Protein AF-0000000080731168 (afdb_homodimer)

Solvent-accessible surface area (backbone atoms only — not comparable to full-atom values): 32047 Å² total; per-residue (Å²): 125,84,80,70,70,68,46,25,36,36,32,31,38,24,50,47,55,62,27,27,37,41,50,56,58,50,36,47,34,59,32,21,36,39,37,29,24,20,63,44,70,70,39,45,52,48,32,48,65,72,49,67,82,56,78,60,20,63,75,35,44,80,43,81,39,81,54,55,44,84,49,56,58,52,32,66,66,51,34,71,68,60,88,68,84,49,30,31,34,40,35,39,54,49,66,72,86,62,72,57,30,53,72,78,64,49,51,67,68,51,38,54,47,26,34,30,27,44,26,48,21,51,50,27,51,50,46,20,42,38,74,26,29,69,65,29,95,65,18,34,40,36,39,58,46,49,64,52,20,33,63,90,43,78,91,61,68,37,28,37,42,13,30,17,32,22,20,28,49,28,49,30,35,44,47,24,72,76,29,85,71,39,36,35,28,26,32,24,57,66,58,35,64,29,74,66,37,49,51,48,26,58,76,70,68,45,64,73,85,70,39,35,51,41,66,59,29,36,54,32,40,51,54,50,60,73,67,56,38,73,86,68,51,51,43,17,41,13,49,59,64,30,63,26,71,49,58,6,62,37,62,66,75,68,69,54,72,77,60,66,64,74,76,48,81,73,74,78,55,61,86,62,48,64,62,66,73,69,70,66,67,68,72,78,68,75,78,79,81,66,75,75,79,68,72,80,77,81,92,122,126,84,78,71,70,68,46,26,36,36,33,29,37,24,49,47,56,62,27,27,39,42,49,55,59,50,36,46,33,59,32,21,37,39,37,28,25,22,63,44,70,70,41,45,51,47,32,49,64,73,49,67,82,57,76,59,20,63,75,36,44,83,43,82,40,81,53,55,44,84,50,56,58,54,33,65,67,51,34,70,68,59,89,67,84,49,29,33,35,37,35,38,53,49,67,70,86,63,72,58,30,53,72,79,64,49,53,67,67,51,38,55,48,25,33,30,27,43,27,48,20,51,51,28,50,50,46,20,44,38,75,27,29,67,64,29,94,66,17,34,40,35,39,59,47,48,66,52,20,30,63,92,44,78,92,62,66,37,28,36,42,13,30,16,32,22,20,28,48,27,49,31,35,42,47,24,71,76,31,86,73,39,34,35,27,24,33,25,54,67,58,35,62,29,75,69,37,50,52,50,27,58,76,71,68,44,65,73,84,70,38,36,52,41,67,58,31,36,54,30,40,50,54,49,59,73,67,57,38,74,86,67,51,49,46,24,39,25,44,77,64,24,59,14,71,64,67,7,72,43,75,67,79,68,69,51,72,78,57,66,64,75,69,51,87,73,69,83,52,70,73,67,43,66,59,69,72,69,71,67,66,70,73,75,68,77,68,83,74,64,92,67,70,77,75,70,84,74,72,136

Structure (mmCIF, N/CA/C/O backbone):
data_AF-0000000080731168-model_v1
#
loop_
_entity.id
_entity.type
_entity.pdbx_description
1 polymer Ketoreductase
#
loop_
_atom_site.group_PDB
_atom_site.id
_atom_site.type_symbol
_atom_site.label_atom_id
_atom_site.label_alt_id
_atom_site.label_comp_id
_atom_site.label_asym_id
_atom_site.label_entity_id
_atom_site.label_seq_id
_atom_site.pdbx_PDB_ins_code
_atom_site.Cartn_x
_atom_site.Cartn_y
_atom_site.Cartn_z
_atom_site.occupancy
_atom_site.B_iso_or_equiv
_atom_site.auth_seq_id
_atom_site.auth_comp_id
_atom_site.auth_asym_id
_atom_site.auth_atom_id
_atom_site.pdbx_PDB_model_num
ATOM 1 N N . MET A 1 1 ? 13.695 -36.531 -29.922 1 29.78 1 MET A N 1
ATOM 2 C CA . MET A 1 1 ? 12.75 -36.719 -28.828 1 29.78 1 MET A CA 1
ATOM 3 C C . MET A 1 1 ? 12.398 -35.375 -28.172 1 29.78 1 MET A C 1
ATOM 5 O O . MET A 1 1 ? 13.281 -34.562 -27.922 1 29.78 1 MET A O 1
ATOM 9 N N . ALA A 1 2 ? 11.328 -34.812 -28.453 1 38.31 2 ALA A N 1
ATOM 10 C CA . ALA A 1 2 ? 11.023 -33.406 -28.188 1 38.31 2 ALA A CA 1
ATOM 11 C C . ALA A 1 2 ? 11.289 -33.062 -26.719 1 38.31 2 ALA A C 1
ATOM 13 O O . ALA A 1 2 ? 10.781 -33.719 -25.828 1 38.31 2 ALA A O 1
ATOM 14 N N . SER A 1 3 ? 12.414 -32.875 -26.156 1 42.56 3 SER A N 1
ATOM 15 C CA . SER A 1 3 ? 12.992 -32.656 -24.844 1 42.56 3 SER A CA 1
ATOM 16 C C . SER A 1 3 ? 12.023 -31.875 -23.953 1 42.56 3 SER A C 1
ATOM 18 O O . SER A 1 3 ? 11.859 -30.672 -24.109 1 42.56 3 SER A O 1
ATOM 20 N N . SER A 1 4 ? 10.711 -32.312 -23.766 1 52.94 4 SER A N 1
ATOM 21 C CA . SER A 1 4 ? 9.555 -31.609 -23.203 1 52.94 4 SER A CA 1
ATOM 22 C C . SER A 1 4 ? 9.852 -31.078 -21.812 1 52.94 4 SER A C 1
ATOM 24 O O . SER A 1 4 ? 10.039 -31.844 -20.875 1 52.94 4 SER A O 1
ATOM 26 N N . THR A 1 5 ? 10.617 -30.031 -21.641 1 78.06 5 THR A N 1
ATOM 27 C CA . THR A 1 5 ? 11.141 -29.406 -20.438 1 78.06 5 THR A CA 1
ATOM 28 C C . THR A 1 5 ? 10.016 -29.172 -19.422 1 78.06 5 THR A C 1
ATOM 30 O O . THR A 1 5 ? 8.898 -28.828 -19.797 1 78.06 5 THR A O 1
ATOM 33 N N . ASN A 1 6 ? 10.086 -29.938 -18.281 1 92.62 6 ASN A N 1
ATOM 34 C CA . ASN A 1 6 ? 9.18 -29.844 -17.141 1 92.62 6 ASN A CA 1
ATOM 35 C C . ASN A 1 6 ? 9.016 -28.406 -16.672 1 92.62 6 ASN A C 1
ATOM 37 O O . ASN A 1 6 ? 9.984 -27.766 -16.25 1 92.62 6 ASN A O 1
ATOM 41 N N . THR A 1 7 ? 7.801 -27.875 -17.031 1 96.81 7 THR A N 1
ATOM 42 C CA . THR A 1 7 ? 7.504 -26.547 -16.516 1 96.81 7 THR A CA 1
ATOM 43 C C . THR A 1 7 ? 7.035 -26.625 -15.062 1 96.81 7 THR A C 1
ATOM 45 O O . THR A 1 7 ? 6.07 -27.328 -14.75 1 96.81 7 THR A O 1
ATOM 48 N N . VAL A 1 8 ? 7.711 -25.922 -14.156 1 98.12 8 VAL A N 1
ATOM 49 C CA . VAL A 1 8 ? 7.41 -26.016 -12.734 1 98.12 8 VAL A CA 1
ATOM 50 C C . VAL A 1 8 ? 6.613 -24.781 -12.305 1 98.12 8 VAL A C 1
ATOM 52 O O . VAL A 1 8 ? 7.09 -23.641 -12.43 1 98.12 8 VAL A O 1
ATOM 55 N N . TRP A 1 9 ? 5.406 -25.047 -11.789 1 98.5 9 TRP A N 1
ATOM 56 C CA . TRP A 1 9 ? 4.492 -24.016 -11.297 1 98.5 9 TRP A CA 1
ATOM 57 C C . TRP A 1 9 ? 4.363 -24.078 -9.781 1 98.5 9 TRP A C 1
ATOM 59 O O . TRP A 1 9 ? 4.18 -25.156 -9.211 1 98.5 9 TRP A O 1
ATOM 69 N N . VAL A 1 10 ? 4.516 -22.953 -9.133 1 98.62 10 VAL A N 1
ATOM 70 C CA . VAL A 1 10 ? 4.18 -22.844 -7.715 1 98.62 10 VAL A CA 1
ATOM 71 C C . VAL A 1 10 ? 2.912 -22.016 -7.547 1 98.62 10 VAL A C 1
ATOM 73 O O . VAL A 1 10 ? 2.814 -20.906 -8.078 1 98.62 10 VAL A O 1
ATOM 76 N N . VAL A 1 11 ? 1.909 -22.547 -6.902 1 98.62 11 VAL A N 1
ATOM 77 C CA . VAL A 1 11 ? 0.656 -21.859 -6.613 1 98.62 11 VAL A CA 1
ATOM 78 C C . VAL A 1 11 ? 0.426 -21.812 -5.105 1 98.62 11 VAL A C 1
ATOM 80 O O . VAL A 1 11 ? 0.246 -22.844 -4.465 1 98.62 11 VAL A O 1
ATOM 83 N N . THR A 1 12 ? 0.48 -20.609 -4.527 1 98.19 12 THR A N 1
ATOM 84 C CA . THR A 1 12 ? 0.164 -20.531 -3.105 1 98.19 12 THR A CA 1
ATOM 85 C C . THR A 1 12 ? -1.346 -20.547 -2.887 1 98.19 12 THR A C 1
ATO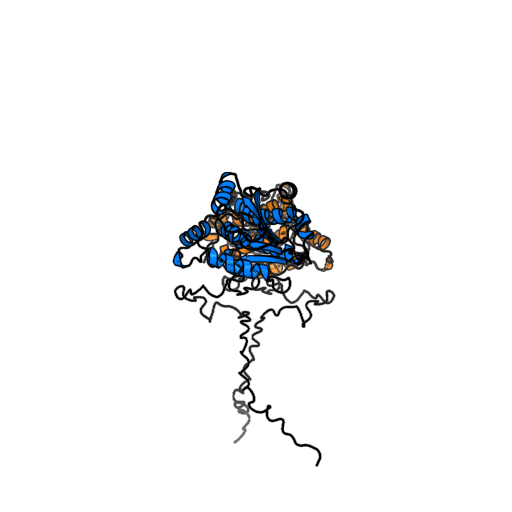M 87 O O . THR A 1 12 ? -2.1 -19.984 -3.688 1 98.19 12 THR A O 1
ATOM 90 N N . GLY A 1 13 ? -1.752 -21.141 -1.751 1 96.81 13 GLY A N 1
ATOM 91 C CA . GLY A 1 13 ? -3.178 -21.281 -1.5 1 96.81 13 GLY A CA 1
ATOM 92 C C . GLY A 1 13 ? -3.885 -22.156 -2.514 1 96.81 13 GLY A C 1
ATOM 93 O O . GLY A 1 13 ? -4.914 -21.766 -3.072 1 96.81 13 GLY A O 1
ATOM 94 N N . GLY A 1 14 ? -3.428 -23.312 -2.762 1 97.12 14 GLY A N 1
ATOM 95 C CA . GLY A 1 14 ? -3.875 -24.141 -3.873 1 97.12 14 GLY A CA 1
ATOM 96 C C . GLY A 1 14 ? -5.051 -25.031 -3.521 1 97.12 14 GLY A C 1
ATOM 97 O O . GLY A 1 14 ? -5.508 -25.828 -4.352 1 97.12 14 GLY A O 1
ATOM 98 N N . ASN A 1 15 ? -5.656 -24.859 -2.297 1 95.75 15 ASN A N 1
ATOM 99 C CA . ASN A 1 15 ? -6.602 -25.859 -1.822 1 95.75 15 ASN A CA 1
ATOM 100 C C . ASN A 1 15 ? -8.047 -25.406 -2.023 1 95.75 15 ASN A C 1
ATOM 102 O O . ASN A 1 15 ? -8.977 -26.188 -1.792 1 95.75 15 ASN A O 1
ATOM 106 N N . ARG A 1 16 ? -8.281 -24.172 -2.414 1 94.06 16 ARG A N 1
ATOM 107 C CA . ARG A 1 16 ? -9.656 -23.703 -2.586 1 94.06 16 ARG A CA 1
ATOM 108 C C . ARG A 1 16 ? -9.727 -22.547 -3.584 1 94.06 16 ARG A C 1
ATOM 110 O O . ARG A 1 16 ? -8.703 -22.016 -4 1 94.06 16 ARG A O 1
ATOM 117 N N . GLY A 1 17 ? -10.875 -22.359 -4.082 1 95.75 17 GLY A N 1
ATOM 118 C CA . GLY A 1 17 ? -11.148 -21.188 -4.902 1 95.75 17 GLY A CA 1
ATOM 119 C C . GLY A 1 17 ? -10.336 -21.156 -6.184 1 95.75 17 GLY A C 1
ATOM 120 O O . GLY A 1 17 ? -10.273 -22.141 -6.91 1 95.75 17 GLY A O 1
ATOM 121 N N . ILE A 1 18 ? -9.82 -19.969 -6.434 1 95.25 18 ILE A N 1
ATOM 122 C CA . ILE A 1 18 ? -9.047 -19.734 -7.645 1 95.25 18 ILE A CA 1
ATOM 123 C C . ILE A 1 18 ? -7.793 -20.609 -7.633 1 95.25 18 ILE A C 1
ATOM 125 O O . ILE A 1 18 ? -7.426 -21.188 -8.656 1 95.25 18 ILE A O 1
ATOM 129 N N . GLY A 1 19 ? -7.172 -20.766 -6.449 1 98.06 19 GLY A N 1
ATOM 130 C CA . GLY A 1 19 ? -5.977 -21.578 -6.32 1 98.06 19 GLY A CA 1
ATOM 131 C C . GLY A 1 19 ? -6.199 -23.031 -6.727 1 98.06 19 GLY A C 1
ATOM 132 O O . GLY A 1 19 ? -5.402 -23.594 -7.477 1 98.06 19 GLY A O 1
ATOM 133 N N . LEU A 1 20 ? -7.281 -23.562 -6.234 1 98 20 LEU A N 1
ATOM 134 C CA . LEU A 1 20 ? -7.613 -24.938 -6.594 1 98 20 LEU A CA 1
ATOM 135 C C . LEU A 1 20 ? -7.891 -25.062 -8.086 1 98 20 LEU A C 1
ATOM 137 O O . LEU A 1 20 ? -7.445 -26.016 -8.734 1 98 20 LEU A O 1
ATOM 141 N N . GLY A 1 21 ? -8.633 -24.062 -8.625 1 97.81 21 GLY A N 1
ATOM 142 C CA . GLY A 1 21 ? -8.883 -24.047 -10.062 1 97.81 21 GLY A CA 1
ATOM 143 C C . GLY A 1 21 ? -7.605 -24 -10.88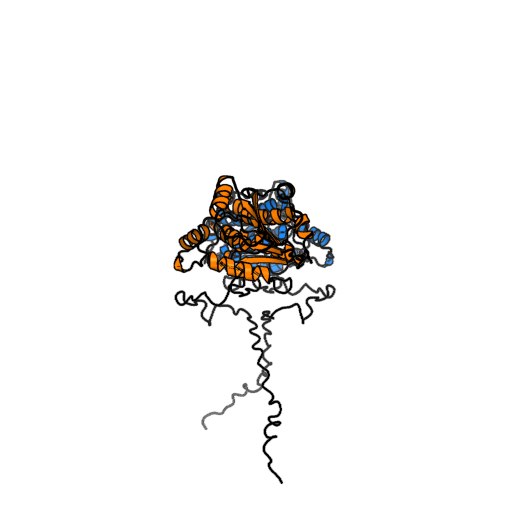3 1 97.81 21 GLY A C 1
ATOM 144 O O . GLY A 1 21 ? -7.5 -24.703 -11.898 1 97.81 21 GLY A O 1
ATOM 145 N N . LEU A 1 22 ? -6.641 -23.25 -10.453 1 98.19 22 LEU A N 1
ATOM 146 C CA . LEU A 1 22 ? -5.352 -23.172 -11.125 1 98.19 22 LEU A CA 1
ATOM 147 C C . LEU A 1 22 ? -4.609 -24.5 -11.062 1 98.19 22 LEU A C 1
ATOM 149 O O . LEU A 1 22 ? -4.09 -24.969 -12.078 1 98.19 22 LEU A O 1
ATOM 153 N N . VAL A 1 23 ? -4.59 -25.062 -9.883 1 98.62 23 VAL A N 1
ATOM 154 C CA . VAL A 1 23 ? -3.904 -26.328 -9.695 1 98.62 23 VAL A CA 1
ATOM 155 C C . VAL A 1 23 ? -4.492 -27.375 -10.633 1 98.62 23 VAL A C 1
ATOM 157 O O . VAL A 1 23 ? -3.758 -28.062 -11.359 1 98.62 23 VAL A O 1
ATOM 160 N N . LYS A 1 24 ? -5.824 -27.484 -10.664 1 98.38 24 LYS A N 1
ATOM 161 C CA . LYS A 1 24 ? -6.496 -28.469 -11.508 1 98.38 24 LYS A CA 1
ATOM 162 C C . LYS A 1 24 ? -6.211 -28.219 -12.984 1 98.38 24 LYS A C 1
ATOM 164 O O . LYS A 1 24 ? -5.895 -29.156 -13.727 1 98.38 24 LYS A O 1
ATOM 169 N N . ALA A 1 25 ? -6.328 -26.984 -13.391 1 98.06 25 ALA A N 1
ATOM 170 C CA . ALA A 1 25 ? -6.113 -26.641 -14.797 1 98.06 25 ALA A CA 1
ATOM 171 C C . ALA A 1 25 ? -4.672 -26.922 -15.219 1 98.06 25 ALA A C 1
ATOM 173 O O . ALA A 1 25 ? -4.426 -27.391 -16.328 1 98.06 25 ALA A O 1
ATOM 174 N N . LEU A 1 26 ? -3.723 -26.656 -14.375 1 98.31 26 LEU A N 1
ATOM 175 C CA . LEU A 1 26 ? -2.311 -26.875 -14.68 1 98.31 26 LEU A CA 1
ATOM 176 C C . LEU A 1 26 ? -1.983 -28.359 -14.758 1 98.31 26 LEU A C 1
ATOM 178 O O . LEU A 1 26 ? -1.22 -28.781 -15.625 1 98.31 26 LEU A O 1
ATOM 182 N N . LEU A 1 27 ? -2.559 -29.141 -13.891 1 97.94 27 LEU A N 1
ATOM 183 C CA . LEU A 1 27 ? -2.283 -30.578 -13.844 1 97.94 27 LEU A CA 1
ATOM 184 C C . LEU A 1 27 ? -2.801 -31.266 -15.094 1 97.94 27 LEU A C 1
ATOM 186 O O . LEU A 1 27 ? -2.4 -32.406 -15.398 1 97.94 27 LEU A O 1
ATOM 190 N N . ALA A 1 28 ? -3.723 -30.578 -15.781 1 97.19 28 ALA A N 1
ATOM 191 C CA . ALA A 1 28 ? -4.25 -31.125 -17.031 1 97.19 28 ALA A CA 1
ATOM 192 C C . ALA A 1 28 ? -3.246 -30.984 -18.156 1 97.19 28 ALA A C 1
ATOM 194 O O . ALA A 1 28 ? -3.395 -31.594 -19.219 1 97.19 28 ALA A O 1
ATOM 195 N N . ARG A 1 29 ? -2.203 -30.219 -17.984 1 96.56 29 ARG A N 1
ATOM 196 C CA . ARG A 1 29 ? -1.165 -30 -18.984 1 96.56 29 ARG A CA 1
ATOM 197 C C . ARG A 1 29 ? -0.097 -31.094 -18.922 1 96.56 29 ARG A C 1
ATOM 199 O O . ARG A 1 29 ? 0.17 -31.641 -17.844 1 96.56 29 ARG A O 1
ATOM 206 N N . PRO A 1 30 ? 0.52 -31.375 -20.047 1 96.38 30 PRO A N 1
ATOM 207 C CA . PRO A 1 30 ? 1.616 -32.344 -20.016 1 96.38 30 PRO A CA 1
ATOM 208 C C . PRO A 1 30 ? 2.926 -31.734 -19.516 1 96.38 30 PRO A C 1
ATOM 210 O O . PRO A 1 30 ? 3.145 -30.531 -19.672 1 96.38 30 PRO A O 1
ATOM 213 N N . SER A 1 31 ? 3.742 -32.531 -18.953 1 95.94 31 SER A N 1
ATOM 214 C CA . SER A 1 31 ? 5.113 -32.188 -18.594 1 95.94 31 SER A CA 1
ATOM 215 C C . SER A 1 31 ? 5.156 -30.984 -17.641 1 95.94 31 SER A C 1
ATOM 217 O O . SER A 1 31 ? 5.902 -30.031 -17.875 1 95.94 31 SER A O 1
ATOM 219 N N . VAL A 1 32 ? 4.262 -31.078 -16.594 1 96.88 32 VAL A N 1
ATOM 220 C CA . VAL A 1 32 ? 4.238 -30 -15.602 1 96.88 32 VAL A CA 1
ATOM 221 C C . VAL A 1 32 ? 4.422 -30.594 -14.203 1 96.88 32 VAL A C 1
ATOM 223 O O . VAL A 1 32 ? 3.977 -31.703 -13.93 1 96.88 32 VAL A O 1
ATOM 226 N N . THR A 1 33 ? 5.148 -29.875 -13.383 1 97.88 33 THR A N 1
ATOM 227 C CA . THR A 1 33 ? 5.137 -30.062 -11.938 1 97.88 33 THR A CA 1
ATOM 228 C C . THR A 1 33 ? 4.438 -28.891 -11.25 1 97.88 33 THR A C 1
ATOM 230 O O . THR A 1 33 ? 4.836 -27.734 -11.414 1 97.88 33 THR A O 1
ATOM 233 N N . VAL A 1 34 ? 3.363 -29.203 -10.562 1 98.38 34 VAL A N 1
ATOM 234 C CA . VAL A 1 34 ? 2.65 -28.188 -9.797 1 98.38 34 VAL A CA 1
ATOM 235 C C . VAL A 1 34 ? 2.963 -28.344 -8.312 1 98.38 34 VAL A C 1
ATOM 237 O O . VAL A 1 34 ? 2.701 -29.391 -7.723 1 98.38 34 VAL A O 1
ATOM 240 N N . ILE A 1 35 ? 3.551 -27.359 -7.766 1 98.25 35 ILE A N 1
ATOM 241 C CA . ILE A 1 35 ? 3.746 -27.297 -6.32 1 98.25 35 ILE A CA 1
ATOM 242 C C . ILE A 1 35 ? 2.697 -26.375 -5.695 1 98.25 35 ILE A C 1
ATOM 244 O O . ILE A 1 35 ? 2.752 -25.156 -5.871 1 98.25 35 ILE A O 1
ATOM 248 N N . ALA A 1 36 ? 1.777 -26.922 -4.977 1 98.25 36 ALA A N 1
ATOM 249 C CA . ALA A 1 36 ? 0.715 -26.172 -4.312 1 98.25 36 ALA A CA 1
ATOM 250 C C . ALA A 1 36 ? 1.006 -26.016 -2.82 1 98.25 36 ALA A C 1
ATOM 252 O O . ALA A 1 36 ? 1.313 -27 -2.137 1 98.25 36 ALA A O 1
ATOM 253 N N . THR A 1 37 ? 0.945 -24.766 -2.33 1 97.56 37 THR A N 1
ATOM 254 C CA . THR A 1 37 ? 1.133 -24.562 -0.898 1 97.56 37 THR A CA 1
ATOM 255 C C . THR A 1 37 ? -0.212 -24.531 -0.177 1 97.56 37 THR A C 1
ATOM 257 O O . THR A 1 37 ? -1.212 -24.078 -0.741 1 97.56 37 THR A O 1
ATOM 260 N N . VAL A 1 38 ? -0.197 -25.031 1.06 1 96.81 38 VAL A N 1
ATOM 261 C CA . VAL A 1 38 ? -1.381 -25.047 1.912 1 96.81 38 VAL A CA 1
ATOM 262 C C . VAL A 1 38 ? -1.014 -24.562 3.312 1 96.81 38 VAL A C 1
ATOM 264 O O . VAL A 1 38 ? 0.153 -24.609 3.709 1 96.81 38 VAL A O 1
ATOM 267 N N . ARG A 1 39 ? -2.02 -24.125 4.02 1 94.69 39 ARG A N 1
ATOM 268 C CA . ARG A 1 39 ? -1.777 -23.5 5.316 1 94.69 39 ARG A CA 1
ATOM 269 C C . ARG A 1 39 ? -1.579 -24.562 6.398 1 94.69 39 ARG A C 1
ATOM 271 O O . ARG A 1 39 ? -0.84 -24.344 7.359 1 94.69 39 ARG A O 1
ATOM 278 N N . ASN A 1 40 ? -2.285 -25.672 6.277 1 95.19 40 ASN A N 1
ATOM 279 C CA . ASN A 1 40 ? -2.283 -26.688 7.332 1 95.19 40 ASN A CA 1
ATOM 280 C C . ASN A 1 40 ? -2.658 -28.062 6.793 1 95.19 40 ASN A C 1
ATOM 282 O O . ASN A 1 40 ? -2.824 -28.234 5.586 1 95.19 40 ASN A O 1
ATOM 286 N N . GLY A 1 41 ? -2.732 -29.016 7.703 1 96.38 41 GLY A N 1
ATOM 287 C CA . GLY A 1 41 ? -3.008 -30.391 7.332 1 96.38 41 GLY A CA 1
ATOM 288 C C . GLY A 1 41 ? -4.395 -30.578 6.75 1 96.38 41 GLY A C 1
ATOM 289 O O . GLY A 1 41 ? -4.574 -31.359 5.805 1 96.38 41 GLY A O 1
ATOM 290 N N . LYS A 1 42 ? -5.348 -29.906 7.301 1 96.75 42 LYS A N 1
ATOM 291 C CA . LYS A 1 42 ? -6.711 -30.016 6.781 1 96.75 42 LYS A CA 1
ATOM 292 C C . LYS A 1 42 ? -6.781 -29.547 5.332 1 96.75 42 LYS A C 1
ATOM 294 O O . LYS A 1 42 ? -7.418 -30.188 4.496 1 96.75 42 LYS A O 1
ATOM 299 N N . ALA A 1 43 ? -6.113 -28.469 5.031 1 96.62 43 ALA A N 1
ATOM 300 C CA . ALA A 1 43 ? -6.066 -27.938 3.674 1 96.62 43 ALA A CA 1
ATOM 301 C C . ALA A 1 43 ? -5.348 -28.891 2.732 1 96.62 43 ALA A C 1
ATOM 303 O O . ALA A 1 43 ? -5.73 -29.031 1.567 1 96.62 43 ALA A O 1
ATOM 304 N N . ARG A 1 44 ? -4.332 -29.547 3.227 1 97.44 44 ARG A N 1
ATOM 305 C CA . ARG A 1 44 ? -3.625 -30.547 2.439 1 97.44 44 ARG A CA 1
ATOM 306 C C . ARG A 1 44 ? -4.562 -31.688 2.027 1 97.44 44 ARG A C 1
ATOM 308 O O . ARG A 1 44 ? -4.609 -32.062 0.856 1 97.44 44 ARG A O 1
ATOM 315 N N . ALA A 1 45 ? -5.289 -32.156 2.967 1 97.62 45 ALA A N 1
ATOM 316 C CA . ALA A 1 45 ? -6.215 -33.25 2.703 1 97.62 45 ALA A CA 1
ATOM 317 C C . ALA A 1 45 ? -7.281 -32.812 1.693 1 97.62 45 ALA A C 1
ATOM 319 O O . ALA A 1 45 ? -7.633 -33.594 0.8 1 97.62 45 ALA A O 1
ATOM 320 N N . THR A 1 46 ? -7.766 -31.625 1.866 1 96.88 46 THR A N 1
ATOM 321 C CA . THR A 1 46 ? -8.781 -31.094 0.957 1 96.88 46 THR A CA 1
ATOM 322 C C . THR A 1 46 ? -8.25 -31.047 -0.474 1 96.88 46 THR A C 1
ATOM 324 O O . THR A 1 46 ? -8.953 -31.438 -1.412 1 96.88 46 THR A O 1
ATOM 327 N N . LEU A 1 47 ? -7.055 -30.609 -0.622 1 97.75 47 LEU A N 1
ATOM 328 C CA . LEU A 1 47 ? -6.441 -30.531 -1.943 1 97.75 47 LEU A CA 1
ATOM 329 C C . LEU A 1 47 ? -6.234 -31.922 -2.529 1 97.75 47 LEU A C 1
ATOM 331 O O . LEU A 1 47 ? -6.516 -32.156 -3.707 1 97.75 47 LEU A O 1
ATOM 335 N N . GLN A 1 48 ? -5.766 -32.812 -1.746 1 97.31 48 GLN A N 1
ATOM 336 C CA . GLN A 1 48 ? -5.559 -34.188 -2.193 1 97.31 48 GLN A CA 1
ATOM 337 C C . GLN A 1 48 ? -6.867 -34.812 -2.66 1 97.31 48 GLN A C 1
ATOM 339 O O . GLN A 1 48 ? -6.922 -35.406 -3.736 1 97.31 48 GLN A O 1
ATOM 344 N N . ASP A 1 49 ? -7.875 -34.625 -1.871 1 97.31 49 ASP A N 1
ATOM 345 C CA . ASP A 1 49 ? -9.188 -35.188 -2.209 1 97.31 49 ASP A CA 1
ATOM 346 C C . ASP A 1 49 ? -9.719 -34.562 -3.504 1 97.31 49 ASP A C 1
ATOM 348 O O . ASP A 1 49 ? -10.312 -35.281 -4.324 1 97.31 49 ASP A O 1
ATOM 352 N N . ALA A 1 50 ? -9.477 -33.312 -3.652 1 97 50 ALA A N 1
ATOM 353 C CA . ALA A 1 50 ? -10.016 -32.562 -4.797 1 97 50 ALA A CA 1
ATOM 354 C C . ALA A 1 50 ? -9.281 -32.938 -6.082 1 97 50 ALA A C 1
ATOM 356 O O . ALA A 1 50 ? -9.758 -32.656 -7.18 1 97 50 ALA A O 1
ATOM 357 N N . THR A 1 51 ? -8.078 -33.594 -5.957 1 96.88 51 THR A N 1
ATOM 358 C CA . THR A 1 51 ? -7.266 -33.812 -7.152 1 96.88 51 THR A CA 1
ATOM 359 C C . THR A 1 51 ? -7.047 -35.312 -7.383 1 96.88 51 THR A C 1
ATOM 361 O O . THR A 1 51 ? -6.402 -35.688 -8.359 1 96.88 51 THR A O 1
ATOM 364 N N . VAL A 1 52 ? -7.574 -36.125 -6.551 1 94.12 52 VAL A N 1
ATOM 365 C CA . VAL A 1 52 ? -7.277 -37.531 -6.574 1 94.12 52 VAL A CA 1
ATOM 366 C C . VAL A 1 52 ? -7.82 -38.156 -7.863 1 94.12 52 VAL A C 1
ATOM 368 O O . VAL A 1 52 ? -7.18 -39.031 -8.461 1 94.12 52 VAL A O 1
ATOM 371 N N . ASP A 1 53 ? -8.945 -37.719 -8.398 1 93.81 53 ASP A N 1
ATOM 372 C CA . ASP A 1 53 ? -9.602 -38.344 -9.547 1 93.81 53 ASP A CA 1
ATOM 373 C C . ASP A 1 53 ? -9.375 -37.5 -10.812 1 93.81 53 ASP A C 1
ATOM 375 O O . ASP A 1 53 ? -9.984 -37.75 -11.852 1 93.81 53 ASP A O 1
ATOM 379 N N . LEU A 1 54 ? -8.578 -36.562 -10.68 1 94.25 54 LEU A N 1
ATOM 380 C CA . LEU A 1 54 ? -8.336 -35.688 -11.82 1 94.25 54 LEU A CA 1
ATOM 381 C C . LEU A 1 54 ? -7.547 -36.406 -12.906 1 94.25 54 LEU A C 1
ATOM 383 O O . LEU A 1 54 ? -6.594 -37.125 -12.602 1 94.25 54 LEU A O 1
ATOM 387 N N . VAL A 1 55 ? -7.996 -36.281 -14.141 1 93.69 55 VAL A N 1
ATOM 388 C CA . VAL A 1 55 ? -7.195 -36.75 -15.273 1 93.69 55 VAL A CA 1
ATOM 389 C C . VAL A 1 55 ? -6.012 -35.781 -15.484 1 93.69 55 VAL A C 1
ATOM 391 O O . VAL A 1 55 ? -6.199 -34.625 -15.805 1 93.69 55 VAL A O 1
ATOM 394 N N . LYS A 1 56 ? -4.883 -36.312 -15.312 1 95.88 56 LYS A N 1
ATOM 395 C CA . LYS A 1 56 ? -3.67 -35.531 -15.406 1 95.88 56 LYS A CA 1
ATOM 396 C C . LYS A 1 56 ? -3.01 -35.688 -16.781 1 95.88 56 LYS A C 1
ATOM 398 O O . LYS A 1 56 ? -3.184 -36.719 -17.438 1 95.88 56 LYS A O 1
ATOM 403 N N . GLY A 1 57 ? -2.365 -34.594 -17.188 1 95.25 57 GLY A N 1
ATOM 404 C CA . GLY A 1 57 ? -1.546 -34.719 -18.391 1 95.25 57 GLY A CA 1
ATOM 405 C C . GLY A 1 57 ? -0.372 -35.656 -18.219 1 95.25 57 GLY A C 1
ATOM 406 O O . GLY A 1 57 ? -0.021 -36.031 -17.109 1 95.25 57 GLY A O 1
ATOM 407 N N . ASP A 1 58 ? 0.228 -36 -19.344 1 95.19 58 ASP A N 1
ATOM 408 C CA . ASP A 1 58 ? 1.375 -36.906 -19.312 1 95.19 58 ASP A CA 1
ATOM 409 C C . ASP A 1 58 ? 2.514 -36.312 -18.484 1 95.19 58 ASP A C 1
ATOM 411 O O . ASP A 1 58 ? 2.934 -35.188 -18.703 1 95.19 58 ASP A O 1
ATOM 415 N N . ASP A 1 59 ? 2.922 -37 -17.469 1 95.19 59 ASP A N 1
ATOM 416 C CA . ASP A 1 59 ? 4.086 -36.688 -16.641 1 95.19 59 ASP A CA 1
ATOM 417 C C . ASP A 1 59 ? 3.801 -35.5 -15.727 1 95.19 59 ASP A C 1
ATOM 419 O O . ASP A 1 59 ? 4.727 -34.844 -15.25 1 95.19 59 ASP A O 1
ATOM 423 N N . ALA A 1 60 ? 2.455 -35.188 -15.625 1 96.5 60 ALA A N 1
ATOM 424 C CA . ALA A 1 60 ? 2.094 -34.156 -14.672 1 96.5 60 ALA A CA 1
ATOM 425 C C . ALA A 1 60 ? 2.201 -34.656 -13.234 1 96.5 60 ALA A C 1
ATOM 427 O O . ALA A 1 60 ? 1.761 -35.75 -12.922 1 96.5 60 ALA A O 1
ATOM 428 N N . VAL A 1 61 ? 2.82 -33.844 -12.32 1 96.31 61 VAL A N 1
ATOM 429 C CA . VAL A 1 61 ? 3.035 -34.219 -10.922 1 96.31 61 VAL A CA 1
ATOM 430 C C . VAL A 1 61 ? 2.516 -33.094 -10.008 1 96.31 61 VAL A C 1
ATOM 432 O O . VAL A 1 61 ? 2.709 -31.906 -10.281 1 96.31 61 VAL A O 1
ATOM 435 N N . LEU A 1 62 ? 1.848 -33.5 -8.984 1 97.69 62 LEU A N 1
ATOM 436 C CA . LEU A 1 62 ? 1.429 -32.594 -7.926 1 97.69 62 LEU A CA 1
ATOM 437 C C . LEU A 1 62 ? 2.268 -32.781 -6.668 1 97.69 62 LEU A C 1
ATOM 439 O O . LEU A 1 62 ? 2.395 -33.906 -6.176 1 97.69 62 LEU A O 1
ATOM 443 N N . SER A 1 63 ? 2.912 -31.75 -6.234 1 97.38 63 SER A N 1
ATOM 444 C CA . SER A 1 63 ? 3.57 -31.719 -4.93 1 97.38 63 SER A CA 1
ATOM 445 C C . SER A 1 63 ? 2.887 -30.719 -4 1 97.38 63 SER A C 1
ATOM 447 O O . SER A 1 63 ? 2.547 -29.609 -4.418 1 97.38 63 SER A O 1
ATOM 449 N N . ILE A 1 64 ? 2.609 -31.125 -2.781 1 97.69 64 ILE A N 1
ATOM 450 C CA . ILE A 1 64 ? 1.932 -30.266 -1.824 1 97.69 64 ILE A CA 1
ATOM 451 C C . ILE A 1 64 ? 2.902 -29.859 -0.715 1 97.69 64 ILE A C 1
ATOM 453 O O . ILE A 1 64 ? 3.523 -30.719 -0.085 1 97.69 64 ILE A O 1
ATOM 457 N N . VAL A 1 65 ? 3.051 -28.547 -0.5 1 96.5 65 VAL A N 1
ATOM 458 C CA . VAL A 1 65 ? 3.938 -28 0.519 1 96.5 65 VAL A CA 1
ATOM 459 C C . VAL A 1 65 ? 3.125 -27.188 1.525 1 96.5 65 VAL A C 1
ATOM 461 O O . VAL A 1 65 ? 2.189 -26.469 1.149 1 96.5 65 VAL A O 1
ATOM 464 N N . GLN A 1 66 ? 3.496 -27.344 2.787 1 95.25 66 GLN A N 1
ATOM 465 C CA . GLN A 1 66 ? 2.783 -26.594 3.82 1 95.25 66 GLN A CA 1
ATOM 466 C C . GLN A 1 66 ? 3.525 -25.312 4.184 1 95.25 66 GLN A C 1
ATOM 468 O O . GLN A 1 66 ? 4.672 -25.359 4.633 1 95.25 66 GLN A O 1
ATOM 473 N N . LEU A 1 67 ? 2.918 -24.172 3.949 1 94.12 67 LEU A N 1
ATOM 474 C CA . LEU A 1 67 ? 3.377 -22.844 4.32 1 94.12 67 LEU A CA 1
ATOM 475 C C . LEU A 1 67 ? 2.24 -22.016 4.922 1 94.12 67 LEU A C 1
ATOM 477 O O . LEU A 1 67 ? 1.274 -21.688 4.23 1 94.12 67 LEU A O 1
ATOM 481 N N . ASP A 1 68 ? 2.355 -21.703 6.18 1 92.75 68 ASP A N 1
ATOM 482 C CA . ASP A 1 68 ? 1.352 -20.875 6.855 1 92.75 68 ASP A CA 1
ATOM 483 C C . ASP A 1 68 ? 1.734 -19.406 6.832 1 92.75 68 ASP A C 1
ATOM 485 O O . ASP A 1 68 ? 2.672 -18.984 7.516 1 92.75 68 ASP A O 1
ATOM 489 N N . PHE A 1 69 ? 0.919 -18.609 6.109 1 88.69 69 PHE A N 1
ATOM 490 C CA . PHE A 1 69 ? 1.271 -17.219 5.887 1 88.69 69 PHE A CA 1
ATOM 491 C C . PHE A 1 69 ? 0.541 -16.312 6.871 1 88.69 69 PHE A C 1
ATOM 493 O O . PHE A 1 69 ? 0.443 -15.102 6.656 1 88.69 69 PHE A O 1
ATOM 500 N N . THR A 1 70 ? -0.035 -16.859 7.926 1 87.44 70 THR A N 1
ATOM 501 C CA . THR A 1 70 ? -0.625 -16 8.945 1 87.44 70 THR A CA 1
ATOM 502 C C . THR A 1 70 ? 0.393 -14.984 9.453 1 87.44 70 THR A C 1
ATOM 504 O O . THR A 1 70 ? 0.041 -13.836 9.734 1 87.44 70 THR A O 1
ATOM 507 N N . THR A 1 71 ? 1.576 -15.453 9.57 1 87 71 THR A N 1
ATOM 508 C CA . THR A 1 71 ? 2.744 -14.586 9.719 1 87 71 THR A CA 1
ATOM 509 C C . THR A 1 71 ? 3.762 -14.859 8.617 1 87 71 THR A C 1
ATOM 511 O O . THR A 1 71 ? 4.008 -16.016 8.266 1 87 71 THR A O 1
ATOM 514 N N . ALA A 1 72 ? 4.266 -13.727 8.141 1 87.81 72 ALA A N 1
ATOM 515 C CA . ALA A 1 72 ? 5.223 -13.891 7.051 1 87.81 72 ALA A CA 1
ATOM 516 C C . ALA A 1 72 ? 6.422 -14.727 7.492 1 87.81 72 ALA A C 1
ATOM 518 O O . ALA A 1 72 ? 6.996 -14.484 8.555 1 87.81 72 ALA A O 1
ATOM 519 N N . LEU A 1 73 ? 6.723 -15.68 6.699 1 89.31 73 LEU A N 1
ATOM 520 C CA . LEU A 1 73 ? 7.852 -16.578 6.941 1 89.31 73 LEU A CA 1
ATOM 521 C C . LEU A 1 73 ? 9.141 -15.977 6.395 1 89.31 73 LEU A C 1
ATOM 523 O O . LEU A 1 73 ? 9.109 -15.18 5.453 1 89.31 73 LEU A O 1
ATOM 527 N N . SER A 1 74 ? 10.258 -16.391 6.98 1 93.25 74 SER A N 1
ATOM 528 C CA . SER A 1 74 ? 11.531 -15.938 6.43 1 93.25 74 SER A CA 1
ATOM 529 C C . SER A 1 74 ? 11.828 -16.625 5.098 1 93.25 74 SER A C 1
ATOM 531 O O . SER A 1 74 ? 11.383 -17.75 4.859 1 93.25 74 SER A O 1
ATOM 533 N N . PRO A 1 75 ? 12.562 -15.922 4.246 1 94.38 75 PRO A N 1
ATOM 534 C CA . PRO A 1 75 ? 12.945 -16.547 2.975 1 94.38 75 PRO A CA 1
ATOM 535 C C . PRO A 1 75 ? 13.641 -17.891 3.154 1 94.38 75 PRO A C 1
ATOM 537 O O . PRO A 1 75 ? 13.422 -18.812 2.365 1 94.38 75 PRO A O 1
ATOM 540 N N . ASP A 1 76 ? 14.367 -18.062 4.223 1 94.5 76 ASP A N 1
ATOM 541 C CA . ASP A 1 76 ? 15.055 -19.328 4.48 1 94.5 76 ASP A CA 1
ATOM 542 C C . ASP A 1 76 ? 14.062 -20.438 4.805 1 94.5 76 ASP A C 1
ATOM 544 O O . ASP A 1 76 ? 14.211 -21.562 4.328 1 94.5 76 ASP A O 1
ATOM 548 N N . GLN A 1 77 ? 13.109 -20.156 5.59 1 94.12 77 GLN A N 1
ATOM 549 C CA . GLN A 1 77 ? 12.07 -21.125 5.934 1 94.12 77 GLN A CA 1
ATOM 550 C C . GLN A 1 77 ? 11.312 -21.578 4.688 1 94.12 77 GLN A C 1
ATOM 552 O O . GLN A 1 77 ? 10.961 -22.75 4.562 1 94.12 77 GLN A O 1
ATOM 557 N N . ILE A 1 78 ? 11.133 -20.641 3.783 1 95.38 78 ILE A N 1
ATOM 558 C CA . ILE A 1 78 ? 10.398 -20.938 2.559 1 95.38 78 ILE A CA 1
ATOM 559 C C . ILE A 1 78 ? 11.273 -21.781 1.629 1 95.38 78 ILE A C 1
ATOM 561 O O . ILE A 1 78 ? 10.82 -22.812 1.108 1 95.38 78 ILE A O 1
ATOM 565 N N . ARG A 1 79 ? 12.445 -21.375 1.499 1 94.12 79 ARG A N 1
ATOM 566 C CA . ARG A 1 79 ? 13.367 -22.062 0.597 1 94.12 79 ARG A CA 1
ATOM 567 C C . ARG A 1 79 ? 13.539 -23.516 0.988 1 94.12 79 ARG A C 1
ATOM 569 O O . ARG A 1 79 ? 13.609 -24.391 0.123 1 94.12 79 ARG A O 1
ATOM 576 N N . ASN A 1 80 ? 13.508 -23.781 2.197 1 94.31 80 ASN A N 1
ATOM 577 C CA . ASN A 1 80 ? 13.852 -25.094 2.727 1 94.31 80 ASN A CA 1
ATOM 578 C C . ASN A 1 80 ? 12.758 -26.109 2.434 1 94.31 80 ASN A C 1
ATOM 580 O O . ASN A 1 80 ? 12.984 -27.328 2.523 1 94.31 80 ASN A O 1
ATOM 584 N N . VAL A 1 81 ? 11.625 -25.656 2.09 1 93.56 81 VAL A N 1
ATOM 585 C CA . VAL A 1 81 ? 10.539 -26.625 1.916 1 93.56 81 VAL A CA 1
ATOM 586 C C . VAL A 1 81 ? 10.398 -26.969 0.437 1 93.56 81 VAL A C 1
ATOM 588 O O . VAL A 1 81 ? 9.602 -27.844 0.075 1 93.56 81 VAL A O 1
ATOM 591 N N . PHE A 1 82 ? 11.109 -26.297 -0.427 1 94 82 PHE A N 1
ATOM 592 C CA . PHE A 1 82 ? 11.07 -26.594 -1.855 1 94 82 PHE A CA 1
ATOM 593 C C . PHE A 1 82 ? 12.219 -27.516 -2.248 1 94 82 PHE A C 1
ATOM 595 O O . PHE A 1 82 ? 13.391 -27.156 -2.104 1 94 82 PHE A O 1
ATOM 602 N N . ASP A 1 83 ? 11.883 -28.734 -2.607 1 91.94 83 ASP A N 1
ATOM 603 C CA . ASP A 1 83 ? 12.852 -29.703 -3.111 1 91.94 83 ASP A CA 1
ATOM 604 C C . ASP A 1 83 ? 12.711 -29.891 -4.621 1 91.94 83 ASP A C 1
ATOM 606 O O . ASP A 1 83 ? 12.188 -30.906 -5.078 1 91.94 83 ASP A O 1
ATOM 610 N N . ILE A 1 84 ? 13.102 -29 -5.383 1 94.5 84 ILE A N 1
ATOM 611 C CA . ILE A 1 84 ? 13 -28.953 -6.836 1 94.5 84 ILE A CA 1
ATOM 612 C C . ILE A 1 84 ? 14.188 -28.172 -7.41 1 94.5 84 ILE A C 1
ATOM 614 O O . ILE A 1 84 ? 14.852 -27.422 -6.691 1 94.5 84 ILE A O 1
ATOM 618 N N . ASP A 1 85 ? 14.508 -28.359 -8.578 1 94.31 85 ASP A N 1
ATOM 619 C CA . ASP A 1 85 ? 15.719 -27.781 -9.164 1 94.31 85 ASP A CA 1
ATOM 620 C C . ASP A 1 85 ? 15.461 -26.344 -9.648 1 94.31 85 ASP A C 1
ATOM 622 O O . ASP A 1 85 ? 16.375 -25.531 -9.672 1 94.31 85 ASP A O 1
ATOM 626 N N . HIS A 1 86 ? 14.234 -26.125 -10.125 1 97.06 86 HIS A N 1
ATOM 627 C CA . HIS A 1 86 ? 13.906 -24.797 -10.656 1 97.06 86 HIS A CA 1
ATOM 628 C C . HIS A 1 86 ? 12.414 -24.516 -10.539 1 97.06 86 HIS A C 1
ATOM 630 O O . HIS A 1 86 ? 11.617 -25.422 -10.281 1 97.06 86 HIS A O 1
ATOM 636 N N . VAL A 1 87 ? 12.117 -23.266 -10.57 1 98 87 VAL A N 1
ATOM 637 C CA . VAL A 1 87 ? 10.734 -22.797 -10.664 1 98 87 VAL A CA 1
ATOM 638 C C . VAL A 1 87 ? 10.578 -21.891 -11.875 1 98 87 VAL A C 1
ATOM 640 O O . VAL A 1 87 ? 11.398 -20.984 -12.086 1 98 87 VAL A O 1
ATOM 643 N N . ASP A 1 88 ? 9.539 -22.156 -12.664 1 98.19 88 ASP A N 1
ATOM 644 C CA . ASP A 1 88 ? 9.32 -21.344 -13.852 1 98.19 88 ASP A CA 1
ATOM 645 C C . ASP A 1 88 ? 8.305 -20.234 -13.586 1 98.19 88 ASP A C 1
ATOM 647 O O . ASP A 1 88 ? 8.477 -19.109 -14.039 1 98.19 88 ASP A O 1
ATOM 651 N N . VAL A 1 89 ? 7.246 -20.531 -12.906 1 98.38 89 VAL A N 1
ATOM 652 C CA . VAL A 1 89 ? 6.176 -19.578 -12.656 1 98.38 89 VAL A CA 1
ATOM 653 C C . VAL A 1 89 ? 5.719 -19.672 -11.203 1 98.38 89 VAL A C 1
ATOM 655 O O . VAL A 1 89 ? 5.406 -20.766 -10.711 1 98.38 89 VAL A O 1
ATOM 658 N N . LEU A 1 90 ? 5.773 -18.578 -10.516 1 98.62 90 LEU A N 1
ATOM 659 C CA . LEU A 1 90 ? 5.18 -18.453 -9.195 1 98.62 90 LEU A CA 1
ATOM 660 C C . LEU A 1 90 ? 3.893 -17.641 -9.25 1 98.62 90 LEU A C 1
ATOM 662 O O . LEU A 1 90 ? 3.896 -16.484 -9.711 1 98.62 90 LEU A O 1
ATOM 666 N N . ILE A 1 91 ? 2.803 -18.25 -8.812 1 98.19 91 ILE A N 1
ATOM 667 C CA . ILE A 1 91 ? 1.534 -17.547 -8.656 1 98.19 91 ILE A CA 1
ATOM 668 C C . ILE A 1 91 ? 1.218 -17.375 -7.176 1 98.19 91 ILE A C 1
ATOM 670 O O . ILE A 1 91 ? 0.78 -18.312 -6.512 1 98.19 91 ILE A O 1
ATOM 674 N N . ASN A 1 92 ? 1.469 -16.188 -6.703 1 97.81 92 ASN A N 1
ATOM 675 C CA . ASN A 1 92 ? 1.018 -15.844 -5.359 1 97.81 92 ASN A CA 1
ATOM 676 C C . ASN A 1 92 ? -0.486 -15.586 -5.324 1 97.81 92 ASN A C 1
ATOM 678 O O . ASN A 1 92 ? -0.935 -14.461 -5.582 1 97.81 92 ASN A O 1
ATOM 682 N N . ASN A 1 93 ? -1.193 -16.594 -4.945 1 96.62 93 ASN A N 1
ATOM 683 C CA . ASN A 1 93 ? -2.652 -16.562 -4.949 1 96.62 93 ASN A CA 1
ATOM 684 C C . ASN A 1 93 ? -3.215 -16.516 -3.533 1 96.62 93 ASN A C 1
ATOM 686 O O . ASN A 1 93 ? -4.312 -15.992 -3.312 1 96.62 93 ASN A O 1
ATOM 690 N N . ALA A 1 94 ? -2.449 -17.047 -2.533 1 94.81 94 ALA A N 1
ATOM 691 C CA . ALA A 1 94 ? -2.906 -17.047 -1.146 1 94.81 94 ALA A CA 1
ATOM 692 C C . ALA A 1 94 ? -3.154 -15.633 -0.646 1 94.81 94 ALA A C 1
ATOM 694 O O . ALA A 1 94 ? -2.318 -14.742 -0.833 1 94.81 94 ALA A O 1
ATOM 695 N N . ALA A 1 95 ? -4.281 -15.406 -0.119 1 93.81 95 ALA A N 1
ATOM 696 C CA . ALA A 1 95 ? -4.656 -14.109 0.43 1 93.81 95 ALA A CA 1
ATOM 697 C C . ALA A 1 95 ? -5.758 -14.25 1.478 1 93.81 95 ALA A C 1
ATOM 699 O O . ALA A 1 95 ? -6.398 -15.297 1.571 1 93.81 95 ALA A O 1
ATOM 700 N N . ALA A 1 96 ? -5.863 -13.281 2.242 1 93 96 ALA A N 1
ATOM 701 C CA . ALA A 1 96 ? -6.961 -13.195 3.199 1 93 96 ALA A CA 1
ATOM 702 C C . ALA A 1 96 ? -7.859 -12 2.898 1 93 96 ALA A C 1
ATOM 704 O O . ALA A 1 96 ? -7.383 -10.953 2.451 1 93 96 ALA A O 1
ATOM 705 N N . SER A 1 97 ? -9.102 -12.25 3.084 1 91.69 97 SER A N 1
ATOM 706 C CA . SER A 1 97 ? -10.07 -11.156 3.035 1 91.69 97 SER A CA 1
ATOM 707 C C . SER A 1 97 ? -10.344 -10.602 4.43 1 91.69 97 SER A C 1
ATOM 709 O O . SER A 1 97 ? -10.07 -11.258 5.434 1 91.69 97 SER A O 1
ATOM 711 N N . PHE A 1 98 ? -10.789 -9.367 4.43 1 94.12 98 PHE A N 1
ATOM 712 C CA . PHE A 1 98 ? -11.148 -8.672 5.656 1 94.12 98 PHE A CA 1
ATOM 713 C C . PHE A 1 98 ? -12.477 -7.945 5.5 1 94.12 98 PHE A C 1
ATOM 715 O O . PHE A 1 98 ? -12.938 -7.707 4.383 1 94.12 98 PHE A O 1
ATOM 722 N N . LYS A 1 99 ? -13.102 -7.684 6.691 1 94 99 LYS A N 1
ATOM 723 C CA . LYS A 1 99 ? -14.344 -6.926 6.652 1 94 99 LYS A CA 1
ATOM 724 C C . LYS A 1 99 ? -14.148 -5.59 5.941 1 94 99 LYS A C 1
ATOM 726 O O . LYS A 1 99 ? -13.141 -4.918 6.137 1 94 99 LYS A O 1
ATOM 731 N N . SER A 1 100 ? -15.133 -5.227 5.148 1 93.69 100 SER A N 1
ATOM 732 C CA . SER A 1 100 ? -15.07 -3.996 4.371 1 93.69 100 SER A CA 1
ATOM 733 C C . SER A 1 100 ? -15.461 -2.787 5.215 1 93.69 100 SER A C 1
ATOM 735 O O . SER A 1 100 ? -16.422 -2.078 4.887 1 93.69 100 SER A O 1
ATOM 737 N N . TYR A 1 101 ? -14.711 -2.492 6.207 1 96.44 101 TYR A N 1
ATOM 738 C CA . TYR A 1 101 ? -14.93 -1.308 7.027 1 96.44 101 TYR A CA 1
ATOM 739 C C . TYR A 1 101 ? -14.68 -0.036 6.227 1 96.44 101 TYR A C 1
ATOM 741 O O . TYR A 1 101 ? -13.742 0.024 5.426 1 96.44 101 TYR A O 1
ATOM 749 N N . ARG A 1 102 ? -15.523 0.95 6.512 1 96.69 102 ARG A N 1
ATOM 750 C CA . ARG A 1 102 ? -15.141 2.277 6.043 1 96.69 102 ARG A CA 1
ATOM 751 C C . ARG A 1 102 ? -13.805 2.703 6.641 1 96.69 102 ARG A C 1
ATOM 753 O O . ARG A 1 102 ? -13.414 2.227 7.707 1 96.69 102 ARG A O 1
ATOM 760 N N . VAL A 1 103 ? -13.148 3.576 5.973 1 97.12 103 VAL A N 1
ATOM 761 C CA . VAL A 1 103 ? -11.75 3.875 6.25 1 97.12 103 VAL A CA 1
ATOM 762 C C . VAL A 1 103 ? -11.586 4.32 7.699 1 97.12 103 VAL A C 1
ATOM 764 O O . VAL A 1 103 ? -10.617 3.953 8.367 1 97.12 103 VAL A O 1
ATOM 767 N N . LEU A 1 104 ? -12.484 5.055 8.25 1 97.88 104 LEU A N 1
ATOM 768 C CA . LEU A 1 104 ? -12.359 5.598 9.602 1 97.88 104 LEU A CA 1
ATOM 769 C C . LEU A 1 104 ? -12.688 4.539 10.648 1 97.88 104 LEU A C 1
ATOM 771 O O . LEU A 1 104 ? -12.43 4.73 11.836 1 97.88 104 LEU A O 1
ATOM 775 N N . ASP A 1 105 ? -13.18 3.385 10.188 1 97.62 105 ASP A N 1
ATOM 776 C CA . ASP A 1 105 ? -13.602 2.338 11.117 1 97.62 105 ASP A CA 1
ATOM 777 C C . ASP A 1 105 ? -12.68 1.123 11.023 1 97.62 105 ASP A C 1
ATOM 779 O O . ASP A 1 105 ? -12.875 0.135 11.734 1 97.62 105 ASP A O 1
ATOM 783 N N . ILE A 1 106 ? -11.672 1.174 10.164 1 97.75 106 ILE A N 1
ATOM 784 C CA . ILE A 1 106 ? -10.781 0.028 10 1 97.75 106 ILE A CA 1
ATOM 785 C C . ILE A 1 106 ? -10 -0.21 11.289 1 97.75 106 ILE A C 1
ATOM 787 O O . ILE A 1 106 ? -9.273 0.672 11.758 1 97.75 106 ILE A O 1
ATOM 791 N N . PRO A 1 107 ? -10.109 -1.403 11.852 1 97.25 107 PRO A N 1
ATOM 792 C CA . PRO A 1 107 ? -9.273 -1.696 13.016 1 97.25 107 PRO A CA 1
ATOM 793 C C . PRO A 1 107 ? -7.797 -1.841 12.656 1 97.25 107 PRO A C 1
ATOM 795 O O . PRO A 1 107 ? -7.461 -2.383 11.594 1 97.25 107 PRO A O 1
ATOM 798 N N . THR A 1 108 ? -6.941 -1.428 13.578 1 96.62 108 THR A N 1
ATOM 799 C CA . THR A 1 108 ? -5.5 -1.495 13.367 1 96.62 108 THR A CA 1
ATOM 800 C C . THR A 1 108 ? -5.047 -2.939 13.164 1 96.62 108 THR A C 1
ATOM 802 O O . THR A 1 108 ? -4.184 -3.215 12.328 1 96.62 108 THR A O 1
ATOM 805 N N . HIS A 1 109 ? -5.621 -3.783 13.93 1 96.5 109 HIS A N 1
ATOM 806 C CA . HIS A 1 109 ? -5.211 -5.18 13.828 1 96.5 109 HIS A CA 1
ATOM 807 C C . HIS A 1 109 ? -5.539 -5.75 12.453 1 96.5 109 HIS A C 1
ATOM 809 O O . HIS A 1 109 ? -4.801 -6.594 11.93 1 96.5 109 HIS A O 1
ATOM 815 N N . ASP A 1 110 ? -6.672 -5.316 11.789 1 97.31 110 ASP A N 1
ATOM 816 C CA . ASP A 1 110 ? -7.004 -5.746 10.43 1 97.31 110 ASP A CA 1
ATOM 817 C C . ASP A 1 110 ? -5.965 -5.25 9.43 1 97.31 110 ASP A C 1
ATOM 819 O O . ASP A 1 110 ? -5.574 -5.984 8.516 1 97.31 110 ASP A O 1
ATOM 823 N N . LEU A 1 111 ? -5.512 -4.02 9.609 1 97.81 111 LEU A N 1
ATOM 824 C CA . LEU A 1 111 ? -4.484 -3.48 8.727 1 97.81 111 LEU A CA 1
ATOM 825 C C . LEU A 1 111 ? -3.186 -4.27 8.852 1 97.81 111 LEU A C 1
ATOM 827 O O . LEU A 1 111 ? -2.598 -4.68 7.848 1 97.81 111 LEU A O 1
ATOM 831 N N . ARG A 1 112 ? -2.793 -4.496 10.07 1 97.06 112 ARG A N 1
ATOM 832 C CA . ARG A 1 112 ? -1.569 -5.25 10.32 1 97.06 112 ARG A CA 1
ATOM 833 C C . ARG A 1 112 ? -1.643 -6.633 9.68 1 97.06 112 ARG A C 1
ATOM 835 O O . ARG A 1 112 ? -0.708 -7.059 9 1 97.06 112 ARG A O 1
ATOM 842 N N . SER A 1 113 ? -2.742 -7.27 9.906 1 97.19 113 SER A N 1
ATOM 843 C CA . SER A 1 113 ? -2.922 -8.609 9.352 1 97.19 113 SER A CA 1
ATOM 844 C C . SER A 1 113 ? -2.963 -8.578 7.828 1 97.19 113 SER A C 1
ATOM 846 O O . SER A 1 113 ? -2.383 -9.445 7.172 1 97.19 113 SER A O 1
ATOM 848 N N . ALA A 1 114 ? -3.641 -7.598 7.262 1 97.62 114 ALA A N 1
ATOM 849 C CA . ALA A 1 114 ? -3.75 -7.477 5.809 1 97.62 114 ALA A CA 1
ATOM 850 C C . ALA A 1 114 ? -2.379 -7.277 5.172 1 97.62 114 ALA A C 1
ATOM 852 O O . ALA A 1 114 ? -2.051 -7.926 4.172 1 97.62 114 ALA A O 1
ATOM 853 N N . PHE A 1 115 ? -1.573 -6.426 5.762 1 98 115 PHE A N 1
ATOM 854 C CA . PHE A 1 115 ? -0.239 -6.195 5.219 1 98 115 PHE A CA 1
ATOM 855 C C . PHE A 1 115 ? 0.633 -7.438 5.383 1 98 115 PHE A C 1
ATOM 857 O O . PHE A 1 115 ? 1.394 -7.789 4.48 1 98 115 PHE A O 1
ATOM 864 N N . GLU A 1 116 ? 0.483 -8.047 6.492 1 97.69 116 GLU A N 1
ATOM 865 C CA . GLU A 1 116 ? 1.28 -9.242 6.766 1 97.69 116 GLU A CA 1
ATOM 866 C C . GLU A 1 116 ? 0.988 -10.344 5.758 1 97.69 116 GLU A C 1
ATOM 868 O O . GLU A 1 116 ? 1.908 -10.906 5.164 1 97.69 116 GLU A O 1
ATOM 873 N N . ILE A 1 117 ? -0.211 -10.609 5.535 1 96.88 117 ILE A N 1
ATOM 874 C CA . ILE A 1 117 ? -0.639 -11.766 4.758 1 96.88 117 ILE A CA 1
ATOM 875 C C . ILE A 1 117 ? -0.63 -11.422 3.271 1 96.88 117 ILE A C 1
ATOM 877 O O . ILE A 1 117 ? -0.081 -12.164 2.457 1 96.88 117 ILE A O 1
ATOM 881 N N . ASN A 1 118 ? -1.183 -10.266 2.898 1 97.19 118 ASN A N 1
ATOM 882 C CA . ASN A 1 118 ? -1.474 -9.969 1.501 1 97.19 118 ASN A CA 1
ATOM 883 C C . ASN A 1 118 ? -0.325 -9.211 0.84 1 97.19 118 ASN A C 1
ATOM 885 O O . ASN A 1 118 ? -0.276 -9.094 -0.385 1 97.19 118 ASN A O 1
ATOM 889 N N . THR A 1 119 ? 0.569 -8.648 1.639 1 97.88 119 THR A N 1
ATOM 890 C CA . THR A 1 119 ? 1.624 -7.82 1.072 1 97.88 119 THR A CA 1
ATOM 891 C C . THR A 1 119 ? 2.998 -8.422 1.347 1 97.88 119 THR A C 1
ATOM 893 O O . THR A 1 119 ? 3.707 -8.812 0.418 1 97.88 119 THR A O 1
ATOM 896 N N . ILE A 1 120 ? 3.297 -8.625 2.586 1 98.19 120 ILE A N 1
ATOM 897 C CA . ILE A 1 120 ? 4.613 -9.102 2.994 1 98.19 120 ILE A CA 1
ATOM 898 C C . ILE A 1 120 ? 4.762 -10.578 2.645 1 98.19 120 ILE A C 1
ATOM 900 O O . ILE A 1 120 ? 5.812 -11.008 2.164 1 98.19 120 ILE A O 1
ATOM 904 N N . GLY A 1 121 ? 3.736 -11.312 2.875 1 97.19 121 GLY A N 1
ATOM 905 C CA . GLY A 1 121 ? 3.74 -12.742 2.598 1 97.19 121 GLY A CA 1
ATOM 906 C C . GLY A 1 121 ? 4.184 -13.07 1.185 1 97.19 121 GLY A C 1
ATOM 907 O O . GLY A 1 121 ? 5.184 -13.766 0.989 1 97.19 121 GLY A O 1
ATOM 908 N N . PRO A 1 122 ? 3.471 -12.547 0.189 1 97.56 122 PRO A N 1
ATOM 909 C CA . PRO A 1 122 ? 3.846 -12.828 -1.2 1 97.56 122 PRO A CA 1
ATOM 910 C C . PRO A 1 122 ? 5.293 -12.445 -1.508 1 97.56 122 PRO A C 1
ATOM 912 O O . PRO A 1 122 ? 5.973 -13.148 -2.256 1 97.56 122 PRO A O 1
ATOM 915 N N . LEU A 1 123 ? 5.781 -11.32 -0.967 1 98.06 123 LEU A N 1
ATOM 916 C CA . LEU A 1 123 ? 7.156 -10.914 -1.229 1 98.06 123 LEU A CA 1
ATOM 917 C C . LEU A 1 123 ? 8.141 -11.93 -0.643 1 98.06 123 LEU A C 1
ATOM 919 O O . LEU A 1 123 ? 9.133 -12.281 -1.286 1 98.06 123 LEU A O 1
ATOM 923 N N . THR A 1 124 ? 7.863 -12.375 0.578 1 97.94 124 THR A N 1
ATOM 924 C CA . THR A 1 124 ? 8.789 -13.312 1.208 1 97.94 124 THR A CA 1
ATOM 925 C C . THR A 1 124 ? 8.828 -14.633 0.443 1 97.94 124 THR A C 1
ATOM 927 O O . THR A 1 124 ? 9.875 -15.281 0.378 1 97.94 124 THR A O 1
ATOM 930 N N . VAL A 1 125 ? 7.754 -15.016 -0.152 1 98 125 VAL A N 1
ATOM 931 C CA . VAL A 1 125 ? 7.742 -16.219 -0.989 1 98 125 VAL A CA 1
ATOM 932 C C . VAL A 1 125 ? 8.68 -16.016 -2.18 1 98 125 VAL A C 1
ATOM 934 O O . VAL A 1 125 ? 9.5 -16.891 -2.48 1 98 125 VAL A O 1
ATOM 937 N N . VAL A 1 126 ? 8.594 -14.867 -2.863 1 98.31 126 VAL A N 1
ATOM 938 C CA . VAL A 1 126 ? 9.461 -14.57 -3.998 1 98.31 126 VAL A CA 1
ATOM 939 C C . VAL A 1 126 ? 10.922 -14.602 -3.553 1 98.31 126 VAL A C 1
ATOM 941 O O . VAL A 1 126 ? 11.766 -15.219 -4.207 1 98.31 126 VAL A O 1
ATOM 944 N N . GLN A 1 127 ? 11.164 -13.969 -2.406 1 98.19 127 GLN A N 1
ATOM 945 C CA . GLN A 1 127 ? 12.531 -13.922 -1.885 1 98.19 127 GLN A CA 1
ATOM 946 C C . GLN A 1 127 ? 13.055 -15.328 -1.598 1 98.19 127 GLN A C 1
ATOM 948 O O . GLN A 1 127 ? 14.219 -15.625 -1.877 1 98.19 127 GLN A O 1
ATOM 953 N N . GLY A 1 128 ? 12.25 -16.156 -1.08 1 97.56 128 GLY A N 1
ATOM 954 C CA . GLY A 1 128 ? 12.648 -17.5 -0.723 1 97.56 128 GLY A CA 1
ATOM 955 C C . GLY A 1 128 ? 12.914 -18.391 -1.929 1 97.56 128 GLY A C 1
ATOM 956 O O . GLY A 1 128 ? 13.844 -19.203 -1.914 1 97.56 128 GLY A O 1
ATOM 957 N N . ILE A 1 129 ? 12.148 -18.203 -2.986 1 97.44 129 ILE A N 1
ATOM 958 C CA . ILE A 1 129 ? 12.273 -19.125 -4.105 1 97.44 129 ILE A CA 1
ATOM 959 C C . ILE A 1 129 ? 13.078 -18.469 -5.227 1 97.44 129 ILE A C 1
ATOM 961 O O . ILE A 1 129 ? 13.273 -19.062 -6.293 1 97.44 129 ILE A O 1
ATOM 965 N N . TRP A 1 130 ? 13.586 -17.281 -4.93 1 97.88 130 TRP A N 1
ATOM 966 C CA . TRP A 1 130 ? 14.289 -16.5 -5.938 1 97.88 130 TRP A CA 1
ATOM 967 C C . TRP A 1 130 ? 15.43 -17.297 -6.555 1 97.88 130 TRP A C 1
ATOM 969 O O . TRP A 1 130 ? 15.586 -17.344 -7.777 1 97.88 130 TRP A O 1
ATOM 979 N N . PRO A 1 131 ? 16.234 -18.047 -5.754 1 97.31 131 PRO A N 1
ATOM 980 C CA . PRO A 1 131 ? 17.297 -18.828 -6.359 1 97.31 131 PRO A CA 1
ATOM 981 C C . PRO A 1 131 ? 16.781 -19.891 -7.34 1 97.31 131 PRO A C 1
ATOM 983 O O . PRO A 1 131 ? 17.453 -20.219 -8.312 1 97.31 131 PRO A O 1
ATOM 986 N N . LEU A 1 132 ? 15.602 -20.391 -7.133 1 97.75 132 LEU A N 1
ATOM 987 C CA . LEU A 1 132 ? 14.992 -21.375 -8.008 1 97.75 132 LEU A CA 1
ATOM 988 C C . LEU A 1 132 ? 14.43 -20.719 -9.266 1 97.75 132 LEU A C 1
ATOM 990 O O . LEU A 1 132 ? 14.484 -21.297 -10.352 1 97.75 132 LEU A O 1
ATOM 994 N N . LEU A 1 133 ? 13.883 -19.484 -9.109 1 98.19 133 LEU A N 1
ATOM 995 C CA . LEU A 1 133 ? 13.367 -18.734 -10.242 1 98.19 133 LEU A CA 1
ATOM 996 C C . LEU A 1 133 ? 14.492 -18.344 -11.195 1 98.19 133 LEU A C 1
ATOM 998 O O . LEU A 1 133 ? 14.312 -18.359 -12.414 1 98.19 133 LEU A O 1
ATOM 1002 N N . GLN A 1 134 ? 15.656 -18.078 -10.656 1 96.94 134 GLN A N 1
ATOM 1003 C CA . GLN A 1 134 ? 16.797 -17.625 -11.445 1 96.94 134 GLN A CA 1
ATOM 1004 C C . GLN A 1 134 ? 17.297 -18.75 -12.359 1 96.94 134 GLN A C 1
ATOM 1006 O O . GLN A 1 134 ? 18.031 -18.484 -13.32 1 96.94 134 GLN A O 1
ATOM 1011 N N . LYS A 1 135 ? 16.938 -19.938 -12.055 1 96.69 135 LYS A N 1
ATOM 1012 C CA . LYS A 1 135 ? 17.375 -21.094 -12.852 1 96.69 135 LYS A CA 1
ATOM 1013 C C . LYS A 1 135 ? 16.469 -21.297 -14.055 1 96.69 135 LYS A C 1
ATOM 1015 O O . LYS A 1 135 ? 16.781 -22.094 -14.945 1 96.69 135 LYS A O 1
ATOM 1020 N N . SER A 1 136 ? 15.352 -20.656 -14.086 1 96.25 136 SER A N 1
ATOM 1021 C CA . SER A 1 136 ? 14.445 -20.703 -15.227 1 96.25 136 SER A CA 1
ATOM 1022 C C . SER A 1 136 ? 14.906 -19.766 -16.328 1 96.25 136 SER A C 1
ATOM 1024 O O . SER A 1 136 ? 15.43 -18.688 -16.047 1 96.25 136 SER A O 1
ATOM 1026 N N . SER A 1 137 ? 14.641 -20.125 -17.562 1 93.62 137 SER A N 1
ATOM 1027 C CA . SER A 1 137 ? 15.008 -19.281 -18.703 1 93.62 137 SER A CA 1
ATOM 1028 C C . SER A 1 137 ? 14.047 -18.094 -18.844 1 93.62 137 SER A C 1
ATOM 1030 O O . SER A 1 137 ? 14.406 -17.062 -19.422 1 93.62 137 SER A O 1
ATOM 1032 N N . ALA A 1 138 ? 12.859 -18.219 -18.312 1 92.69 138 ALA A N 1
ATOM 1033 C CA . ALA A 1 138 ? 11.852 -17.172 -18.406 1 92.69 138 ALA A CA 1
ATOM 1034 C C . ALA A 1 138 ? 10.961 -17.156 -17.172 1 92.69 138 ALA A C 1
ATOM 1036 O O . ALA A 1 138 ? 9.75 -17.391 -17.266 1 92.69 138 ALA A O 1
ATOM 1037 N N . PRO A 1 139 ? 11.555 -16.797 -16.047 1 97.06 139 PRO A N 1
ATOM 1038 C CA . PRO A 1 139 ? 10.789 -16.844 -14.797 1 97.06 139 PRO A CA 1
ATOM 1039 C C . PRO A 1 139 ? 9.68 -15.797 -14.75 1 97.06 139 PRO A C 1
ATOM 1041 O O . PRO A 1 139 ? 9.859 -14.68 -15.242 1 97.06 139 PRO A O 1
ATOM 1044 N N . LYS A 1 140 ? 8.531 -16.219 -14.195 1 96.75 140 LYS A N 1
ATOM 1045 C CA . LYS A 1 140 ? 7.402 -15.312 -14 1 96.75 140 LYS A CA 1
ATOM 1046 C C . LYS A 1 140 ? 6.918 -15.336 -12.555 1 96.75 140 LYS A C 1
ATOM 1048 O O . LYS A 1 140 ? 6.883 -16.391 -11.922 1 96.75 140 LYS A O 1
ATOM 1053 N N . VAL A 1 141 ? 6.641 -14.148 -12.078 1 97 141 VAL A N 1
ATOM 1054 C CA . VAL A 1 141 ? 5.969 -14 -10.797 1 97 141 VAL A CA 1
ATOM 1055 C C . VAL A 1 141 ? 4.633 -13.281 -10.992 1 97 141 VAL A C 1
ATOM 1057 O O . VAL A 1 141 ? 4.59 -12.172 -11.523 1 97 141 VAL A O 1
ATOM 1060 N N . VAL A 1 142 ? 3.578 -13.984 -10.602 1 95.44 142 VAL A N 1
ATOM 1061 C CA . VAL A 1 142 ? 2.23 -13.43 -10.68 1 95.44 142 VAL A CA 1
ATOM 1062 C C . VAL A 1 142 ? 1.675 -13.211 -9.273 1 95.44 142 VAL A C 1
ATOM 1064 O O . VAL A 1 142 ? 1.574 -14.148 -8.484 1 95.44 142 VAL A O 1
ATOM 1067 N N . ASN A 1 143 ? 1.448 -11.953 -8.953 1 94.5 143 ASN A N 1
ATOM 1068 C CA . ASN A 1 143 ? 0.706 -11.641 -7.734 1 94.5 143 ASN A CA 1
ATOM 1069 C C . ASN A 1 143 ? -0.777 -11.422 -8.023 1 94.5 143 ASN A C 1
ATOM 1071 O O . ASN A 1 143 ? -1.142 -10.5 -8.758 1 94.5 143 ASN A O 1
ATOM 1075 N N . VAL A 1 144 ? -1.612 -12.312 -7.461 1 92.31 144 VAL A N 1
ATOM 1076 C CA . VAL A 1 144 ? -3.049 -12.133 -7.637 1 92.31 144 VAL A CA 1
ATOM 1077 C C . VAL A 1 144 ? -3.521 -10.93 -6.82 1 92.31 144 VAL A C 1
ATOM 1079 O O . VAL A 1 144 ? -3.387 -10.914 -5.594 1 92.31 144 VAL A O 1
ATOM 1082 N N . SER A 1 145 ? -3.969 -9.984 -7.52 1 89.19 145 SER A N 1
ATOM 1083 C CA . SER A 1 145 ? -4.41 -8.734 -6.895 1 89.19 145 SER A CA 1
ATOM 1084 C C . SER A 1 145 ? -5.895 -8.484 -7.148 1 89.19 145 SER A C 1
ATOM 1086 O O . SER A 1 145 ? -6.676 -9.43 -7.273 1 89.19 145 SER A O 1
ATOM 1088 N N . SER A 1 146 ? -6.348 -7.332 -6.887 1 76.94 146 SER A N 1
ATOM 1089 C CA . SER A 1 146 ? -7.746 -6.93 -6.992 1 76.94 146 SER A CA 1
ATOM 1090 C C . SER A 1 146 ? -7.867 -5.488 -7.48 1 76.94 146 SER A C 1
ATOM 1092 O O . SER A 1 146 ? -6.953 -4.684 -7.293 1 76.94 146 SER A O 1
ATOM 1094 N N . SER A 1 147 ? -9.055 -5.246 -8.109 1 71.12 147 SER A N 1
ATOM 1095 C CA . SER A 1 147 ? -9.328 -3.867 -8.5 1 71.12 147 SER A CA 1
ATOM 1096 C C . SER A 1 147 ? -9.367 -2.947 -7.281 1 71.12 147 SER A C 1
ATOM 1098 O O . SER A 1 147 ? -9.109 -1.748 -7.395 1 71.12 147 SER A O 1
ATOM 1100 N N . VAL A 1 148 ? -9.648 -3.49 -6.156 1 76.81 148 VAL A N 1
ATOM 1101 C CA . VAL A 1 148 ? -9.742 -2.701 -4.934 1 76.81 148 VAL A CA 1
ATOM 1102 C C . VAL A 1 148 ? -8.359 -2.189 -4.535 1 76.81 148 VAL A C 1
ATOM 1104 O O . VAL A 1 148 ? -8.242 -1.296 -3.693 1 76.81 148 VAL A O 1
ATOM 1107 N N . GLY A 1 149 ? -7.316 -2.719 -5.105 1 76.69 149 GLY A N 1
ATOM 1108 C CA . GLY A 1 149 ? -5.961 -2.27 -4.832 1 76.69 149 GLY A CA 1
ATOM 1109 C C . GLY A 1 149 ? -5.547 -1.073 -5.668 1 76.69 149 GLY A C 1
ATOM 1110 O O . GLY A 1 149 ? -4.449 -0.536 -5.492 1 76.69 149 GLY A O 1
ATOM 1111 N N . CYS A 1 150 ? -6.465 -0.693 -6.504 1 70 150 CYS A N 1
ATOM 1112 C CA . CYS A 1 150 ? -6.188 0.468 -7.344 1 70 150 CYS A CA 1
ATOM 1113 C C . CYS A 1 150 ? -6.367 1.763 -6.559 1 70 150 CYS A C 1
ATOM 1115 O O . CYS A 1 150 ? -7.426 1.999 -5.977 1 70 150 CYS A O 1
ATOM 1117 N N . ILE A 1 151 ? -5.34 2.559 -6.555 1 71.56 151 ILE A N 1
ATOM 1118 C CA . ILE A 1 151 ? -5.387 3.801 -5.793 1 71.56 151 ILE A CA 1
ATOM 1119 C C . ILE A 1 151 ? -6.34 4.785 -6.465 1 71.56 151 ILE A C 1
ATOM 1121 O O . ILE A 1 151 ? -7.059 5.523 -5.789 1 71.56 151 ILE A O 1
ATOM 1125 N N . THR A 1 152 ? -6.418 4.691 -7.746 1 63.97 152 THR A N 1
ATOM 1126 C CA . THR A 1 152 ? -7.145 5.715 -8.492 1 63.97 152 THR A CA 1
ATOM 1127 C C . THR A 1 152 ? -8.602 5.305 -8.688 1 63.97 152 THR A C 1
ATOM 1129 O O . THR A 1 152 ? -9.422 6.109 -9.133 1 63.97 152 THR A O 1
ATOM 1132 N N . TYR A 1 153 ? -8.945 4.102 -8.289 1 66.56 153 TYR A N 1
ATOM 1133 C CA . TYR A 1 153 ? -10.297 3.607 -8.547 1 66.56 153 TYR A CA 1
ATOM 1134 C C . TYR A 1 153 ? -10.859 2.898 -7.32 1 66.56 153 TYR A C 1
ATOM 1136 O O . TYR A 1 153 ? -10.492 1.758 -7.027 1 66.56 153 TYR A O 1
ATOM 1144 N N . HIS A 1 154 ? -11.727 3.682 -6.625 1 76.62 154 HIS A N 1
ATOM 1145 C CA . HIS A 1 154 ? -12.391 3.117 -5.457 1 76.62 154 HIS A CA 1
ATOM 1146 C C . HIS A 1 154 ? -13.883 2.9 -5.723 1 76.62 154 HIS A C 1
ATOM 1148 O O . HIS A 1 154 ? -14.695 3.779 -5.449 1 76.62 154 HIS A O 1
ATOM 1154 N N . GLU A 1 155 ? -14.234 1.729 -6.211 1 70.31 155 GLU A N 1
ATOM 1155 C CA . GLU A 1 155 ? -15.625 1.44 -6.551 1 70.31 155 GLU A CA 1
ATOM 1156 C C . GLU A 1 155 ? -16.406 0.991 -5.324 1 70.31 155 GLU A C 1
ATOM 1158 O O . GLU A 1 155 ? -17.625 1.172 -5.258 1 70.31 155 GLU A O 1
ATOM 1163 N N . VAL A 1 156 ? -15.688 0.411 -4.438 1 79.62 156 VAL A N 1
ATOM 1164 C CA . VAL A 1 156 ? -16.297 -0.15 -3.236 1 79.62 156 VAL A CA 1
ATOM 1165 C C . VAL A 1 156 ? -15.422 0.154 -2.021 1 79.62 156 VAL A C 1
ATOM 1167 O O . VAL A 1 156 ? -14.289 0.606 -2.166 1 79.62 156 VAL A O 1
ATOM 1170 N N . VAL A 1 157 ? -16.047 -0.056 -0.905 1 89.5 157 VAL A N 1
ATOM 1171 C CA . VAL A 1 157 ? -15.266 0.042 0.327 1 89.5 157 VAL A CA 1
ATOM 1172 C C . VAL A 1 157 ? -14.336 -1.164 0.452 1 89.5 157 VAL A C 1
ATOM 1174 O O . VAL A 1 157 ? -14.797 -2.295 0.621 1 89.5 157 VAL A O 1
ATOM 1177 N N . GLY A 1 158 ? -13.055 -0.913 0.419 1 90.5 158 GLY A N 1
ATOM 1178 C CA . GLY A 1 158 ? -12.078 -1.986 0.334 1 90.5 158 GLY A CA 1
ATOM 1179 C C . GLY A 1 158 ? -11.484 -2.365 1.68 1 90.5 158 GLY A C 1
ATOM 1180 O O . GLY A 1 158 ? -10.773 -3.363 1.791 1 90.5 158 GLY A O 1
ATOM 1181 N N . GLY A 1 159 ? -11.852 -1.566 2.742 1 95.06 159 GLY A N 1
ATOM 1182 C CA . GLY A 1 159 ? -11.312 -1.864 4.059 1 95.06 159 GLY A CA 1
ATOM 1183 C C . GLY A 1 159 ? -9.797 -1.95 4.074 1 95.06 159 GLY A C 1
ATOM 1184 O O . GLY A 1 159 ? -9.117 -1.186 3.387 1 95.06 159 GLY A O 1
ATOM 1185 N N . SER A 1 160 ? -9.281 -2.869 4.945 1 97.56 160 SER A N 1
ATOM 1186 C CA . SER A 1 160 ? -7.836 -3.057 5.043 1 97.56 160 SER A CA 1
ATOM 1187 C C . SER A 1 160 ? -7.293 -3.822 3.84 1 97.56 160 SER A C 1
ATOM 1189 O O . SER A 1 160 ? -6.09 -3.799 3.57 1 97.56 160 SER A O 1
ATOM 1191 N N . TYR A 1 161 ? -8.18 -4.484 3.115 1 95.56 161 TYR A N 1
ATOM 1192 C CA . TYR A 1 161 ? -7.801 -5.25 1.935 1 95.56 161 TYR A CA 1
ATOM 1193 C C . TYR A 1 161 ? -7.258 -4.336 0.842 1 95.56 161 TYR A C 1
ATOM 1195 O O . TYR A 1 161 ? -6.219 -4.621 0.244 1 95.56 161 TYR A O 1
ATOM 1203 N N . GLY A 1 162 ? -7.875 -3.211 0.598 1 93 162 GLY A N 1
ATOM 1204 C CA . GLY A 1 162 ? -7.52 -2.268 -0.451 1 93 162 GLY A CA 1
ATOM 1205 C C . GLY A 1 162 ? -6.09 -1.778 -0.354 1 93 162 GLY A C 1
ATOM 1206 O O . GLY A 1 162 ? -5.281 -2.023 -1.252 1 93 162 GLY A O 1
ATOM 1207 N N . PRO A 1 163 ? -5.746 -1.186 0.764 1 95.56 163 PRO A N 1
ATOM 1208 C CA . PRO A 1 163 ? -4.375 -0.688 0.885 1 95.56 163 PRO A CA 1
ATOM 1209 C C . PRO A 1 163 ? -3.336 -1.808 0.863 1 95.56 163 PRO A C 1
ATOM 1211 O O . PRO A 1 163 ? -2.213 -1.604 0.396 1 95.56 163 PRO A O 1
ATOM 1214 N N . SER A 1 164 ? -3.611 -2.969 1.35 1 97.19 164 SER A N 1
ATOM 1215 C CA . SER A 1 164 ? -2.678 -4.09 1.293 1 97.19 164 SER A CA 1
ATOM 1216 C C . SER A 1 164 ? -2.387 -4.492 -0.149 1 97.19 164 SER A C 1
ATOM 1218 O O . SER A 1 164 ? -1.241 -4.789 -0.498 1 97.19 164 SER A O 1
ATOM 1220 N N . LYS A 1 165 ? -3.457 -4.504 -0.97 1 92.31 165 LYS A N 1
ATOM 1221 C CA . LYS A 1 165 ? -3.283 -4.863 -2.373 1 92.31 165 LYS A CA 1
ATOM 1222 C C . LYS A 1 165 ? -2.602 -3.74 -3.15 1 92.31 165 LYS A C 1
ATOM 1224 O O . LYS A 1 165 ? -1.838 -3.998 -4.082 1 92.31 165 LYS A O 1
ATOM 1229 N N . ALA A 1 166 ? -2.844 -2.479 -2.752 1 88.75 166 ALA A N 1
ATOM 1230 C CA . ALA A 1 166 ? -2.109 -1.366 -3.352 1 88.75 166 ALA A CA 1
ATOM 1231 C C . ALA A 1 166 ? -0.61 -1.5 -3.102 1 88.75 166 ALA A C 1
ATOM 1233 O O . ALA A 1 166 ? 0.197 -1.315 -4.016 1 88.75 166 ALA A O 1
ATOM 1234 N N . ALA A 1 167 ? -0.269 -1.823 -1.878 1 95.06 167 ALA A N 1
ATOM 1235 C CA . ALA A 1 167 ? 1.135 -2.025 -1.528 1 95.06 167 ALA A CA 1
ATOM 1236 C C . ALA A 1 167 ? 1.725 -3.211 -2.285 1 95.06 167 ALA A C 1
ATOM 1238 O O . ALA A 1 167 ? 2.869 -3.158 -2.74 1 95.06 167 ALA A O 1
ATOM 1239 N N . LEU A 1 168 ? 0.954 -4.223 -2.412 1 94.31 168 LEU A N 1
ATOM 1240 C CA . LEU A 1 168 ? 1.389 -5.387 -3.178 1 94.31 168 LEU A CA 1
ATOM 1241 C C . LEU A 1 168 ? 1.657 -5.012 -4.629 1 94.31 168 LEU A C 1
ATOM 1243 O O . LEU A 1 168 ? 2.645 -5.457 -5.219 1 94.31 168 LEU A O 1
ATOM 1247 N N . ASN A 1 169 ? 0.746 -4.258 -5.207 1 88.94 169 ASN A N 1
ATOM 1248 C CA . ASN A 1 169 ? 0.935 -3.799 -6.578 1 88.94 169 ASN A CA 1
ATOM 1249 C C . ASN A 1 169 ? 2.242 -3.025 -6.738 1 88.94 169 ASN A C 1
ATOM 1251 O O . ASN A 1 169 ? 2.945 -3.184 -7.734 1 88.94 169 ASN A O 1
ATOM 1255 N N . TRP A 1 170 ? 2.537 -2.207 -5.766 1 89 170 TRP A N 1
ATOM 1256 C CA . TRP A 1 170 ? 3.791 -1.463 -5.789 1 89 170 TRP A CA 1
ATOM 1257 C C . TRP A 1 170 ? 4.984 -2.41 -5.793 1 89 170 TRP A C 1
ATOM 1259 O O . TRP A 1 170 ? 5.902 -2.26 -6.605 1 89 170 TRP A O 1
ATOM 1269 N N . LEU A 1 171 ? 4.977 -3.373 -4.941 1 94.75 171 LEU A N 1
ATOM 1270 C CA . LEU A 1 171 ? 6.074 -4.332 -4.832 1 94.75 171 LEU A CA 1
ATOM 1271 C C . LEU A 1 171 ? 6.199 -5.164 -6.102 1 94.75 171 LEU A C 1
ATOM 1273 O O . LEU A 1 171 ? 7.305 -5.523 -6.508 1 94.75 171 LEU A O 1
ATOM 1277 N N . THR A 1 172 ? 5.066 -5.484 -6.664 1 93.25 172 THR A N 1
ATOM 1278 C CA . THR A 1 172 ? 5.059 -6.242 -7.906 1 93.25 172 THR A CA 1
ATOM 1279 C C . THR A 1 172 ? 5.797 -5.488 -9.008 1 93.25 172 THR A C 1
ATOM 1281 O O . THR A 1 172 ? 6.625 -6.062 -9.711 1 93.25 172 THR A O 1
ATOM 1284 N N . ARG A 1 173 ? 5.488 -4.246 -9.117 1 88.5 173 ARG A N 1
ATOM 1285 C CA . ARG A 1 173 ? 6.168 -3.426 -10.109 1 88.5 173 ARG A CA 1
ATOM 1286 C C . ARG A 1 173 ? 7.664 -3.34 -9.82 1 88.5 173 ARG A C 1
ATOM 1288 O O . ARG A 1 173 ? 8.484 -3.393 -10.734 1 88.5 173 ARG A O 1
ATOM 1295 N N . ALA A 1 174 ? 7.984 -3.172 -8.57 1 92.06 174 ALA A N 1
ATOM 1296 C CA . ALA A 1 174 ? 9.391 -3.131 -8.188 1 92.06 174 ALA A CA 1
ATOM 1297 C C . ALA A 1 174 ? 10.109 -4.414 -8.602 1 92.06 174 ALA A C 1
ATOM 1299 O O . ALA A 1 174 ? 11.234 -4.371 -9.109 1 92.06 174 ALA A O 1
ATOM 1300 N N . LEU A 1 175 ? 9.469 -5.527 -8.375 1 94.88 175 LEU A N 1
ATOM 1301 C CA . LEU A 1 175 ? 10.047 -6.805 -8.781 1 94.88 175 LEU A CA 1
ATOM 1302 C C . LEU A 1 175 ? 10.336 -6.816 -10.281 1 94.88 175 LEU A C 1
ATOM 1304 O O . LEU A 1 175 ? 11.422 -7.227 -10.703 1 94.88 175 LEU A O 1
ATOM 1308 N N . HIS A 1 176 ? 9.398 -6.383 -11.008 1 91.81 176 HIS A N 1
ATOM 1309 C CA . HIS A 1 176 ? 9.508 -6.387 -12.461 1 91.81 176 HIS A CA 1
ATOM 1310 C C . HIS A 1 176 ? 10.633 -5.465 -12.93 1 91.81 176 HIS A C 1
ATOM 1312 O O . HIS A 1 176 ? 11.445 -5.848 -13.773 1 91.81 176 HIS A O 1
ATOM 1318 N N . LEU A 1 177 ? 10.672 -4.297 -12.375 1 88.38 177 LEU A N 1
ATOM 1319 C CA . LEU A 1 177 ? 11.594 -3.268 -12.844 1 88.38 177 LEU A CA 1
ATOM 1320 C C . LEU A 1 177 ? 13.016 -3.562 -12.383 1 88.38 177 LEU A C 1
ATOM 1322 O O . LEU A 1 177 ? 13.977 -3.281 -13.109 1 88.38 177 LEU A O 1
ATOM 1326 N N . GLN A 1 178 ? 13.18 -4.145 -11.25 1 93.25 178 GLN A N 1
ATOM 1327 C CA . GLN A 1 178 ? 14.5 -4.262 -10.648 1 93.25 178 GLN A CA 1
ATOM 1328 C C . GLN A 1 178 ? 15.172 -5.582 -11.031 1 93.25 178 GLN A C 1
ATOM 1330 O O . GLN A 1 178 ? 16.328 -5.816 -10.695 1 93.25 178 GLN A O 1
ATOM 1335 N N . ASN A 1 179 ? 14.422 -6.402 -11.734 1 93.81 179 ASN A N 1
ATOM 1336 C CA . ASN A 1 179 ? 14.961 -7.688 -12.164 1 93.81 179 ASN A CA 1
ATOM 1337 C C . ASN A 1 179 ? 14.719 -7.926 -13.656 1 93.81 179 ASN A C 1
ATOM 1339 O O . ASN A 1 179 ? 13.648 -8.383 -14.047 1 93.81 179 ASN A O 1
ATOM 1343 N N . GLU A 1 180 ? 15.703 -7.75 -14.508 1 89.69 180 GLU A N 1
ATOM 1344 C CA . GLU A 1 180 ? 15.586 -7.703 -15.961 1 89.69 180 GLU A CA 1
ATOM 1345 C C . GLU A 1 180 ? 15.18 -9.062 -16.531 1 89.69 180 GLU A C 1
ATOM 1347 O O . GLU A 1 180 ? 14.492 -9.133 -17.547 1 89.69 180 GLU A O 1
ATOM 1352 N N . GLY A 1 181 ? 15.477 -10.117 -15.977 1 91.81 181 GLY A N 1
ATOM 1353 C CA . GLY A 1 181 ? 15.141 -11.43 -16.5 1 91.81 181 GLY A CA 1
ATOM 1354 C C . GLY A 1 181 ? 13.797 -11.938 -16.016 1 91.81 181 GLY A C 1
ATOM 1355 O O . GLY A 1 181 ? 13.32 -12.984 -16.469 1 91.81 181 GLY A O 1
ATOM 1356 N N . LEU A 1 182 ? 13.172 -11.133 -15.203 1 95.31 182 LEU A N 1
ATOM 1357 C CA . LEU A 1 182 ? 11.93 -11.555 -14.562 1 95.31 182 LEU A CA 1
ATOM 1358 C C . LEU A 1 182 ? 10.734 -10.836 -15.172 1 95.31 182 LEU A C 1
ATOM 1360 O O . LEU A 1 182 ? 10.797 -9.641 -15.453 1 95.31 182 LEU A O 1
ATOM 1364 N N . VAL A 1 183 ? 9.703 -11.594 -15.492 1 93.25 183 VAL A N 1
ATOM 1365 C CA . VAL A 1 183 ? 8.398 -11 -15.766 1 93.25 183 VAL A CA 1
ATOM 1366 C C . VAL A 1 183 ? 7.531 -11.055 -14.508 1 93.25 183 VAL A C 1
ATOM 1368 O O . VAL A 1 183 ? 7.195 -12.133 -14.023 1 93.25 183 VAL A O 1
ATOM 1371 N N . ALA A 1 184 ? 7.27 -9.93 -13.898 1 93.75 184 ALA A N 1
ATOM 1372 C CA . ALA A 1 184 ? 6.41 -9.852 -12.719 1 93.75 184 ALA A CA 1
ATOM 1373 C C . ALA A 1 184 ? 5.227 -8.922 -12.969 1 93.75 184 ALA A C 1
ATOM 1375 O O . ALA A 1 184 ? 5.395 -7.824 -13.516 1 93.75 184 ALA A O 1
ATOM 1376 N N . PHE A 1 185 ? 4.016 -9.406 -12.578 1 88.81 185 PHE A N 1
ATOM 1377 C CA . PHE A 1 185 ? 2.852 -8.547 -12.758 1 88.81 185 PHE A CA 1
ATOM 1378 C C . PHE A 1 185 ? 1.732 -8.938 -11.805 1 88.81 185 PHE A C 1
ATOM 1380 O O . PHE A 1 185 ? 1.75 -10.031 -11.234 1 88.81 185 PHE A O 1
ATOM 1387 N N . ALA A 1 186 ? 0.906 -7.953 -11.586 1 89.38 186 ALA A N 1
ATOM 1388 C CA . ALA A 1 186 ? -0.307 -8.188 -10.805 1 89.38 186 ALA A CA 1
ATOM 1389 C C . ALA A 1 186 ? -1.45 -8.656 -11.703 1 89.38 186 ALA A C 1
ATOM 1391 O O . ALA A 1 186 ? -1.655 -8.125 -12.789 1 89.38 186 ALA A O 1
ATOM 1392 N N . LEU A 1 187 ? -2.156 -9.695 -11.25 1 88.19 187 LEU A N 1
ATOM 1393 C CA . LEU A 1 187 ? -3.266 -10.266 -12.008 1 88.19 187 LEU A CA 1
ATOM 1394 C C . LEU A 1 187 ? -4.582 -10.102 -11.25 1 88.19 187 LEU A C 1
ATOM 1396 O O . LEU A 1 187 ? -4.68 -10.461 -10.078 1 88.19 187 LEU A O 1
ATOM 1400 N N . HIS A 1 188 ? -5.492 -9.477 -11.844 1 83.19 188 HIS A N 1
ATOM 1401 C CA . HIS A 1 188 ? -6.867 -9.461 -11.359 1 83.19 188 HIS A CA 1
ATOM 1402 C C . HIS A 1 188 ? -7.676 -10.602 -11.969 1 83.19 188 HIS A C 1
ATOM 1404 O O . HIS A 1 188 ? -7.984 -10.578 -13.156 1 83.19 188 HIS A O 1
ATOM 1410 N N . PRO A 1 189 ? -8.023 -11.492 -11.203 1 85.31 189 PRO A N 1
ATOM 1411 C CA . PRO A 1 189 ? -8.688 -12.68 -11.75 1 85.31 189 PRO A CA 1
ATOM 1412 C C . PRO A 1 189 ? -10.148 -12.43 -12.102 1 85.31 189 PRO A C 1
ATOM 1414 O O . PRO A 1 189 ? -10.812 -13.312 -12.664 1 85.31 189 PRO A O 1
ATOM 1417 N N . GLY A 1 190 ? -10.68 -11.203 -11.805 1 77.94 190 GLY A N 1
ATOM 1418 C CA . GLY A 1 190 ? -12.102 -10.93 -11.914 1 77.94 190 GLY A CA 1
ATOM 1419 C C . GLY A 1 190 ? -12.844 -11.086 -10.602 1 77.94 190 GLY A C 1
ATOM 1420 O O . GLY A 1 190 ? -12.219 -11.234 -9.547 1 77.94 190 GLY A O 1
ATOM 1421 N N . PHE A 1 191 ? -14.133 -10.828 -10.68 1 83.25 191 PHE A N 1
ATOM 1422 C CA . PHE A 1 191 ? -15.016 -11.07 -9.547 1 83.25 191 PHE A CA 1
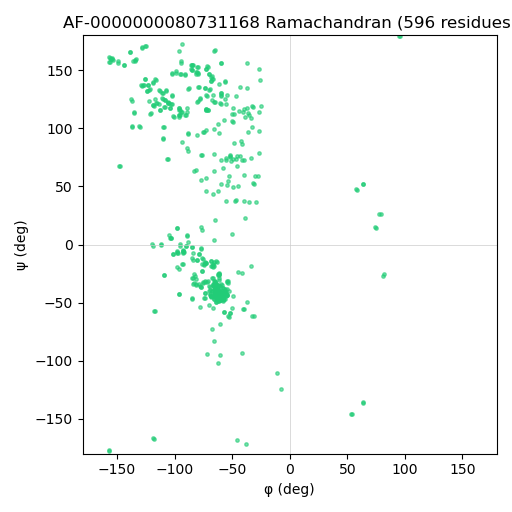ATOM 1423 C C . PHE A 1 191 ? -15.539 -12.5 -9.57 1 83.25 191 PHE A C 1
ATOM 1425 O O . PHE A 1 191 ? -16.531 -12.797 -10.242 1 83.25 191 PHE A O 1
ATOM 1432 N N . VAL A 1 192 ? -14.828 -13.352 -8.812 1 90.19 192 VAL A N 1
ATOM 1433 C CA . VAL A 1 192 ? -14.945 -14.789 -9.031 1 90.19 192 VAL A CA 1
ATOM 1434 C C . VAL A 1 192 ? -15.836 -15.406 -7.957 1 90.19 192 VAL A C 1
ATOM 1436 O O . VAL A 1 192 ? -15.805 -14.977 -6.801 1 90.19 192 VAL A O 1
ATOM 1439 N N . ASP A 1 193 ? -16.562 -16.422 -8.32 1 91 193 ASP A N 1
ATOM 1440 C CA . ASP A 1 193 ? -17.484 -17.141 -7.434 1 91 193 ASP A CA 1
ATOM 1441 C C . ASP A 1 193 ? -16.719 -18.062 -6.492 1 91 193 ASP A C 1
ATOM 1443 O O . ASP A 1 193 ? -16.641 -19.281 -6.746 1 91 193 ASP A O 1
ATOM 1447 N N . THR A 1 194 ? -16.141 -17.531 -5.504 1 93.38 194 THR A N 1
ATOM 1448 C CA . THR A 1 194 ? -15.461 -18.188 -4.395 1 93.38 194 THR A CA 1
ATOM 1449 C C . THR A 1 194 ? -16.016 -17.719 -3.059 1 93.38 194 THR A C 1
ATOM 1451 O O . THR A 1 194 ? -16.844 -16.797 -3.018 1 93.38 194 THR A O 1
ATOM 1454 N N . GLU A 1 195 ? -15.594 -18.406 -1.975 1 90.25 195 GLU A N 1
ATOM 1455 C CA . GLU A 1 195 ? -16.016 -17.953 -0.658 1 90.25 195 GLU A CA 1
ATOM 1456 C C . GLU A 1 195 ? -15.664 -16.469 -0.456 1 90.25 195 GLU A C 1
ATOM 1458 O O . GLU A 1 195 ? -16.484 -15.695 0.033 1 90.25 195 GLU A O 1
ATOM 1463 N N . MET A 1 196 ? -14.508 -16.094 -0.838 1 88.62 196 MET A N 1
ATOM 1464 C CA . MET A 1 196 ? -14.078 -14.711 -0.729 1 88.62 196 MET A CA 1
ATOM 1465 C C . MET A 1 196 ? -14.922 -13.805 -1.618 1 88.62 196 MET A C 1
ATOM 1467 O O . MET A 1 196 ? -15.328 -12.719 -1.199 1 88.62 196 MET A O 1
ATOM 1471 N N . GLY A 1 197 ? -15.148 -14.266 -2.846 1 88.75 197 GLY A N 1
ATOM 1472 C CA . GLY A 1 197 ? -15.977 -13.5 -3.766 1 88.75 197 GLY A CA 1
ATOM 1473 C C . GLY A 1 197 ? -17.391 -13.305 -3.275 1 88.75 197 GLY A C 1
ATOM 1474 O O . GLY A 1 197 ? -17.953 -12.211 -3.381 1 88.75 197 GLY A O 1
ATOM 1475 N N . GLU A 1 198 ? -17.969 -14.32 -2.742 1 90.12 198 GLU A N 1
ATOM 1476 C CA . GLU A 1 198 ? -19.328 -14.258 -2.215 1 90.12 198 GLU A CA 1
ATOM 1477 C C . GLU A 1 198 ? -19.422 -13.305 -1.029 1 90.12 198 GLU A C 1
ATOM 1479 O O . GLU A 1 198 ? -20.375 -12.531 -0.917 1 90.12 198 GLU A O 1
ATOM 1484 N N . SER A 1 199 ? -18.484 -13.43 -0.213 1 89.81 199 SER A N 1
ATOM 1485 C CA . SER A 1 199 ? -18.438 -12.547 0.948 1 89.81 199 SER A CA 1
ATOM 1486 C C . SER A 1 199 ? -18.344 -11.086 0.525 1 89.81 199 SER A C 1
ATOM 1488 O O . SER A 1 199 ? -19.062 -10.234 1.051 1 89.81 199 SER A O 1
ATOM 1490 N N . ALA A 1 200 ? -17.516 -10.812 -0.396 1 88.12 200 ALA A N 1
ATOM 1491 C CA . ALA A 1 200 ? -17.344 -9.453 -0.901 1 88.12 200 ALA A CA 1
ATOM 1492 C C . ALA A 1 200 ? -18.625 -8.953 -1.563 1 88.12 200 ALA A C 1
ATOM 1494 O O . ALA A 1 200 ? -19.062 -7.824 -1.329 1 88.12 200 ALA A O 1
ATOM 1495 N N . ALA A 1 201 ? -19.234 -9.805 -2.383 1 86.25 201 ALA A N 1
ATOM 1496 C CA . ALA A 1 201 ? -20.484 -9.445 -3.049 1 86.25 201 ALA A CA 1
ATOM 1497 C C . ALA A 1 201 ? -21.562 -9.07 -2.033 1 86.25 201 ALA A C 1
ATOM 1499 O O . ALA A 1 201 ? -22.281 -8.086 -2.209 1 86.25 201 ALA A O 1
ATOM 1500 N N . THR A 1 202 ? -21.641 -9.844 -1.008 1 89.31 202 THR A N 1
ATOM 1501 C CA . THR A 1 202 ? -22.609 -9.602 0.051 1 89.31 202 THR A CA 1
ATOM 1502 C C . THR A 1 202 ? -22.328 -8.281 0.754 1 89.31 202 THR A C 1
ATOM 1504 O O . THR A 1 202 ? -23.219 -7.457 0.935 1 89.31 202 THR A O 1
ATOM 1507 N N . GLU A 1 203 ? -21.172 -8.07 1.127 1 88.88 203 GLU A N 1
ATOM 1508 C CA . GLU A 1 203 ? -20.781 -6.859 1.847 1 88.88 203 GLU A CA 1
ATOM 1509 C C . GLU A 1 203 ? -21.016 -5.613 0.995 1 88.88 203 GLU A C 1
ATOM 1511 O O . GLU A 1 203 ? -21.375 -4.559 1.518 1 88.88 203 GLU A O 1
ATOM 1516 N N . TRP A 1 204 ? -20.766 -5.789 -0.281 1 87.75 204 TRP A N 1
ATOM 1517 C CA . TRP A 1 204 ? -20.844 -4.633 -1.165 1 87.75 204 TRP A CA 1
ATOM 1518 C C . TRP A 1 204 ? -22.234 -4.508 -1.771 1 87.75 204 TRP A C 1
ATOM 1520 O O . TRP A 1 204 ? -22.531 -3.549 -2.492 1 87.75 204 TRP A O 1
ATOM 1530 N N . GLY A 1 205 ? -23.016 -5.457 -1.524 1 85.12 205 GLY A N 1
ATOM 1531 C CA . GLY A 1 205 ? -24.391 -5.414 -1.985 1 85.12 205 GLY A CA 1
ATOM 1532 C C . GLY A 1 205 ? -24.531 -5.742 -3.459 1 85.12 205 GLY A C 1
ATOM 1533 O O . GLY A 1 205 ? -25.422 -5.223 -4.133 1 85.12 205 GLY A O 1
ATOM 1534 N N . PHE A 1 206 ? -23.609 -6.496 -3.998 1 85.75 206 PHE A N 1
ATOM 1535 C CA . PHE A 1 206 ? -23.688 -6.918 -5.391 1 85.75 206 PHE A CA 1
ATOM 1536 C C . PHE A 1 206 ? -24.422 -8.25 -5.508 1 85.75 206 PHE A C 1
ATOM 1538 O O . PHE A 1 206 ? -24.281 -9.117 -4.645 1 85.75 206 PHE A O 1
ATOM 1545 N N . PRO A 1 207 ? -25.156 -8.398 -6.621 1 87.44 207 PRO A N 1
ATOM 1546 C CA . PRO A 1 207 ? -25.797 -9.703 -6.848 1 87.44 207 PRO A CA 1
ATOM 1547 C C . PRO A 1 207 ? -24.781 -10.812 -7.133 1 87.44 207 PRO A C 1
ATOM 1549 O O . PRO A 1 207 ? -23.781 -10.57 -7.805 1 87.44 207 PRO A O 1
ATOM 1552 N N . ARG A 1 208 ? -25.062 -11.969 -6.672 1 88 208 ARG A N 1
ATOM 1553 C CA . ARG A 1 208 ? -24.172 -13.109 -6.863 1 88 208 ARG A CA 1
ATOM 1554 C C . ARG A 1 208 ? -24.016 -13.445 -8.344 1 88 208 ARG A C 1
ATOM 1556 O O . ARG A 1 208 ? -23.016 -14.023 -8.75 1 88 208 ARG A O 1
ATOM 1563 N N . ALA A 1 209 ? -24.984 -13.094 -9.109 1 86.94 209 ALA A N 1
ATOM 1564 C CA . ALA A 1 209 ? -25 -13.367 -10.547 1 86.94 209 ALA A CA 1
ATOM 1565 C C . ALA A 1 209 ? -23.859 -12.633 -11.25 1 86.94 209 ALA A C 1
ATOM 1567 O O . ALA A 1 209 ? -23.5 -12.969 -12.383 1 86.94 209 ALA A O 1
ATOM 1568 N N . MET A 1 210 ? -23.266 -11.664 -10.547 1 82.31 210 MET A N 1
ATOM 1569 C CA . MET A 1 210 ? -22.172 -10.883 -11.117 1 82.31 210 MET A CA 1
ATOM 1570 C C . MET A 1 210 ? -20.859 -11.641 -11.016 1 82.31 210 MET A C 1
ATOM 1572 O O . MET A 1 210 ? -19.875 -11.281 -11.68 1 82.31 210 MET A O 1
ATOM 1576 N N . LEU A 1 211 ? -20.844 -12.672 -10.25 1 88.31 211 LEU A N 1
ATOM 1577 C CA . LEU A 1 211 ? -19.609 -13.422 -10.031 1 88.31 211 LEU A CA 1
ATOM 1578 C C . LEU A 1 211 ? -19.328 -14.352 -11.211 1 88.31 211 LEU A C 1
ATOM 1580 O O . LEU A 1 211 ? -20.25 -14.977 -11.75 1 88.31 211 LEU A O 1
ATOM 1584 N N . GLU A 1 212 ? -18.125 -14.328 -11.594 1 87.94 212 GLU A N 1
ATOM 1585 C CA . GLU A 1 212 ? -17.672 -15.242 -12.641 1 87.94 212 GLU A CA 1
ATOM 1586 C C . GLU A 1 212 ? -17.297 -16.609 -12.062 1 87.94 212 GLU A C 1
ATOM 1588 O O . GLU A 1 212 ? -16.844 -16.688 -10.922 1 87.94 212 GLU A O 1
ATOM 1593 N N . SER A 1 213 ? -17.406 -17.641 -12.953 1 93.31 213 SER A N 1
ATOM 1594 C CA . SER A 1 213 ? -17.047 -18.969 -12.492 1 93.31 213 SER A CA 1
ATOM 1595 C C . SER A 1 213 ? -15.531 -19.094 -12.32 1 93.31 213 SER A C 1
ATOM 1597 O O . SER A 1 213 ? -14.766 -18.422 -13.008 1 93.31 213 SER A O 1
ATOM 1599 N N . VAL A 1 214 ? -15.156 -20 -11.438 1 95.19 214 VAL A N 1
ATOM 1600 C CA . VAL A 1 214 ? -13.734 -20.281 -11.203 1 95.19 214 VAL A CA 1
ATOM 1601 C C . VAL A 1 214 ? -13.086 -20.766 -12.492 1 95.19 214 VAL A C 1
ATOM 1603 O O . VAL A 1 214 ? -11.977 -20.344 -12.844 1 95.19 214 VAL A O 1
ATOM 1606 N N . GLU A 1 215 ? -13.781 -21.594 -13.234 1 94.81 215 GLU A N 1
ATOM 1607 C CA . GLU A 1 215 ? -13.266 -22.156 -14.469 1 94.81 215 GLU A CA 1
ATOM 1608 C C . GLU A 1 215 ? -12.938 -21.062 -15.484 1 94.81 215 GLU A C 1
ATOM 1610 O O . GLU A 1 215 ? -11.859 -21.062 -16.078 1 94.81 215 GLU A O 1
ATOM 1615 N N . LYS A 1 216 ? -13.844 -20.188 -15.641 1 90.12 216 LYS A N 1
ATOM 1616 C CA . LYS A 1 216 ? -13.648 -19.094 -16.594 1 90.12 216 LYS A CA 1
ATOM 1617 C C . LYS A 1 216 ? -12.508 -18.188 -16.141 1 90.12 216 LYS A C 1
ATOM 1619 O O . LYS A 1 216 ? -11.672 -17.781 -16.953 1 90.12 216 LYS A O 1
ATOM 1624 N N . ALA A 1 217 ? -12.469 -17.844 -14.883 1 91.12 217 ALA A N 1
ATOM 1625 C CA . ALA A 1 217 ? -11.422 -16.984 -14.336 1 91.12 217 ALA A CA 1
ATOM 1626 C C . ALA A 1 217 ? -10.047 -17.625 -14.516 1 91.12 217 ALA A C 1
ATOM 1628 O O . ALA A 1 217 ? -9.086 -16.953 -14.898 1 91.12 217 ALA A O 1
ATOM 1629 N N . VAL A 1 218 ? -9.992 -18.906 -14.266 1 95.06 218 VAL A N 1
ATOM 1630 C CA . VAL A 1 218 ? -8.734 -19.641 -14.336 1 95.06 218 VAL A CA 1
ATOM 1631 C C . VAL A 1 218 ? -8.258 -19.719 -15.781 1 95.06 218 VAL A C 1
ATOM 1633 O O . VAL A 1 218 ? -7.074 -19.484 -16.062 1 95.06 218 VAL A O 1
ATOM 1636 N N . LYS A 1 219 ? -9.172 -20.016 -16.688 1 92.81 219 LYS A N 1
ATOM 1637 C CA . LYS A 1 219 ? -8.82 -20.062 -18.109 1 92.81 219 LYS A CA 1
ATOM 1638 C C . LYS A 1 219 ? -8.273 -18.719 -18.578 1 92.81 219 LYS A C 1
ATOM 1640 O O . LYS A 1 219 ? -7.227 -18.672 -19.234 1 92.81 219 LYS A O 1
ATOM 1645 N N . GLY A 1 220 ? -8.945 -17.641 -18.219 1 88.31 220 GLY A N 1
ATOM 1646 C CA . GLY A 1 220 ? -8.477 -16.312 -18.578 1 88.31 220 GLY A CA 1
ATOM 1647 C C . GLY A 1 220 ? -7.137 -15.977 -17.953 1 88.31 220 GLY A C 1
ATOM 1648 O O . GLY A 1 220 ? -6.258 -15.43 -18.609 1 88.31 220 GLY A O 1
ATOM 1649 N N . SER A 1 221 ? -6.961 -16.328 -16.703 1 91.44 221 SER A N 1
ATOM 1650 C CA . SER A 1 221 ? -5.727 -16.047 -15.984 1 91.44 221 SER A CA 1
ATOM 1651 C C . SER A 1 221 ? -4.539 -16.766 -16.609 1 91.44 221 SER A C 1
ATOM 1653 O O . SER A 1 221 ? -3.49 -16.156 -16.844 1 91.44 221 SER A O 1
ATOM 1655 N N . LEU A 1 222 ? -4.73 -18.062 -16.906 1 94.5 222 LEU A N 1
ATOM 1656 C CA . LEU A 1 222 ? -3.641 -18.844 -17.484 1 94.5 222 LEU A CA 1
ATOM 1657 C C . LEU A 1 222 ? -3.299 -18.359 -18.891 1 94.5 222 LEU A C 1
ATOM 1659 O O . LEU A 1 222 ? -2.135 -18.391 -19.297 1 94.5 222 LEU A O 1
ATOM 1663 N N . GLY A 1 223 ? -4.328 -17.922 -19.641 1 90.69 223 GLY A N 1
ATOM 1664 C CA . GLY A 1 223 ? -4.062 -17.297 -20.938 1 90.69 223 GLY A CA 1
ATOM 1665 C C . GLY A 1 223 ? -3.168 -16.078 -20.828 1 90.69 223 GLY A C 1
ATOM 1666 O O . GLY A 1 223 ? -2.232 -15.922 -21.625 1 90.69 223 GLY A O 1
ATOM 1667 N N . ILE A 1 224 ? -3.395 -15.273 -19.844 1 87.06 224 ILE A N 1
ATOM 1668 C CA . ILE A 1 224 ? -2.6 -14.07 -19.609 1 87.06 224 ILE A CA 1
ATOM 1669 C C . ILE A 1 224 ? -1.185 -14.461 -19.188 1 87.06 224 ILE A C 1
ATOM 1671 O O . ILE A 1 224 ? -0.205 -13.93 -19.719 1 87.06 224 ILE A O 1
ATOM 1675 N N . ILE A 1 225 ? -1.056 -15.391 -18.297 1 92.56 225 ILE A N 1
ATOM 1676 C CA . ILE A 1 225 ? 0.235 -15.797 -17.75 1 92.56 225 ILE A CA 1
ATOM 1677 C C . ILE A 1 225 ? 1.093 -16.406 -18.859 1 92.56 225 ILE A C 1
ATOM 1679 O O . ILE A 1 225 ? 2.273 -16.078 -19 1 92.56 225 ILE A O 1
ATOM 1683 N N . ASP A 1 226 ? 0.494 -17.25 -19.641 1 92.81 226 ASP A N 1
ATOM 1684 C CA . ASP A 1 226 ? 1.215 -17.938 -20.719 1 92.81 226 ASP A CA 1
ATOM 1685 C C . ASP A 1 226 ? 1.744 -16.938 -21.75 1 92.81 226 ASP A C 1
ATOM 1687 O O . ASP A 1 226 ? 2.84 -17.109 -22.281 1 92.81 226 ASP A O 1
ATOM 1691 N N . GLY A 1 227 ? 1.025 -15.906 -21.984 1 87.69 227 GLY A N 1
ATOM 1692 C CA . GLY A 1 227 ? 1.395 -14.953 -23.016 1 87.69 227 GLY A CA 1
ATOM 1693 C C . GLY A 1 227 ? 2.172 -13.766 -22.469 1 87.69 227 GLY A C 1
ATOM 1694 O O . GLY A 1 227 ? 2.65 -12.93 -23.25 1 87.69 227 GLY A O 1
ATOM 1695 N N . ALA A 1 228 ? 2.406 -13.742 -21.203 1 88.69 228 ALA A N 1
ATOM 1696 C CA . ALA A 1 228 ? 3.012 -12.562 -20.578 1 88.69 228 ALA A CA 1
ATOM 1697 C C . ALA A 1 228 ? 4.488 -12.453 -20.938 1 88.69 228 ALA A C 1
ATOM 1699 O O . ALA A 1 228 ? 5.23 -13.438 -20.844 1 88.69 228 ALA A O 1
ATOM 1700 N N . THR A 1 229 ? 4.887 -11.281 -21.422 1 86.06 229 THR A N 1
ATOM 1701 C CA . THR A 1 229 ? 6.277 -10.906 -21.672 1 86.06 229 THR A CA 1
ATOM 1702 C C . THR A 1 229 ? 6.598 -9.562 -21.016 1 86.06 229 THR A C 1
ATOM 1704 O O . THR A 1 229 ? 5.703 -8.883 -20.516 1 86.06 229 THR A O 1
ATOM 1707 N N . ARG A 1 230 ? 7.855 -9.266 -21 1 84.94 230 ARG A N 1
ATOM 1708 C CA . ARG A 1 230 ? 8.242 -7.996 -20.406 1 84.94 230 ARG A CA 1
ATOM 1709 C C . ARG A 1 230 ? 7.621 -6.824 -21.156 1 84.94 230 ARG A C 1
ATOM 1711 O O . ARG A 1 230 ? 7.324 -5.785 -20.562 1 84.94 230 ARG A O 1
ATOM 1718 N N . GLU A 1 231 ? 7.316 -7.043 -22.453 1 73.94 231 GLU A N 1
ATOM 1719 C CA . GLU A 1 231 ? 6.762 -5.992 -23.297 1 73.94 231 GLU A CA 1
ATOM 1720 C C . GLU A 1 231 ? 5.254 -5.859 -23.094 1 73.94 231 GLU A C 1
ATOM 1722 O O . GLU A 1 231 ? 4.691 -4.777 -23.266 1 73.94 231 GLU A O 1
ATOM 1727 N N . THR A 1 232 ? 4.691 -6.945 -22.703 1 70.94 232 THR A N 1
ATOM 1728 C CA . THR A 1 232 ? 3.234 -6.938 -22.641 1 70.94 232 THR A CA 1
ATOM 1729 C C . THR A 1 232 ? 2.744 -6.625 -21.234 1 70.94 232 THR A C 1
ATOM 1731 O O . THR A 1 232 ? 1.58 -6.27 -21.047 1 70.94 232 THR A O 1
ATOM 1734 N N . VAL A 1 233 ? 3.691 -6.871 -20.375 1 71.31 233 VAL A N 1
ATOM 1735 C CA . VAL A 1 233 ? 3.189 -6.73 -19.016 1 71.31 233 VAL A CA 1
ATOM 1736 C C . VAL A 1 233 ? 3.369 -5.289 -18.547 1 71.31 233 VAL A C 1
ATOM 1738 O O . VAL A 1 233 ? 4.359 -4.637 -18.875 1 71.31 233 VAL A O 1
ATOM 1741 N N . SER A 1 234 ? 2.117 -4.734 -18.375 1 60.69 234 SER A N 1
ATOM 1742 C CA . SER A 1 234 ? 2.102 -3.545 -17.531 1 60.69 234 SER A CA 1
ATOM 1743 C C . SER A 1 234 ? 1.799 -3.898 -16.078 1 60.69 234 SER A C 1
ATOM 1745 O O . SER A 1 234 ? 1.515 -5.055 -15.766 1 60.69 234 SER A O 1
ATOM 1747 N N . VAL A 1 235 ? 1.834 -3.174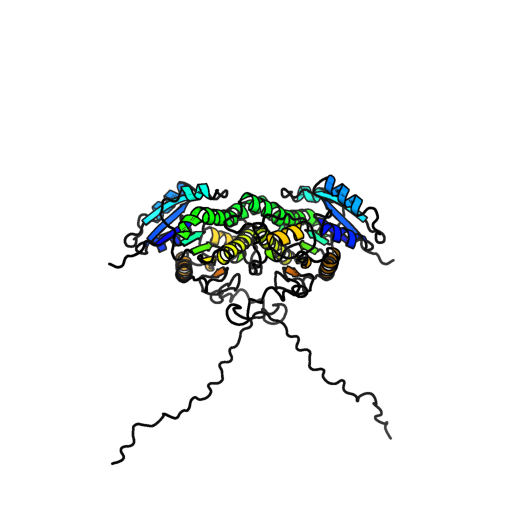 -15.133 1 52.94 235 VAL A N 1
ATOM 1748 C CA . VAL A 1 235 ? 1.73 -3.574 -13.734 1 52.94 235 VAL A CA 1
ATOM 1749 C C . VAL A 1 235 ? 0.483 -4.43 -13.531 1 52.94 235 VAL A C 1
ATOM 1751 O O . VAL A 1 235 ? 0.565 -5.543 -13.008 1 52.94 235 VAL A O 1
ATOM 1754 N N . LEU A 1 236 ? -0.79 -4.105 -13.711 1 49.91 236 LEU A N 1
ATOM 1755 C CA . LEU A 1 236 ? -1.996 -4.855 -13.383 1 49.91 236 LEU A CA 1
ATOM 1756 C C . LEU A 1 236 ? -2.74 -5.266 -14.648 1 49.91 236 LEU A C 1
ATOM 1758 O O . LEU A 1 236 ? -3.037 -4.422 -15.5 1 49.91 236 LEU A O 1
ATOM 1762 N N . ARG A 1 237 ? -3.006 -6.621 -14.977 1 50.38 237 ARG A N 1
ATOM 1763 C CA . ARG A 1 237 ? -3.66 -7.152 -16.172 1 50.38 237 ARG A CA 1
ATOM 1764 C C . ARG A 1 237 ? -4.938 -7.898 -15.812 1 50.38 237 ARG A C 1
ATOM 1766 O O . ARG A 1 237 ? -4.969 -8.648 -14.828 1 50.38 237 ARG A O 1
ATOM 1773 N N . TYR A 1 238 ? -6.117 -7.422 -16.344 1 47.5 238 TYR A N 1
ATOM 1774 C CA . TYR A 1 238 ? -7.383 -8.125 -16.172 1 47.5 238 TYR A CA 1
ATOM 1775 C C . TYR A 1 238 ? -7.52 -9.266 -17.172 1 47.5 238 TYR A C 1
ATOM 1777 O O . TYR A 1 238 ? -6.918 -9.234 -18.25 1 47.5 238 TYR A O 1
ATOM 1785 N N . PRO A 1 239 ? -8.211 -10.383 -16.75 1 42.75 239 PRO A N 1
ATOM 1786 C CA . PRO A 1 239 ? -8.383 -11.516 -17.672 1 42.75 239 PRO A CA 1
ATOM 1787 C C . PRO A 1 239 ? -8.992 -11.102 -19.016 1 42.75 239 PRO A C 1
ATOM 1789 O O . PRO A 1 239 ? -8.75 -11.75 -20.031 1 42.75 239 PRO A O 1
ATOM 1792 N N . ASP A 1 240 ? -9.906 -10.078 -19.078 1 43.47 240 ASP A N 1
ATOM 1793 C CA . ASP A 1 240 ? -10.539 -9.68 -20.328 1 43.47 240 ASP A CA 1
ATOM 1794 C C . ASP A 1 240 ? -9.586 -8.859 -21.188 1 43.47 240 ASP A C 1
ATOM 1796 O O . ASP A 1 240 ? -9.961 -8.391 -22.266 1 43.47 240 ASP A O 1
ATOM 1800 N N . GLY A 1 241 ? -8.445 -8.766 -21.047 1 42.84 241 GLY A N 1
ATOM 1801 C CA . GLY A 1 241 ? -7.43 -8.094 -21.828 1 42.84 241 GLY A CA 1
ATOM 1802 C C . GLY A 1 241 ? -7.344 -6.609 -21.547 1 42.84 241 GLY A C 1
ATOM 1803 O O . GLY A 1 241 ? -6.453 -5.926 -22.062 1 42.84 241 GLY A O 1
ATOM 1804 N N . ASN A 1 242 ? -8.484 -6.023 -21.109 1 38.38 242 ASN A N 1
ATOM 1805 C CA . ASN A 1 242 ? -8.422 -4.586 -20.859 1 38.38 242 ASN A CA 1
ATOM 1806 C C . ASN A 1 242 ? -7.316 -4.23 -19.875 1 38.38 242 ASN A C 1
ATOM 1808 O O . ASN A 1 242 ? -6.898 -5.07 -19.078 1 38.38 242 ASN A O 1
ATOM 1812 N N . PHE A 1 243 ? -6.574 -3.33 -20.469 1 38.62 243 PHE A N 1
ATOM 1813 C CA . PHE A 1 243 ? -5.395 -2.881 -19.75 1 38.62 243 PHE A CA 1
ATOM 1814 C C . PHE A 1 243 ? -5.727 -1.697 -18.844 1 38.62 243 PHE A C 1
ATOM 1816 O O . PHE A 1 243 ? -6.578 -0.874 -19.188 1 38.62 243 PHE A O 1
ATOM 1823 N N . THR A 1 244 ? -6.207 -1.69 -17.828 1 38.09 244 THR A N 1
ATOM 1824 C CA . THR A 1 244 ? -6.047 -0.438 -17.094 1 38.09 244 THR A CA 1
ATOM 1825 C C . THR A 1 244 ? -4.574 -0.154 -16.828 1 38.09 244 THR A C 1
ATOM 1827 O O . THR A 1 244 ? -3.773 -1.081 -16.688 1 38.09 244 THR A O 1
ATOM 1830 N N . ALA A 1 245 ? -3.918 0.771 -17.547 1 34.97 245 ALA A N 1
ATOM 1831 C CA . ALA A 1 245 ? -2.525 0.874 -17.125 1 34.97 245 ALA A CA 1
ATOM 1832 C C . ALA A 1 245 ? -2.273 0.034 -15.867 1 34.97 245 ALA A C 1
ATOM 1834 O O . ALA A 1 245 ? -2.6 -1.154 -15.836 1 34.97 245 ALA A O 1
ATOM 1835 N N . LEU A 1 246 ? -1.836 0.251 -14.773 1 37.94 246 LEU A N 1
ATOM 1836 C CA . LEU A 1 246 ? -1.685 -0.74 -13.711 1 37.94 246 LEU A CA 1
ATOM 1837 C C . LEU A 1 246 ? -3.002 -1.462 -13.453 1 37.94 246 LEU A C 1
ATOM 1839 O O . LEU A 1 246 ? -3.008 -2.613 -13.008 1 37.94 246 LEU A O 1
ATOM 1843 N N . ILE A 1 247 ? -4.277 -1.209 -13.055 1 33.09 247 ILE A N 1
ATOM 1844 C CA . ILE A 1 247 ? -5.293 -2.221 -12.781 1 33.09 247 ILE A CA 1
ATOM 1845 C C . ILE A 1 247 ? -6.059 -2.539 -14.062 1 33.09 247 ILE A C 1
ATOM 1847 O O . ILE A 1 247 ? -6.719 -1.667 -14.633 1 33.09 247 ILE A O 1
ATOM 1851 N N . HIS A 1 248 ? -5.621 -3.361 -14.938 1 29.25 248 HIS A N 1
ATOM 1852 C CA . HIS A 1 248 ? -6.375 -3.723 -16.125 1 29.25 248 HIS A CA 1
ATOM 1853 C C . HIS A 1 248 ? -7.719 -4.352 -15.766 1 29.25 248 HIS A C 1
ATOM 1855 O O . HIS A 1 248 ? -7.762 -5.438 -15.188 1 29.25 248 HIS A O 1
ATOM 1861 N N . ILE A 1 249 ? -8.828 -3.707 -15.266 1 28.83 249 ILE A N 1
ATOM 1862 C CA . ILE A 1 249 ? -10.078 -4.453 -15.133 1 28.83 249 ILE A CA 1
ATOM 1863 C C . ILE A 1 249 ? -10.602 -4.824 -16.516 1 28.83 249 ILE A C 1
ATOM 1865 O O . ILE A 1 249 ? -10.555 -4.012 -17.453 1 28.83 249 ILE A O 1
ATOM 1869 N N . SER A 1 250 ? -10.914 -6.125 -16.719 1 26 250 SER A N 1
ATOM 1870 C CA . SER A 1 250 ? -11.508 -6.762 -17.891 1 26 250 SER A CA 1
ATOM 1871 C C . SER A 1 250 ? -12.75 -6.02 -18.359 1 26 250 SER A C 1
ATOM 1873 O O . SER A 1 250 ? -13.562 -5.578 -17.531 1 26 250 SER A O 1
ATOM 1875 N N . ARG A 1 251 ? -12.828 -5.453 -19.547 1 27.53 251 ARG A N 1
ATOM 1876 C CA . ARG A 1 251 ? -13.938 -4.812 -20.25 1 27.53 251 ARG A CA 1
ATOM 1877 C C . ARG A 1 251 ? -15.188 -5.695 -20.219 1 27.53 251 ARG A C 1
ATOM 1879 O O . ARG A 1 251 ? -16.281 -5.246 -20.578 1 27.53 251 ARG A O 1
ATOM 1886 N N . GLN A 1 252 ? -15.109 -6.984 -20.453 1 25.78 252 GLN A N 1
ATOM 1887 C CA . GLN A 1 252 ? -16.375 -7.609 -20.844 1 25.78 252 GLN A CA 1
ATOM 1888 C C . GLN A 1 252 ? -17.422 -7.457 -19.734 1 25.78 252 GLN A C 1
ATOM 1890 O O . GLN A 1 252 ? -18.609 -7.309 -20.031 1 25.78 252 GLN A O 1
ATOM 1895 N N . GLN A 1 253 ? -17.156 -8.141 -18.688 1 27.03 253 GLN A N 1
ATOM 1896 C CA . GLN A 1 253 ? -18.391 -8.43 -17.938 1 27.03 253 GLN A CA 1
ATOM 1897 C C . GLN A 1 253 ? -18.984 -7.152 -17.359 1 27.03 253 GLN A C 1
ATOM 1899 O O . GLN A 1 253 ? -19.938 -7.211 -16.578 1 27.03 253 GLN A O 1
ATOM 1904 N N . ILE A 1 254 ? -18.266 -6.102 -17.266 1 28.28 254 ILE A N 1
ATOM 1905 C CA . ILE A 1 254 ? -19.109 -5.184 -16.516 1 28.28 254 ILE A CA 1
ATOM 1906 C C . ILE A 1 254 ? -20.25 -4.688 -17.422 1 28.28 254 ILE A C 1
ATOM 1908 O O . ILE A 1 254 ? -20.016 -3.895 -18.328 1 28.28 254 ILE A O 1
ATOM 1912 N N . ASN A 1 255 ? -21.031 -5.609 -17.953 1 26.45 255 ASN A N 1
ATOM 1913 C CA . ASN A 1 255 ? -22.375 -5.156 -18.281 1 26.45 255 ASN A CA 1
ATOM 1914 C C . ASN A 1 255 ? -23.016 -4.379 -17.141 1 26.45 255 ASN A C 1
ATOM 1916 O O . ASN A 1 255 ? -23.719 -4.953 -16.297 1 26.45 255 ASN A O 1
ATOM 1920 N N . TYR A 1 256 ? -22.438 -3.604 -16.406 1 26.36 256 TYR A N 1
ATOM 1921 C CA . TYR A 1 256 ? -23.219 -2.777 -15.5 1 26.36 256 TYR A CA 1
ATOM 1922 C C . TYR A 1 256 ? -24.188 -1.896 -16.266 1 26.36 256 TYR A C 1
ATOM 1924 O O . TYR A 1 256 ? -23.812 -0.844 -16.781 1 26.36 256 TYR A O 1
ATOM 1932 N N . ARG A 1 257 ? -25.062 -2.242 -17.172 1 26.34 257 ARG A N 1
ATOM 1933 C CA . ARG A 1 257 ? -26.25 -1.426 -17.453 1 26.34 257 ARG A CA 1
ATOM 1934 C C . ARG A 1 257 ? -26.844 -0.864 -16.172 1 26.34 257 ARG A C 1
ATOM 1936 O O . ARG A 1 257 ? -27.531 0.154 -16.188 1 26.34 257 ARG A O 1
ATOM 1943 N N . ALA A 1 258 ? -27.203 -1.613 -15.156 1 25.52 258 ALA A N 1
ATOM 1944 C CA . ALA A 1 258 ? -27.922 -0.971 -14.055 1 25.52 258 ALA A CA 1
ATOM 1945 C C . ALA A 1 258 ? -27.031 0.027 -13.328 1 25.52 258 ALA A C 1
ATOM 1947 O O . ALA A 1 258 ? -27.5 0.804 -12.492 1 25.52 258 ALA A O 1
ATOM 1948 N N . VAL A 1 259 ? -25.875 -0.359 -12.859 1 25.3 259 VAL A N 1
ATOM 1949 C CA . VAL A 1 259 ? -25.297 0.837 -12.258 1 25.3 259 VAL A CA 1
ATOM 1950 C C . VAL A 1 259 ? -25 1.874 -13.336 1 25.3 259 VAL A C 1
ATOM 1952 O O . VAL A 1 259 ? -24.453 1.54 -14.391 1 25.3 259 VAL A O 1
ATOM 1955 N N . THR A 1 260 ? -25.875 2.861 -13.516 1 22.75 260 THR A N 1
ATOM 1956 C CA . THR A 1 260 ? -25.781 4.117 -14.25 1 22.75 260 THR A CA 1
ATOM 1957 C C . THR A 1 260 ? -24.328 4.582 -14.344 1 22.75 260 THR A C 1
ATOM 1959 O O . THR A 1 260 ? -23.562 4.445 -13.383 1 22.75 260 THR A O 1
ATOM 1962 N N . PRO A 1 261 ? -23.812 4.605 -15.445 1 25.42 261 PRO A N 1
ATOM 1963 C CA . PRO A 1 261 ? -22.547 5.25 -15.82 1 25.42 261 PRO A CA 1
ATOM 1964 C C . PRO A 1 261 ? -22.312 6.547 -15.062 1 25.42 261 PRO A C 1
ATOM 1966 O O . PRO A 1 261 ? -22.859 7.594 -15.422 1 25.42 261 PRO A O 1
ATOM 1969 N N . LEU A 1 262 ? -22.672 6.598 -13.883 1 24.7 262 LEU A N 1
ATOM 1970 C CA . LEU A 1 262 ? -22.656 7.918 -13.258 1 24.7 262 LEU A CA 1
ATOM 1971 C C . LEU A 1 262 ? -21.359 8.648 -13.594 1 24.7 262 LEU A C 1
ATOM 1973 O O . LEU A 1 262 ? -21.078 9.719 -13.039 1 24.7 262 LEU A O 1
ATOM 1977 N N . CYS A 1 263 ? -20.234 7.887 -13.945 1 24.88 263 CYS A N 1
ATOM 1978 C CA . CYS A 1 263 ? -19.359 8.852 -14.602 1 24.88 263 CYS A CA 1
ATOM 1979 C C . CYS A 1 263 ? -20.016 9.406 -15.867 1 24.88 263 CYS A C 1
ATOM 1981 O O . CYS A 1 263 ? -20 8.758 -16.906 1 24.88 263 CYS A O 1
ATOM 1983 N N . SER A 1 264 ? -21.172 9.82 -16.016 1 22.22 264 SER A N 1
ATOM 1984 C CA . SER A 1 264 ? -21.594 10.664 -17.125 1 22.22 264 SER A CA 1
ATOM 1985 C C . SER A 1 264 ? -20.422 11.469 -17.672 1 22.22 264 SER A C 1
ATOM 1987 O O . SER A 1 264 ? -19.438 11.711 -16.969 1 22.22 264 SER A O 1
ATOM 1989 N N . TYR A 1 265 ? -20.25 11.711 -19.031 1 23.72 265 TYR A N 1
ATOM 1990 C CA . TYR A 1 265 ? -19.328 12.406 -19.906 1 23.72 265 TYR A CA 1
ATOM 1991 C C . TYR A 1 265 ? -18.719 13.617 -19.219 1 23.72 265 TYR A C 1
ATOM 1993 O O . TYR A 1 265 ? -17.609 14.047 -19.562 1 23.72 265 TYR A O 1
ATOM 2001 N N . ARG A 1 266 ? -19.656 14.531 -18.875 1 22.44 266 ARG A N 1
ATOM 2002 C CA . ARG A 1 266 ? -19.312 15.945 -18.797 1 22.44 266 ARG A CA 1
ATOM 2003 C C . ARG A 1 266 ? -18.328 16.203 -17.672 1 22.44 266 ARG A C 1
ATOM 2005 O O . ARG A 1 266 ? -17.359 16.938 -17.844 1 22.44 266 ARG A O 1
ATOM 2012 N N . LYS A 1 267 ? -18.891 16.312 -16.562 1 23.28 267 LYS A N 1
ATOM 2013 C CA . LYS A 1 267 ? -18.156 17.094 -15.562 1 23.28 267 LYS A CA 1
ATOM 2014 C C . LYS A 1 267 ? -17.031 16.281 -14.945 1 23.28 267 LYS A C 1
ATOM 2016 O O . LYS A 1 267 ? -16.031 16.859 -14.484 1 23.28 267 LYS A O 1
ATOM 2021 N N . CYS A 1 268 ? -17.391 15.125 -14.43 1 24.05 268 CYS A N 1
ATOM 2022 C CA . CYS A 1 268 ? -16.469 14.742 -13.367 1 24.05 268 CYS A CA 1
ATOM 2023 C C . CYS A 1 268 ? -15.211 14.102 -13.945 1 24.05 268 CYS A C 1
ATOM 2025 O O . CYS A 1 268 ? -14.391 13.57 -13.203 1 24.05 268 CYS A O 1
ATOM 2027 N N . CYS A 1 269 ? -15.328 13.375 -15.219 1 24.7 269 CYS A N 1
ATOM 2028 C CA . CYS A 1 269 ? -14.234 12.734 -15.93 1 24.7 269 CYS A CA 1
ATOM 2029 C C . CYS A 1 269 ? -13.047 13.68 -16.078 1 24.7 269 CYS A C 1
ATOM 2031 O O . CYS A 1 269 ? -13.078 14.594 -16.906 1 24.7 269 CYS A O 1
ATOM 2033 N N . VAL A 1 270 ? -12.555 14.281 -15.297 1 24.73 270 VAL A N 1
ATOM 2034 C CA . VAL A 1 270 ? -11.523 15.188 -15.773 1 24.73 270 VAL A CA 1
ATOM 2035 C C . VAL A 1 270 ? -10.727 14.523 -16.891 1 24.73 270 VAL A C 1
ATOM 2037 O O . VAL A 1 270 ? -10.742 13.297 -17.031 1 24.73 270 VAL A O 1
ATOM 2040 N N . ALA A 1 271 ? -9.523 14.992 -17.531 1 24.03 271 ALA A N 1
ATOM 2041 C CA . ALA A 1 271 ? -9.156 14.844 -18.938 1 24.03 271 ALA A CA 1
ATOM 2042 C C . ALA A 1 271 ? -9.039 13.367 -19.312 1 24.03 271 ALA A C 1
ATOM 2044 O O . ALA A 1 271 ? -8.766 12.516 -18.469 1 24.03 271 ALA A O 1
ATOM 2045 N N . PRO A 1 272 ? -9.555 12.93 -20.547 1 25.27 272 PRO A N 1
ATOM 2046 C CA . PRO A 1 272 ? -9.672 11.766 -21.422 1 25.27 272 PRO A CA 1
ATOM 2047 C C . PRO A 1 272 ? -8.406 10.906 -21.438 1 25.27 272 PRO A C 1
ATOM 2049 O O . PRO A 1 272 ? -8.25 10.047 -22.312 1 25.27 272 PRO A O 1
ATOM 2052 N N . VAL A 1 273 ? -7.539 10.836 -20.594 1 25.31 273 VAL A N 1
ATOM 2053 C CA . VAL A 1 273 ? -6.355 10.219 -21.188 1 25.31 273 VAL A CA 1
ATOM 2054 C C . VAL A 1 273 ? -6.664 8.773 -21.578 1 25.31 273 VAL A C 1
ATOM 2056 O O . VAL A 1 273 ? -6.492 7.855 -20.766 1 25.31 273 VAL A O 1
ATOM 2059 N N . ILE A 1 274 ? -7.984 8.414 -21.75 1 24.2 274 ILE A N 1
ATOM 2060 C CA . ILE A 1 274 ? -8.297 7.082 -22.25 1 24.2 274 ILE A CA 1
ATOM 2061 C C . ILE A 1 274 ? -7.785 6.941 -23.688 1 24.2 274 ILE A C 1
ATOM 2063 O O . ILE A 1 274 ? -8.227 7.664 -24.578 1 24.2 274 ILE A O 1
ATOM 2067 N N . ASN A 1 275 ? -6.48 6.734 -23.938 1 24.73 275 ASN A N 1
ATOM 2068 C CA . ASN A 1 275 ? -6.215 6.34 -25.328 1 24.73 275 ASN A CA 1
ATOM 2069 C C . ASN A 1 275 ? -7.047 5.129 -25.734 1 24.73 275 ASN A C 1
ATOM 2071 O O . ASN A 1 275 ? -6.777 4.012 -25.297 1 24.73 275 ASN A O 1
ATOM 2075 N N . CYS A 1 276 ? -8.32 5.215 -25.5 1 22.91 276 CYS A N 1
ATOM 2076 C CA . CYS A 1 276 ? -9.094 4.273 -26.312 1 22.91 276 CYS A CA 1
ATOM 2077 C C . CYS A 1 276 ? -8.648 4.297 -27.766 1 22.91 276 CYS A C 1
ATOM 2079 O O . CYS A 1 276 ? -8.719 5.336 -28.422 1 22.91 276 CYS A O 1
ATOM 2081 N N . VAL A 1 277 ? -7.426 3.697 -28.047 1 23.62 277 VAL A N 1
ATOM 2082 C CA . VAL A 1 277 ? -7.027 3.451 -29.422 1 23.62 277 VAL A CA 1
ATOM 2083 C C . VAL A 1 277 ? -8.227 2.979 -30.234 1 23.62 277 VAL A C 1
ATOM 2085 O O . VAL A 1 277 ? -8.836 1.954 -29.922 1 23.62 277 VAL A O 1
ATOM 2088 N N . TYR A 1 278 ? -9.086 3.975 -30.484 1 22.14 278 TYR A N 1
ATOM 2089 C CA . TYR A 1 278 ? -9.953 3.619 -31.594 1 22.14 278 TYR A CA 1
ATOM 2090 C C . TYR A 1 278 ? -9.148 3.15 -32.812 1 22.14 278 TYR A C 1
ATOM 2092 O O . TYR A 1 278 ? -8.289 3.883 -33.312 1 22.14 278 TYR A O 1
ATOM 2100 N N . ILE A 1 279 ? -8.664 1.919 -32.656 1 22.06 279 ILE A N 1
ATOM 2101 C CA . ILE A 1 279 ? -8.227 1.278 -33.875 1 22.06 279 ILE A CA 1
ATOM 2102 C C . ILE A 1 279 ? -9.234 1.565 -35 1 22.06 279 ILE A C 1
ATOM 2104 O O . ILE A 1 279 ? -10.406 1.192 -34.906 1 22.06 279 ILE A O 1
ATOM 2108 N N . SER A 1 280 ? -9.117 2.855 -35.406 1 21.47 280 SER A N 1
ATOM 2109 C CA . SER A 1 280 ? -9.789 3.074 -36.688 1 21.47 280 SER A CA 1
ATOM 2110 C C . SER A 1 280 ? -9.531 1.923 -37.656 1 21.47 280 SER A C 1
ATOM 2112 O O . SER A 1 280 ? -8.383 1.55 -37.875 1 21.47 280 SER A O 1
ATOM 2114 N N . LEU A 1 281 ? -10.383 0.997 -37.469 1 20.72 281 LEU A N 1
ATOM 2115 C CA . LEU A 1 281 ? -10.438 0.011 -38.562 1 20.72 281 LEU A CA 1
ATOM 2116 C C . LEU A 1 281 ? -10.219 0.673 -39.906 1 20.72 281 LEU A C 1
ATOM 2118 O O . LEU A 1 281 ? -10.797 1.722 -40.188 1 20.72 281 LEU A O 1
ATOM 2122 N N . PRO A 1 282 ? -8.898 0.582 -40.344 1 22.06 282 PRO A N 1
ATOM 2123 C CA . PRO A 1 282 ? -8.695 1.048 -41.719 1 22.06 282 PRO A CA 1
ATOM 2124 C C . PRO A 1 282 ? -9.906 0.805 -42.594 1 22.06 282 PRO A C 1
ATOM 2126 O O . PRO A 1 282 ? -10.695 -0.109 -42.344 1 22.06 282 PRO A O 1
ATOM 2129 N N . ARG A 1 283 ? -10.43 1.921 -43.062 1 20.11 283 ARG A N 1
ATOM 2130 C CA . ARG A 1 283 ? -11.359 1.738 -44.156 1 20.11 283 ARG A CA 1
ATOM 2131 C C . ARG A 1 283 ? -10.906 0.605 -45.062 1 20.11 283 ARG A C 1
ATOM 2133 O O . ARG A 1 283 ? -9.719 0.454 -45.344 1 20.11 283 ARG A O 1
ATOM 2140 N N . ARG A 1 284 ? -11.688 -0.458 -45.062 1 22.41 284 ARG A N 1
ATOM 2141 C CA . ARG A 1 284 ? -11.664 -1.538 -46.062 1 22.41 284 ARG A CA 1
ATOM 2142 C C . ARG A 1 284 ? -11.234 -1.024 -47.438 1 22.41 284 ARG A C 1
ATOM 2144 O O . ARG A 1 284 ? -11.977 -0.282 -48.062 1 22.41 284 ARG A O 1
ATOM 2151 N N . GLU A 1 285 ? -9.93 -0.427 -47.438 1 21.58 285 GLU A N 1
ATOM 2152 C CA . GLU A 1 285 ? -9.656 -0.324 -48.875 1 21.58 285 GLU A CA 1
ATOM 2153 C C . GLU A 1 285 ? -10.148 -1.562 -49.625 1 21.58 285 GLU A C 1
ATOM 2155 O O . GLU A 1 285 ? -10.086 -2.676 -49.094 1 21.58 285 GLU A O 1
ATOM 2160 N N . LYS A 1 286 ? -11.125 -1.357 -50.531 1 22.84 286 LYS A N 1
ATOM 2161 C CA . LYS A 1 286 ? -11.586 -2.254 -51.594 1 22.84 286 LYS A CA 1
ATOM 2162 C C . LYS A 1 286 ? -10.43 -3.096 -52.156 1 22.84 286 LYS A C 1
ATOM 2164 O O . LYS A 1 286 ? -9.297 -2.621 -52.219 1 22.84 286 LYS A O 1
ATOM 2169 N N . TYR A 1 287 ? -10.438 -4.434 -51.844 1 20.2 287 TYR A N 1
ATOM 2170 C CA . TYR A 1 287 ? -9.883 -5.547 -52.594 1 20.2 287 TYR A CA 1
ATOM 2171 C C . TYR A 1 287 ? -9.836 -5.223 -54.094 1 20.2 287 TYR A C 1
ATOM 2173 O O . TYR A 1 287 ? -10.867 -4.938 -54.719 1 20.2 287 TYR A O 1
ATOM 2181 N N . PRO A 1 288 ? -8.781 -4.391 -54.531 1 21.39 288 PRO A N 1
ATOM 2182 C CA . PRO A 1 288 ? -8.664 -4.367 -56 1 21.39 288 PRO A CA 1
ATOM 2183 C C . PRO A 1 288 ? -8.953 -5.723 -56.656 1 21.39 288 PRO A C 1
ATOM 2185 O O . PRO A 1 288 ? -8.727 -6.762 -56.031 1 21.39 288 PRO A O 1
ATOM 2188 N N . HIS A 1 289 ? -9.992 -5.934 -57.531 1 22.16 289 HIS A N 1
ATOM 2189 C CA . HIS A 1 289 ? -10.391 -6.883 -58.562 1 22.16 289 HIS A CA 1
ATOM 2190 C C . HIS A 1 289 ? -9.188 -7.371 -59.375 1 22.16 289 HIS A C 1
ATOM 2192 O O . HIS A 1 289 ? -9.125 -8.539 -59.75 1 22.16 289 HIS A O 1
ATOM 2198 N N . GLY A 1 290 ? -8.266 -6.359 -59.906 1 21.3 290 GLY A N 1
ATOM 2199 C CA . GLY A 1 290 ? -7.809 -6.598 -61.25 1 21.3 290 GLY A CA 1
ATOM 2200 C C . GLY A 1 290 ? -6.711 -7.641 -61.344 1 21.3 290 GLY A C 1
ATOM 2201 O O . GLY A 1 290 ? -6.309 -8.039 -62.438 1 21.3 290 GLY A O 1
ATOM 2202 N N . LEU A 1 291 ? -5.734 -7.859 -60.406 1 20.8 291 LEU A N 1
ATOM 2203 C CA . LEU A 1 291 ? -4.445 -8.148 -61.031 1 20.8 291 LEU A CA 1
ATOM 2204 C C . LEU A 1 291 ? -4.496 -9.477 -61.781 1 20.8 291 LEU A C 1
ATOM 2206 O O . LEU A 1 291 ? -3.463 -9.969 -62.25 1 20.8 291 LEU A O 1
ATOM 2210 N N . LEU A 1 292 ? -5.43 -10.43 -61.656 1 19.69 292 LEU A N 1
ATOM 2211 C CA . LEU A 1 292 ? -4.898 -11.68 -62.219 1 19.69 292 LEU A CA 1
ATOM 2212 C C . LEU A 1 292 ? -4.477 -11.492 -63.656 1 19.69 292 LEU A C 1
ATOM 2214 O O . LEU A 1 292 ? -3.711 -12.297 -64.188 1 19.69 292 LEU A O 1
ATOM 2218 N N . SER A 1 293 ? -5.238 -10.742 -64.562 1 18.36 293 SER A N 1
ATOM 2219 C CA . SER A 1 293 ? -4.969 -11.211 -65.938 1 18.36 293 SER A CA 1
ATOM 2220 C C . SER A 1 293 ? -3.641 -10.68 -66.438 1 18.36 293 SER A C 1
ATOM 2222 O O . SER A 1 293 ? -3.514 -9.484 -66.75 1 18.36 293 SER A O 1
ATOM 2224 N N . THR A 1 294 ? -2.457 -10.844 -65.812 1 17.58 294 THR A N 1
ATOM 2225 C CA . THR A 1 294 ? -1.131 -10.523 -66.312 1 17.58 294 THR A CA 1
ATOM 2226 C C . THR A 1 294 ? -0.962 -11.055 -67.75 1 17.58 294 THR A C 1
ATOM 2228 O O . THR A 1 294 ? 0.162 -11.242 -68.188 1 17.58 294 THR A O 1
ATOM 2231 N N . ARG A 1 295 ? -2.002 -11.008 -68.688 1 20.02 295 ARG A N 1
ATOM 2232 C CA . ARG A 1 295 ? -1.724 -11.461 -70.062 1 20.02 295 ARG A CA 1
ATOM 2233 C C . ARG A 1 295 ? -0.716 -10.539 -70.75 1 20.02 295 ARG A C 1
ATOM 2235 O O . ARG A 1 295 ? -1.054 -9.852 -71.688 1 20.02 295 ARG A O 1
ATOM 2242 N N . LEU A 1 296 ? -0.047 -9.461 -70.188 1 17.94 296 LEU A N 1
ATOM 2243 C CA . LEU A 1 296 ? 0.666 -8.766 -71.25 1 17.94 296 LEU A CA 1
ATOM 2244 C C . LEU A 1 296 ? 1.578 -9.727 -72 1 17.94 296 LEU A C 1
ATOM 2246 O O . LEU A 1 296 ? 2.332 -10.484 -71.438 1 17.94 296 LEU A O 1
ATOM 2250 N N . SER A 1 297 ? 1.288 -9.812 -73.375 1 17.34 297 SER A N 1
ATOM 2251 C CA . SER A 1 297 ? 1.836 -10.312 -74.625 1 17.34 297 SER A CA 1
ATOM 2252 C C . SER A 1 297 ? 3.32 -9.992 -74.75 1 17.34 297 SER A C 1
ATOM 2254 O O . SER A 1 297 ? 3.789 -8.984 -74.188 1 17.34 297 SER A O 1
ATOM 2256 N N . ARG A 1 298 ? 4.047 -11.031 -75.188 1 18.25 298 ARG A N 1
ATOM 2257 C CA . ARG A 1 298 ? 5.262 -11.25 -75.938 1 18.25 298 ARG A CA 1
ATOM 2258 C C . ARG A 1 298 ? 5.406 -10.211 -77.062 1 18.25 298 ARG A C 1
ATOM 2260 O O . ARG A 1 298 ? 4.422 -9.602 -77.5 1 18.25 298 ARG A O 1
ATOM 2267 N N . VAL A 1 299 ? 6.723 -9.977 -77.5 1 17.59 299 VAL A N 1
ATOM 2268 C CA . VAL A 1 299 ? 7.785 -9.703 -78.438 1 17.59 299 VAL A CA 1
ATOM 2269 C C . VAL A 1 299 ? 7.406 -10.266 -79.812 1 17.59 299 VAL A C 1
ATOM 2271 O O . VAL A 1 299 ? 7.277 -11.484 -80 1 17.59 299 VAL A O 1
ATOM 2274 N N . HIS A 1 300 ? 6.18 -10.32 -80.438 1 19.88 300 HIS A N 1
ATOM 2275 C CA . HIS A 1 300 ? 6.246 -9.938 -81.812 1 19.88 300 HIS A CA 1
ATOM 2276 C C . HIS A 1 300 ? 6.309 -8.422 -82 1 19.88 300 HIS A C 1
ATOM 2278 O O . HIS A 1 300 ? 5.637 -7.691 -81.25 1 19.88 300 HIS A O 1
ATOM 2284 N N . MET B 1 1 ? -16.375 43.688 14.445 1 30.45 1 MET B N 1
ATOM 2285 C CA . MET B 1 1 ? -15.102 43.188 14.945 1 30.45 1 MET B CA 1
ATOM 2286 C C . MET B 1 1 ? -14.758 41.844 14.266 1 30.45 1 MET B C 1
ATOM 2288 O O . MET B 1 1 ? -15.617 40.969 14.125 1 30.45 1 MET B O 1
ATOM 2292 N N . ALA B 1 2 ? -13.938 41.844 13.344 1 39.25 2 ALA B N 1
ATOM 2293 C CA . ALA B 1 2 ? -13.789 40.75 12.375 1 39.25 2 ALA B CA 1
ATOM 2294 C C . ALA B 1 2 ? -13.625 39.406 13.07 1 39.25 2 ALA B C 1
ATOM 2296 O O . ALA B 1 2 ? -12.742 39.25 13.922 1 39.25 2 ALA B O 1
ATOM 2297 N N . SER B 1 3 ? -14.508 38.719 13.609 1 42.75 3 SER B N 1
ATOM 2298 C CA . SER B 1 3 ? -14.664 37.5 14.391 1 42.75 3 SER B CA 1
ATOM 2299 C C . SER B 1 3 ? -13.594 36.469 14.039 1 42.75 3 SER B C 1
ATOM 2301 O O . SER B 1 3 ? -13.664 35.812 12.992 1 42.75 3 SER B O 1
ATOM 2303 N N . SER B 1 4 ? -12.242 36.812 14.047 1 52.75 4 SER B N 1
ATOM 2304 C CA . SER B 1 4 ? -11.086 36.125 13.469 1 52.75 4 SER B CA 1
ATOM 2305 C C . SER B 1 4 ? -1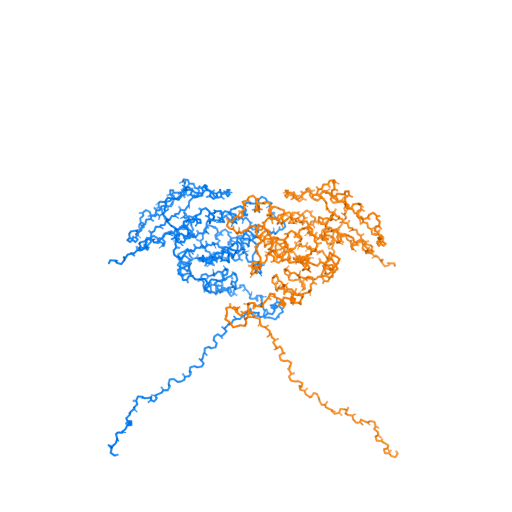0.969 34.688 13.969 1 52.75 4 SER B C 1
ATOM 2307 O O . SER B 1 4 ? -10.688 34.469 15.148 1 52.75 4 SER B O 1
ATOM 2309 N N . THR B 1 5 ? -11.812 33.781 13.539 1 77.62 5 THR B N 1
ATOM 2310 C CA . THR B 1 5 ? -11.984 32.375 13.945 1 77.62 5 THR B CA 1
ATOM 2311 C C . THR B 1 5 ? -10.633 31.656 13.969 1 77.62 5 THR B C 1
ATOM 2313 O O . THR B 1 5 ? -9.781 31.891 13.109 1 77.62 5 THR B O 1
ATOM 2316 N N . ASN B 1 6 ? -10.18 31.281 15.195 1 92.62 6 ASN B N 1
ATOM 2317 C CA . ASN B 1 6 ? -8.969 30.516 15.469 1 92.62 6 ASN B CA 1
ATOM 2318 C C . ASN B 1 6 ? -8.891 29.266 14.609 1 92.62 6 ASN B C 1
ATOM 2320 O O . ASN B 1 6 ? -9.742 28.375 14.703 1 92.62 6 ASN B O 1
ATOM 2324 N N . THR B 1 7 ? -7.969 29.375 13.602 1 96.88 7 THR B N 1
ATOM 2325 C CA . THR B 1 7 ? -7.734 28.188 12.805 1 96.88 7 THR B CA 1
ATOM 2326 C C . THR B 1 7 ? -6.789 27.219 13.523 1 96.88 7 THR B C 1
ATOM 2328 O O . THR B 1 7 ? -5.676 27.609 13.891 1 96.88 7 THR B O 1
ATOM 2331 N N . VAL B 1 8 ? -7.219 26 13.758 1 98.12 8 VAL B N 1
ATOM 2332 C CA . VAL B 1 8 ? -6.434 25.047 14.531 1 98.12 8 VAL B CA 1
ATOM 2333 C C . VAL B 1 8 ? -5.75 24.062 13.586 1 98.12 8 VAL B C 1
ATOM 2335 O O . VAL B 1 8 ? -6.414 23.344 12.836 1 98.12 8 VAL B O 1
ATOM 2338 N N . TRP B 1 9 ? -4.414 24.047 13.664 1 98.5 9 TRP B N 1
ATOM 2339 C CA . TRP B 1 9 ? -3.568 23.156 12.859 1 98.5 9 TRP B CA 1
ATOM 2340 C C . TRP B 1 9 ? -2.914 22.094 13.734 1 98.5 9 TRP B C 1
ATOM 2342 O O . TRP B 1 9 ? -2.373 22.391 14.797 1 98.5 9 TRP B O 1
ATOM 2352 N N . VAL B 1 10 ? -3.018 20.844 13.312 1 98.62 10 VAL B N 1
ATOM 2353 C CA . VAL B 1 10 ? -2.236 19.781 13.922 1 98.62 10 VAL B CA 1
ATOM 2354 C C . VAL B 1 10 ? -1.142 19.328 12.953 1 98.62 10 VAL B C 1
ATOM 2356 O O . VAL B 1 10 ? -1.418 19.016 11.797 1 98.62 10 VAL B O 1
ATOM 2359 N N . VAL B 1 11 ? 0.095 19.359 13.367 1 98.62 11 VAL B N 1
ATOM 2360 C CA . VAL B 1 11 ? 1.239 18.906 12.578 1 98.62 11 VAL B CA 1
ATOM 2361 C C . VAL B 1 11 ? 1.967 17.781 13.328 1 98.62 11 VAL B C 1
ATOM 2363 O O . VAL B 1 11 ? 2.523 18.016 14.406 1 98.62 11 VAL B O 1
ATOM 2366 N N . THR B 1 12 ? 1.93 16.578 12.789 1 98.19 12 THR B N 1
ATOM 2367 C CA . THR B 1 12 ? 2.701 15.523 13.422 1 98.19 12 THR B CA 1
ATOM 2368 C C . THR B 1 12 ? 4.172 15.609 13.031 1 98.19 12 THR B C 1
ATOM 2370 O O . THR B 1 12 ? 4.5 15.969 11.898 1 98.19 12 THR B O 1
ATOM 2373 N N . GLY B 1 13 ? 5.035 15.227 13.992 1 96.75 13 GLY B N 1
ATOM 2374 C CA . GLY B 1 13 ? 6.461 15.359 13.742 1 96.75 13 GLY B CA 1
ATOM 2375 C C . GLY B 1 13 ? 6.902 16.797 13.562 1 96.75 13 GLY B C 1
ATOM 2376 O O . GLY B 1 13 ? 7.598 17.141 12.602 1 96.75 13 GLY B O 1
ATOM 2377 N N . GLY B 1 14 ? 6.578 17.672 14.453 1 97.12 14 GLY B N 1
ATOM 2378 C CA . GLY B 1 14 ? 6.738 19.109 14.273 1 97.12 14 GLY B CA 1
ATOM 2379 C C . GLY B 1 14 ? 8.094 19.625 14.727 1 97.12 14 GLY B C 1
ATOM 2380 O O . GLY B 1 14 ? 8.359 20.828 14.68 1 97.12 14 GLY B O 1
ATOM 2381 N N . ASN B 1 15 ? 9.047 18.688 15.078 1 95.69 15 ASN B N 1
ATOM 2382 C CA . ASN B 1 15 ? 10.25 19.141 15.766 1 95.69 15 ASN B CA 1
ATOM 2383 C C . ASN B 1 15 ? 11.445 19.234 14.82 1 95.69 15 ASN B C 1
ATOM 2385 O O . ASN B 1 15 ? 12.516 19.703 15.203 1 95.69 15 ASN B O 1
ATOM 2389 N N . ARG B 1 16 ? 11.328 18.75 13.578 1 93.88 16 ARG B N 1
ATOM 2390 C CA . ARG B 1 16 ? 12.461 18.812 12.664 1 93.88 16 ARG B CA 1
ATOM 2391 C C . ARG B 1 16 ? 12 18.812 11.211 1 93.88 16 ARG B C 1
ATOM 2393 O O . ARG B 1 16 ? 10.812 18.609 10.938 1 93.88 16 ARG B O 1
ATOM 2400 N N . GLY B 1 17 ? 12.852 19.25 10.391 1 95.69 17 GLY B N 1
ATOM 2401 C CA . GLY B 1 17 ? 12.625 19.141 8.953 1 95.69 17 GLY B CA 1
ATOM 2402 C C . GLY B 1 17 ? 11.422 19.938 8.484 1 95.69 17 GLY B C 1
ATOM 2403 O O . GLY B 1 17 ? 11.273 21.109 8.836 1 95.69 17 GLY B O 1
ATOM 2404 N N . ILE B 1 18 ? 10.672 19.281 7.633 1 95.25 18 ILE B N 1
ATOM 2405 C CA . ILE B 1 18 ? 9.492 19.906 7.035 1 95.25 18 ILE B CA 1
ATOM 2406 C C . ILE B 1 18 ? 8.484 20.25 8.125 1 95.25 18 ILE B C 1
ATOM 2408 O O . ILE B 1 18 ? 7.887 21.328 8.102 1 95.25 18 ILE B O 1
ATOM 2412 N N . GLY B 1 19 ? 8.352 19.359 9.141 1 98.06 19 GLY B N 1
ATOM 2413 C CA . GLY B 1 19 ? 7.426 19.609 10.242 1 98.06 19 GLY B CA 1
ATOM 2414 C C . GLY B 1 19 ? 7.727 20.875 11.008 1 98.06 19 GLY B C 1
ATOM 2415 O O . GLY B 1 19 ? 6.824 21.672 11.273 1 98.06 19 GLY B O 1
ATOM 2416 N N . LEU B 1 20 ? 8.984 21.031 11.305 1 97.94 20 LEU B N 1
ATOM 2417 C CA . LEU B 1 20 ? 9.391 22.25 12.008 1 97.94 20 LEU B CA 1
ATOM 2418 C C . LEU B 1 20 ? 9.141 23.484 11.148 1 97.94 20 LEU B C 1
ATOM 2420 O O . LEU B 1 20 ? 8.672 24.5 11.641 1 97.94 20 LEU B O 1
ATOM 2424 N N . GLY B 1 21 ? 9.484 23.359 9.844 1 97.81 21 GLY B N 1
ATOM 2425 C CA . GLY B 1 21 ? 9.203 24.453 8.922 1 97.81 21 GLY B CA 1
ATOM 2426 C C . GLY B 1 21 ? 7.738 24.828 8.875 1 97.81 21 GLY B C 1
ATOM 2427 O O . GLY B 1 21 ? 7.398 26.016 8.852 1 97.81 21 GLY B O 1
ATOM 2428 N N . LEU B 1 22 ? 6.867 23.859 8.906 1 98.12 22 LEU B N 1
ATOM 2429 C CA . LEU B 1 22 ? 5.426 24.094 8.898 1 98.12 22 LEU B CA 1
ATOM 2430 C C . LEU B 1 22 ? 4.984 24.797 10.188 1 98.12 22 LEU B C 1
ATOM 2432 O O . LEU B 1 22 ? 4.23 25.766 10.141 1 98.12 22 LEU B O 1
ATOM 2436 N N . VAL B 1 23 ? 5.469 24.281 11.281 1 98.56 23 VAL B N 1
ATOM 2437 C CA . VAL B 1 23 ? 5.109 24.844 12.57 1 98.56 23 VAL B CA 1
ATOM 2438 C C . VAL B 1 23 ? 5.5 26.328 12.609 1 98.56 23 VAL B C 1
ATOM 2440 O O . VAL B 1 23 ? 4.684 27.172 12.961 1 98.56 23 VAL B O 1
ATOM 2443 N N . LYS B 1 24 ? 6.734 26.625 12.195 1 98.31 24 LYS B N 1
ATOM 2444 C CA . LYS B 1 24 ? 7.23 28 12.219 1 98.31 24 LYS B CA 1
ATOM 2445 C C . LYS B 1 24 ? 6.41 28.891 11.297 1 98.31 24 LYS B C 1
ATOM 2447 O O . LYS B 1 24 ? 6.016 30 11.68 1 98.31 24 LYS B O 1
ATOM 2452 N N . ALA B 1 25 ? 6.18 28.422 10.117 1 98.06 25 ALA B N 1
ATOM 2453 C CA . ALA B 1 25 ? 5.438 29.203 9.133 1 98.06 25 ALA B CA 1
ATOM 2454 C C . ALA B 1 25 ? 4.008 29.469 9.594 1 98.06 25 ALA B C 1
ATOM 2456 O O . ALA B 1 25 ? 3.473 30.562 9.406 1 98.06 25 ALA B O 1
ATOM 2457 N N . LEU B 1 26 ? 3.371 28.516 10.219 1 98.31 26 LEU B N 1
ATOM 2458 C CA . LEU B 1 26 ? 1.996 28.641 10.688 1 98.31 26 LEU B CA 1
ATOM 2459 C C . LEU B 1 26 ? 1.911 29.609 11.859 1 98.31 26 LEU B C 1
ATOM 2461 O O . LEU B 1 26 ? 0.973 30.406 11.953 1 98.31 26 LEU B O 1
ATOM 2465 N N . LEU B 1 27 ? 2.879 29.547 12.75 1 97.94 27 LEU B N 1
ATOM 2466 C CA . LEU B 1 27 ? 2.877 30.406 13.938 1 97.94 27 LEU B CA 1
ATOM 2467 C C . LEU B 1 27 ? 3.033 31.875 13.555 1 97.94 27 LEU B C 1
ATOM 2469 O O . LEU B 1 27 ? 2.746 32.75 14.359 1 97.94 27 LEU B O 1
ATOM 2473 N N . ALA B 1 28 ? 3.525 32.094 12.336 1 97.19 28 ALA B N 1
ATOM 2474 C CA . ALA B 1 28 ? 3.672 33.469 11.852 1 97.19 28 ALA B CA 1
ATOM 2475 C C . ALA B 1 28 ? 2.324 34.031 11.438 1 97.19 28 ALA B C 1
ATOM 2477 O O . ALA B 1 28 ? 2.197 35.25 11.25 1 97.19 28 ALA B O 1
ATOM 2478 N N . ARG B 1 29 ? 1.312 33.25 11.336 1 96.56 29 ARG B N 1
ATOM 2479 C CA . ARG B 1 29 ? -0.03 33.656 10.953 1 96.56 29 ARG B CA 1
ATOM 2480 C C . ARG B 1 29 ? -0.815 34.156 12.172 1 96.56 29 ARG B C 1
ATOM 2482 O O . ARG B 1 29 ? -0.595 33.656 13.289 1 96.56 29 ARG B O 1
ATOM 2489 N N . PRO B 1 30 ? -1.734 35.062 11.953 1 96.44 30 PRO B N 1
ATOM 2490 C CA . PRO B 1 30 ? -2.574 35.5 13.078 1 96.44 30 PRO B CA 1
ATOM 2491 C C . PRO B 1 30 ? -3.711 34.531 13.359 1 96.44 30 PRO B C 1
ATOM 2493 O O . PRO B 1 30 ? -4.16 33.812 12.461 1 96.44 30 PRO B O 1
ATOM 2496 N N . SER B 1 31 ? -4.141 34.5 14.547 1 96 31 SER B N 1
ATOM 2497 C CA . SER B 1 31 ? -5.336 33.781 14.984 1 96 31 SER B CA 1
ATOM 2498 C C . SER B 1 31 ? -5.246 32.281 14.648 1 96 31 SER B C 1
ATOM 2500 O O . SER B 1 31 ? -6.172 31.719 14.07 1 96 31 SER B O 1
ATOM 2502 N N . VAL B 1 32 ? -4.031 31.703 15.008 1 96.81 32 VAL B N 1
ATOM 2503 C CA . VAL B 1 32 ? -3.844 30.281 14.766 1 96.81 32 VAL B CA 1
ATOM 2504 C C . VAL B 1 32 ? -3.432 29.578 16.062 1 96.81 32 VAL B C 1
ATOM 2506 O O . VAL B 1 32 ? -2.742 30.172 16.891 1 96.81 32 VAL B O 1
ATOM 2509 N N . THR B 1 33 ? -3.939 28.391 16.25 1 97.88 33 THR B N 1
ATOM 2510 C CA . THR B 1 33 ? -3.398 27.438 17.203 1 97.88 33 THR B CA 1
ATOM 2511 C C . THR B 1 33 ? -2.705 26.281 16.484 1 97.88 33 THR B C 1
ATOM 2513 O O . THR B 1 33 ? -3.318 25.594 15.672 1 97.88 33 THR B O 1
ATOM 2516 N N . VAL B 1 34 ? -1.428 26.141 16.734 1 98.38 34 VAL B N 1
ATOM 2517 C CA . VAL B 1 34 ? -0.668 25.031 16.172 1 98.38 34 VAL B CA 1
ATOM 2518 C C . VAL B 1 34 ? -0.418 23.984 17.234 1 98.38 34 VAL B C 1
ATOM 2520 O O . VAL B 1 34 ? 0.201 24.266 18.266 1 98.38 34 VAL B O 1
ATOM 2523 N N . ILE B 1 35 ? -0.936 22.844 17.016 1 98.25 35 ILE B N 1
ATOM 2524 C CA . ILE B 1 35 ? -0.626 21.703 17.875 1 98.25 35 ILE B CA 1
ATOM 2525 C C . ILE B 1 35 ? 0.407 20.812 17.172 1 98.25 35 ILE B C 1
ATOM 2527 O O . ILE B 1 35 ? 0.098 20.141 16.188 1 98.25 35 ILE B O 1
ATOM 2531 N N . ALA B 1 36 ? 1.596 20.781 17.672 1 98.25 36 ALA B N 1
ATOM 2532 C CA . ALA B 1 36 ? 2.686 19.984 17.125 1 98.25 36 ALA B CA 1
ATOM 2533 C C . ALA B 1 36 ? 2.908 18.719 17.969 1 98.25 36 ALA B C 1
ATOM 2535 O O . ALA B 1 36 ? 3.02 18.797 19.188 1 98.25 36 ALA B O 1
ATOM 2536 N N . THR B 1 37 ? 2.932 17.562 17.297 1 97.5 37 THR B N 1
ATOM 2537 C CA . THR B 1 37 ? 3.225 16.328 18.031 1 97.5 37 THR B CA 1
ATOM 2538 C C . THR B 1 37 ? 4.711 15.992 17.938 1 97.5 37 THR B C 1
ATOM 2540 O O . THR B 1 37 ? 5.363 16.281 16.938 1 97.5 37 THR B O 1
ATOM 2543 N N . VAL B 1 38 ? 5.203 15.398 19.031 1 96.69 38 VAL B N 1
ATOM 2544 C CA . VAL B 1 38 ? 6.594 14.969 19.109 1 96.69 38 VAL B CA 1
ATOM 2545 C C . VAL B 1 38 ? 6.66 13.547 19.672 1 96.69 38 VAL B C 1
ATOM 2547 O O . VAL B 1 38 ? 5.73 13.094 20.344 1 96.69 38 VAL B O 1
ATOM 2550 N N . ARG B 1 39 ? 7.77 12.898 19.406 1 94.56 39 ARG B N 1
ATOM 2551 C CA . ARG B 1 39 ? 7.895 11.492 19.766 1 94.56 39 ARG B CA 1
ATOM 2552 C C . ARG B 1 39 ? 8.266 11.336 21.25 1 94.56 39 ARG B C 1
ATOM 2554 O O . ARG B 1 39 ? 7.879 10.352 21.891 1 94.56 39 ARG B O 1
ATOM 2561 N N . ASN B 1 40 ? 9.047 12.266 21.766 1 95.06 40 ASN B N 1
ATOM 2562 C CA . ASN B 1 40 ? 9.586 12.133 23.109 1 95.06 40 ASN B CA 1
ATOM 2563 C C . ASN B 1 40 ? 9.969 13.484 23.703 1 95.06 40 ASN B C 1
ATOM 2565 O O . ASN B 1 40 ? 9.734 14.523 23.078 1 95.06 40 ASN B O 1
ATOM 2569 N N . GLY B 1 41 ? 10.508 13.438 24.906 1 96.31 41 GLY B N 1
ATOM 2570 C CA . GLY B 1 41 ? 10.867 14.648 25.625 1 96.31 41 GLY B CA 1
ATOM 2571 C C . GLY B 1 41 ? 11.977 15.438 24.953 1 96.31 41 GLY B C 1
ATOM 2572 O O . GLY B 1 41 ? 11.945 16.672 24.922 1 96.31 41 GLY B O 1
ATOM 2573 N N . LYS B 1 42 ? 12.945 14.742 24.422 1 96.69 42 LYS B N 1
ATOM 2574 C CA . LYS B 1 42 ? 14.031 15.414 23.734 1 96.69 42 LYS B CA 1
ATOM 2575 C C . LYS B 1 42 ? 13.516 16.203 22.531 1 96.69 42 LYS B C 1
ATOM 2577 O O . LYS B 1 42 ? 13.922 17.344 22.312 1 96.69 42 LYS B O 1
ATOM 2582 N N . ALA B 1 43 ? 12.617 15.617 21.797 1 96.56 43 ALA B N 1
ATOM 2583 C CA . ALA B 1 43 ? 12.016 16.281 20.641 1 96.56 43 ALA B CA 1
ATOM 2584 C C . ALA B 1 43 ? 11.18 17.484 21.062 1 96.56 43 ALA B C 1
ATOM 2586 O O . ALA B 1 43 ? 11.156 18.5 20.375 1 96.56 43 ALA B O 1
ATOM 2587 N N . ARG B 1 44 ? 10.516 17.375 22.188 1 97.44 44 ARG B N 1
ATOM 2588 C CA . ARG B 1 44 ? 9.758 18.484 22.734 1 97.44 44 ARG B CA 1
ATOM 2589 C C . ARG B 1 44 ? 10.664 19.688 23.016 1 97.44 44 ARG B C 1
ATOM 2591 O O . ARG B 1 44 ? 10.359 20.812 22.609 1 97.44 44 ARG B O 1
ATOM 2598 N N . ALA B 1 45 ? 11.742 19.406 23.641 1 97.62 45 ALA B N 1
ATOM 2599 C CA . ALA B 1 45 ? 12.688 20.469 23.984 1 97.62 45 ALA B CA 1
ATOM 2600 C C . ALA B 1 45 ? 13.25 21.125 22.719 1 97.62 45 ALA B C 1
ATOM 2602 O O . ALA B 1 45 ? 13.398 22.344 22.672 1 97.62 45 ALA B O 1
ATOM 2603 N N . THR B 1 46 ? 13.555 20.297 21.766 1 96.88 46 THR B N 1
ATOM 2604 C CA . THR B 1 46 ? 14.086 20.781 20.5 1 96.88 46 THR B CA 1
ATOM 2605 C C . THR B 1 46 ? 13.094 21.734 19.828 1 96.88 46 THR B C 1
ATOM 2607 O O . THR B 1 46 ? 13.484 22.797 19.344 1 96.88 46 THR B O 1
ATOM 2610 N N . LEU B 1 47 ? 11.859 21.359 19.828 1 97.75 47 LEU B N 1
ATOM 2611 C CA . LEU B 1 47 ? 10.82 22.203 19.234 1 97.75 47 LEU B CA 1
ATOM 2612 C C . LEU B 1 47 ? 10.656 23.5 20.016 1 97.75 47 LEU B C 1
ATOM 2614 O O . LEU B 1 47 ? 10.547 24.578 19.406 1 97.75 47 LEU B O 1
ATOM 2618 N N . GLN B 1 48 ? 10.648 23.422 21.281 1 97.25 48 GLN B N 1
ATOM 2619 C CA . GLN B 1 48 ? 10.523 24.609 22.125 1 97.25 48 GLN B CA 1
ATOM 2620 C C . GLN B 1 48 ? 11.672 25.578 21.875 1 97.25 48 GLN B C 1
ATOM 2622 O O . GLN B 1 48 ? 11.453 26.781 21.688 1 97.25 48 GLN B O 1
ATOM 2627 N N . ASP B 1 49 ? 12.852 25.031 21.828 1 97.25 49 ASP B N 1
ATOM 2628 C CA . ASP B 1 49 ? 14.031 25.859 21.594 1 97.25 49 ASP B CA 1
ATOM 2629 C C . ASP B 1 49 ? 13.977 26.516 20.203 1 97.25 49 ASP B C 1
ATOM 2631 O O . ASP B 1 49 ? 14.359 27.672 20.062 1 97.25 49 ASP B O 1
ATOM 2635 N N . ALA B 1 50 ? 13.5 25.766 19.266 1 96.94 50 ALA B N 1
ATOM 2636 C CA . ALA B 1 50 ? 13.477 26.234 17.875 1 96.94 50 ALA B CA 1
ATOM 2637 C C . ALA B 1 50 ? 12.414 27.312 17.672 1 96.94 50 ALA B C 1
ATOM 2639 O O . ALA B 1 50 ? 12.43 28.031 16.672 1 96.94 50 ALA B O 1
ATOM 2640 N N . THR B 1 51 ? 11.445 27.438 18.656 1 96.88 51 THR B N 1
ATOM 2641 C CA . THR B 1 51 ? 10.32 28.328 18.422 1 96.88 51 THR B CA 1
ATOM 2642 C C . THR B 1 51 ? 10.289 29.438 19.469 1 96.88 51 THR B C 1
ATOM 2644 O O . THR B 1 51 ? 9.43 30.312 19.422 1 96.88 51 THR B O 1
ATOM 2647 N N . VAL B 1 52 ? 11.195 29.422 20.375 1 94 52 VAL B N 1
ATOM 2648 C CA . VAL B 1 52 ? 11.148 30.328 21.531 1 94 52 VAL B CA 1
ATOM 2649 C C . VAL B 1 52 ? 11.312 31.766 21.062 1 94 52 VAL B C 1
ATOM 2651 O O . VAL B 1 52 ? 10.656 32.688 21.594 1 94 52 VAL B O 1
ATOM 2654 N N . ASP B 1 53 ? 12.094 32.062 20.047 1 93.69 53 ASP B N 1
ATOM 2655 C CA . ASP B 1 53 ? 12.406 33.406 19.609 1 93.69 53 ASP B CA 1
ATOM 2656 C C . ASP B 1 53 ? 11.625 33.781 18.344 1 93.69 53 ASP B C 1
ATOM 2658 O O . ASP B 1 53 ? 11.875 34.844 17.734 1 93.69 53 ASP B O 1
ATOM 2662 N N . LEU B 1 54 ? 10.789 32.938 17.984 1 94.12 54 LEU B N 1
ATOM 2663 C CA . LEU B 1 54 ? 10.023 33.188 16.766 1 94.12 54 LEU B CA 1
ATOM 2664 C C . LEU B 1 54 ? 9.031 34.344 16.969 1 94.12 54 LEU B C 1
ATOM 2666 O O . LEU B 1 54 ? 8.383 34.438 18 1 94.12 54 LEU B O 1
ATOM 2670 N N . VAL B 1 55 ? 9 35.25 16.016 1 93.56 55 VAL B N 1
ATOM 2671 C CA . VAL B 1 55 ? 7.941 36.25 15.992 1 93.56 55 VAL B CA 1
ATOM 2672 C C . VAL B 1 55 ? 6.621 35.625 15.578 1 93.56 55 VAL B C 1
ATOM 2674 O O . VAL B 1 55 ? 6.488 35.125 14.453 1 93.56 55 VAL B O 1
ATOM 2677 N N . LYS B 1 56 ? 5.715 35.656 16.469 1 95.94 56 LYS B N 1
ATOM 2678 C CA . LYS B 1 56 ? 4.426 35 16.234 1 95.94 56 LYS B CA 1
ATOM 2679 C C . LYS B 1 56 ? 3.373 36 15.797 1 95.94 56 LYS B C 1
ATOM 2681 O O . LYS B 1 56 ? 3.477 37.188 16.125 1 95.94 56 LYS B O 1
ATOM 2686 N N . GLY B 1 57 ? 2.457 35.5 14.984 1 95.19 57 GLY B N 1
ATOM 2687 C CA . GLY B 1 57 ? 1.304 36.344 14.664 1 95.19 57 GLY B CA 1
ATOM 2688 C C . GLY B 1 57 ? 0.435 36.625 15.867 1 95.19 57 GLY B C 1
ATOM 2689 O O . GLY B 1 57 ? 0.567 36 16.922 1 95.19 57 GLY B O 1
ATOM 2690 N N . ASP B 1 58 ? -0.457 37.594 15.703 1 95.12 58 ASP B N 1
ATOM 2691 C CA . ASP B 1 58 ? -1.358 37.969 16.781 1 95.12 58 ASP B CA 1
ATOM 2692 C C . ASP B 1 58 ? -2.219 36.781 17.219 1 95.12 58 ASP B C 1
ATOM 2694 O O . ASP B 1 58 ? -2.871 36.156 16.391 1 95.12 58 ASP B O 1
ATOM 2698 N N . ASP B 1 59 ? -2.123 36.406 18.453 1 95.19 59 ASP B N 1
ATOM 2699 C CA . ASP B 1 59 ? -2.965 35.406 19.094 1 95.19 59 ASP B CA 1
ATOM 2700 C C . ASP B 1 59 ? -2.578 34 18.641 1 95.19 59 ASP B C 1
ATOM 2702 O O . ASP B 1 59 ? -3.381 33.062 18.734 1 95.19 59 ASP B O 1
ATOM 2706 N N . ALA B 1 60 ? -1.355 33.938 18 1 96.5 60 ALA B N 1
ATOM 2707 C CA . ALA B 1 60 ? -0.864 32.625 17.641 1 96.5 60 ALA B CA 1
ATOM 2708 C C . ALA B 1 60 ? -0.385 31.859 18.875 1 96.5 60 ALA B C 1
ATOM 2710 O O . ALA B 1 60 ? 0.308 32.406 19.734 1 96.5 60 ALA B O 1
ATOM 2711 N N . VAL B 1 61 ? -0.775 30.547 19 1 96.31 61 VAL B N 1
ATOM 2712 C CA . VAL B 1 61 ? -0.429 29.703 20.141 1 96.31 61 VAL B CA 1
ATOM 2713 C C . VAL B 1 61 ? 0.187 28.391 19.672 1 96.31 61 VAL B C 1
ATOM 2715 O O . VAL B 1 61 ? -0.28 27.797 18.688 1 96.31 61 VAL B O 1
ATOM 2718 N N . LEU B 1 62 ? 1.222 28 20.312 1 97.69 62 LEU B N 1
ATOM 2719 C CA . LEU B 1 62 ? 1.823 26.688 20.094 1 97.69 62 LEU B CA 1
ATOM 2720 C C . LEU B 1 62 ? 1.516 25.734 21.25 1 97.69 62 LEU B C 1
ATOM 2722 O O . LEU B 1 62 ? 1.751 26.078 22.406 1 97.69 62 LEU B O 1
ATOM 2726 N N . SER B 1 63 ? 0.907 24.656 20.953 1 97.38 63 SER B N 1
ATOM 2727 C CA . SER B 1 63 ? 0.741 23.547 21.891 1 97.38 63 SER B CA 1
ATOM 2728 C C . SER B 1 63 ? 1.526 22.328 21.438 1 97.38 63 SER B C 1
ATOM 2730 O O . SER B 1 63 ? 1.512 21.969 20.25 1 97.38 63 SER B O 1
ATOM 2732 N N . ILE B 1 64 ? 2.273 21.734 22.359 1 97.69 64 ILE B N 1
ATOM 2733 C CA . ILE B 1 64 ? 3.088 20.562 22.016 1 97.69 64 ILE B CA 1
ATOM 2734 C C . ILE B 1 64 ? 2.51 19.328 22.688 1 97.69 64 ILE B C 1
ATOM 2736 O O . ILE B 1 64 ? 2.295 19.312 23.906 1 97.69 64 ILE B O 1
ATOM 2740 N N . VAL B 1 65 ? 2.242 18.297 21.875 1 96.56 65 VAL B N 1
ATOM 2741 C CA . VAL B 1 65 ? 1.686 17.031 22.344 1 96.56 65 VAL B CA 1
ATOM 2742 C C . VAL B 1 65 ? 2.652 15.891 22.047 1 96.56 65 VAL B C 1
ATOM 2744 O O . VAL B 1 65 ? 3.271 15.867 20.969 1 96.56 65 VAL B O 1
ATOM 2747 N N . GLN B 1 66 ? 2.775 14.984 23 1 95.19 66 GLN B N 1
ATOM 2748 C CA . GLN B 1 66 ? 3.67 13.852 22.797 1 95.19 66 GLN B CA 1
ATOM 2749 C C . GLN B 1 66 ? 2.9 12.633 22.297 1 95.19 66 GLN B C 1
ATOM 2751 O O . GLN B 1 66 ? 2.004 12.141 23 1 95.19 66 GLN B O 1
ATOM 2756 N N . LEU B 1 67 ? 3.197 12.172 21.125 1 94.06 67 LEU B N 1
ATOM 2757 C CA . LEU B 1 67 ? 2.682 10.961 20.5 1 94.06 67 LEU B CA 1
ATOM 2758 C C . LEU B 1 67 ? 3.807 10.164 19.844 1 94.06 67 LEU B C 1
ATOM 2760 O O . LEU B 1 67 ? 4.402 10.625 18.859 1 94.06 67 LEU B O 1
ATOM 2764 N N . ASP B 1 68 ? 4.086 9 20.359 1 92.62 68 ASP B N 1
ATOM 2765 C CA . ASP B 1 68 ? 5.109 8.133 19.781 1 92.62 68 ASP B CA 1
ATOM 2766 C C . ASP B 1 68 ? 4.504 7.133 18.812 1 92.62 68 ASP B C 1
ATOM 2768 O O . ASP B 1 68 ? 3.809 6.199 19.219 1 92.62 68 ASP B O 1
ATOM 2772 N N . PHE B 1 69 ? 4.875 7.285 17.516 1 88.5 69 PHE B N 1
ATOM 2773 C CA . PHE B 1 69 ? 4.238 6.488 16.484 1 88.5 69 PHE B CA 1
ATOM 2774 C C . PHE B 1 69 ? 5.102 5.285 16.125 1 88.5 69 PHE B C 1
ATOM 2776 O O . PHE B 1 69 ? 4.914 4.676 15.062 1 88.5 69 PHE B O 1
ATOM 2783 N N . THR B 1 70 ? 6.094 4.957 16.922 1 87.12 70 THR B N 1
ATOM 2784 C CA . THR B 1 70 ? 6.852 3.736 16.672 1 87.12 70 THR B CA 1
ATOM 2785 C C . THR B 1 70 ? 5.918 2.535 16.547 1 87.12 70 THR B C 1
ATOM 2787 O O . THR B 1 70 ? 6.148 1.64 15.734 1 87.12 70 THR B O 1
ATOM 2790 N N . THR B 1 71 ? 4.945 2.549 17.375 1 86.5 71 THR B N 1
ATOM 2791 C CA . THR B 1 71 ? 3.779 1.688 17.219 1 86.5 71 THR B CA 1
ATOM 2792 C C . THR B 1 71 ? 2.5 2.518 17.156 1 86.5 71 THR B C 1
ATOM 2794 O O . THR B 1 71 ? 2.342 3.488 17.891 1 86.5 71 THR B O 1
ATOM 2797 N N . ALA B 1 72 ? 1.684 2.053 16.203 1 87.38 72 ALA B N 1
ATOM 2798 C CA . ALA B 1 72 ? 0.451 2.818 16.047 1 87.38 72 ALA B CA 1
ATOM 2799 C C . ALA B 1 72 ? -0.367 2.832 17.328 1 87.38 72 ALA B C 1
ATOM 2801 O O . ALA B 1 72 ? -0.571 1.789 17.953 1 87.38 72 ALA B O 1
ATOM 2802 N N . LEU B 1 73 ? -0.755 4 17.703 1 89.06 73 LEU B N 1
ATOM 2803 C CA . LEU B 1 73 ? -1.569 4.215 18.891 1 89.06 73 LEU B CA 1
ATOM 2804 C C . LEU B 1 73 ? -3.051 4.023 18.578 1 89.06 73 LEU B C 1
ATOM 2806 O O . LEU B 1 73 ? -3.477 4.207 17.438 1 89.06 73 LEU B O 1
ATOM 2810 N N . SER B 1 74 ? -3.803 3.668 19.609 1 93.19 74 SER B N 1
ATOM 2811 C CA . SER B 1 74 ? -5.242 3.578 19.391 1 93.19 74 SER B CA 1
ATOM 2812 C C . SER B 1 74 ? -5.867 4.961 19.25 1 93.19 74 SER B C 1
ATOM 2814 O O . SER B 1 74 ? -5.355 5.941 19.797 1 93.19 74 SER B O 1
ATOM 2816 N N . PRO B 1 75 ? -6.961 5.023 18.5 1 94.38 75 PRO B N 1
ATOM 2817 C CA . PRO B 1 75 ? -7.652 6.309 18.359 1 94.38 75 PRO B CA 1
ATOM 2818 C C . PRO B 1 75 ? -8.008 6.934 19.703 1 94.38 75 PRO B C 1
ATOM 2820 O O . PRO B 1 75 ? -7.926 8.156 19.875 1 94.38 75 PRO B O 1
ATOM 2823 N N . ASP B 1 76 ? -8.281 6.133 20.703 1 94.44 76 ASP B N 1
ATOM 2824 C CA . ASP B 1 76 ? -8.617 6.645 22.031 1 94.44 76 ASP B CA 1
ATOM 2825 C C . ASP B 1 76 ? -7.406 7.285 22.703 1 94.44 76 ASP B C 1
ATOM 2827 O O . ASP B 1 76 ? -7.52 8.344 23.328 1 94.44 76 ASP B O 1
ATOM 2831 N N . GLN B 1 77 ? -6.305 6.664 22.594 1 94 77 GLN B N 1
ATOM 2832 C CA . GLN B 1 77 ? -5.07 7.203 23.156 1 94 77 GLN B CA 1
ATOM 2833 C C . GLN B 1 77 ? -4.723 8.547 22.516 1 94 77 GLN B C 1
ATOM 2835 O O . GLN B 1 77 ? -4.25 9.461 23.203 1 94 77 GLN B O 1
ATOM 2840 N N . ILE B 1 78 ? -5.02 8.648 21.25 1 95.31 78 ILE B N 1
ATOM 2841 C CA . ILE B 1 78 ? -4.715 9.875 20.516 1 95.31 78 ILE B CA 1
ATOM 2842 C C . ILE B 1 78 ? -5.699 10.969 20.922 1 95.31 78 ILE B C 1
ATOM 2844 O O . ILE B 1 78 ? -5.293 12.094 21.234 1 95.31 78 ILE B O 1
ATOM 2848 N N . ARG B 1 79 ? -6.906 10.602 20.953 1 93.94 79 ARG B N 1
ATOM 2849 C CA . ARG B 1 79 ? -7.957 11.57 21.25 1 93.94 79 ARG B CA 1
ATOM 2850 C C . ARG B 1 79 ? -7.738 12.195 22.625 1 93.94 79 ARG B C 1
ATOM 2852 O O . ARG B 1 79 ? -7.957 13.398 22.812 1 93.94 79 ARG B O 1
ATOM 2859 N N . ASN B 1 80 ? -7.242 11.477 23.516 1 94.19 80 ASN B N 1
ATOM 2860 C CA . ASN B 1 80 ? -7.156 11.883 24.906 1 94.19 80 ASN B CA 1
ATOM 2861 C C . ASN B 1 80 ? -6.074 12.938 25.125 1 94.19 80 ASN B C 1
ATOM 2863 O O . ASN B 1 80 ? -6.055 13.617 26.156 1 94.19 80 ASN B O 1
ATOM 2867 N N . VAL B 1 81 ? -5.234 13.078 24.188 1 93.38 81 VAL B N 1
ATOM 2868 C CA . VAL B 1 81 ? -4.137 14.008 24.422 1 93.38 81 VAL B CA 1
ATOM 2869 C C . VAL B 1 81 ? -4.457 15.359 23.797 1 93.38 81 VAL B C 1
ATOM 2871 O O . VAL B 1 81 ? -3.701 16.328 23.953 1 93.38 81 VAL B O 1
ATOM 2874 N N . PHE B 1 82 ? -5.531 15.445 23.047 1 93.94 82 PHE B N 1
ATOM 2875 C CA . PHE B 1 82 ? -5.949 16.703 22.438 1 93.94 82 PHE B CA 1
ATOM 2876 C C . PHE B 1 82 ? -6.988 17.406 23.297 1 93.94 82 PHE B C 1
ATOM 2878 O O . PHE B 1 82 ? -8.07 16.875 23.531 1 93.94 82 PHE B O 1
ATOM 2885 N N . ASP B 1 83 ? -6.605 18.516 23.875 1 91.94 83 ASP B N 1
ATOM 2886 C CA . ASP B 1 83 ? -7.52 19.359 24.641 1 91.94 83 ASP B CA 1
ATOM 2887 C C . ASP B 1 83 ? -7.875 20.625 23.875 1 91.94 83 ASP B C 1
ATOM 2889 O O . ASP B 1 83 ? -7.387 21.719 24.188 1 91.94 83 ASP B O 1
ATOM 2893 N N . ILE B 1 84 ? -8.648 20.562 22.906 1 94.44 84 ILE B N 1
ATOM 2894 C CA . ILE B 1 84 ? -9.062 21.625 22 1 94.44 84 ILE B CA 1
ATOM 2895 C C . ILE B 1 84 ? -10.484 21.359 21.5 1 94.44 84 ILE B C 1
ATOM 2897 O O . ILE B 1 84 ? -10.977 20.234 21.594 1 94.44 84 ILE B O 1
ATOM 2901 N N . ASP B 1 85 ? -11.164 22.297 21.109 1 94.25 85 ASP B N 1
ATOM 2902 C CA . ASP B 1 85 ? -12.578 22.156 20.766 1 94.25 85 ASP B CA 1
ATOM 2903 C C . ASP B 1 85 ? -12.75 21.641 19.344 1 94.25 85 ASP B C 1
ATOM 2905 O O . ASP B 1 85 ? -13.734 20.969 19.031 1 94.25 85 ASP B O 1
ATOM 2909 N N . HIS B 1 86 ? -11.812 22.047 18.469 1 97.06 86 HIS B N 1
ATOM 2910 C CA . HIS B 1 86 ? -11.914 21.625 17.078 1 97.06 86 HIS B CA 1
ATOM 2911 C C . HIS B 1 86 ? -10.539 21.609 16.406 1 97.06 86 HIS B C 1
ATOM 2913 O O . HIS B 1 86 ? -9.57 22.141 16.953 1 97.06 86 HIS B O 1
ATOM 2919 N N . VAL B 1 87 ? -10.477 20.875 15.352 1 98 87 VAL B N 1
ATOM 2920 C CA . VAL B 1 87 ? -9.312 20.875 14.469 1 98 87 VAL B CA 1
ATOM 2921 C C . VAL B 1 87 ? -9.742 21.203 13.039 1 98 87 VAL B C 1
ATOM 2923 O O . VAL B 1 87 ? -10.719 20.641 12.531 1 98 87 VAL B O 1
ATOM 2926 N N . ASP B 1 88 ? -9.008 22.141 12.43 1 98.19 88 ASP B N 1
ATOM 2927 C CA . ASP B 1 88 ? -9.352 22.547 11.07 1 98.19 88 ASP B CA 1
ATOM 2928 C C . ASP B 1 88 ? -8.508 21.797 10.047 1 98.19 88 ASP B C 1
ATOM 2930 O O . ASP B 1 88 ? -9.008 21.375 9 1 98.19 88 ASP B O 1
ATOM 2934 N N . VAL B 1 89 ? -7.234 21.641 10.305 1 98.38 89 VAL B N 1
ATOM 2935 C CA . VAL B 1 89 ? -6.32 21 9.359 1 98.38 89 VAL B CA 1
ATOM 2936 C C . VAL B 1 89 ? -5.379 20.062 10.109 1 98.38 89 VAL B C 1
ATOM 2938 O O . VAL B 1 89 ? -4.742 20.453 11.094 1 98.38 89 VAL B O 1
ATOM 2941 N N . LEU B 1 90 ? -5.367 18.844 9.688 1 98.62 90 LEU B N 1
ATOM 2942 C CA . LEU B 1 90 ? -4.379 17.875 10.148 1 98.62 90 LEU B CA 1
ATOM 2943 C C . LEU B 1 90 ? -3.344 17.609 9.062 1 98.62 90 LEU B C 1
ATOM 2945 O O . LEU B 1 90 ? -3.697 17.203 7.945 1 98.62 90 LEU B O 1
ATOM 2949 N N . ILE B 1 91 ? -2.092 17.844 9.383 1 98.25 91 ILE B N 1
ATOM 2950 C CA . ILE B 1 91 ? -0.981 17.484 8.508 1 98.25 91 ILE B CA 1
ATOM 2951 C C . ILE B 1 91 ? -0.202 16.328 9.117 1 98.25 91 ILE B C 1
ATOM 2953 O O . ILE B 1 91 ? 0.584 16.516 10.047 1 98.25 91 ILE B O 1
ATOM 2957 N N . ASN B 1 92 ? -0.467 15.18 8.594 1 97.81 92 ASN B N 1
ATOM 2958 C CA . ASN B 1 92 ? 0.359 14.023 8.938 1 97.81 92 ASN B CA 1
ATOM 2959 C C . ASN B 1 92 ? 1.718 14.078 8.25 1 97.81 92 ASN B C 1
ATOM 2961 O O . ASN B 1 92 ? 1.858 13.617 7.113 1 97.81 92 ASN B O 1
ATOM 2965 N N . ASN B 1 93 ? 2.668 14.562 8.961 1 96.62 93 ASN B N 1
ATOM 2966 C CA . ASN B 1 93 ? 4.008 14.789 8.43 1 96.62 93 ASN B CA 1
ATOM 2967 C C . ASN B 1 93 ? 5.016 13.797 9.016 1 96.62 93 ASN B C 1
ATOM 2969 O O . ASN B 1 93 ? 6.02 13.484 8.375 1 96.62 93 ASN B O 1
ATOM 2973 N N . ALA B 1 94 ? 4.742 13.281 10.242 1 94.69 94 ALA B N 1
ATOM 2974 C CA . ALA B 1 94 ? 5.645 12.328 10.875 1 94.69 94 ALA B CA 1
ATOM 2975 C C . ALA B 1 94 ? 5.812 11.078 10.023 1 94.69 94 ALA B C 1
ATOM 2977 O O . ALA B 1 94 ? 4.832 10.508 9.539 1 94.69 94 ALA B O 1
ATOM 2978 N N . ALA B 1 95 ? 7 10.719 9.773 1 93.81 95 ALA B N 1
ATOM 2979 C CA . ALA B 1 95 ? 7.32 9.531 8.992 1 93.81 95 ALA B CA 1
ATOM 2980 C C . ALA B 1 95 ? 8.727 9.023 9.312 1 93.81 95 ALA B C 1
ATOM 2982 O O . ALA B 1 95 ? 9.531 9.742 9.906 1 93.81 95 ALA B O 1
ATOM 2983 N N . ALA B 1 96 ? 8.922 7.852 8.977 1 92.88 96 ALA B N 1
ATOM 2984 C CA . ALA B 1 96 ? 10.258 7.266 9.078 1 92.88 96 ALA B CA 1
ATOM 2985 C C . ALA B 1 96 ? 10.781 6.859 7.703 1 92.88 96 ALA B C 1
ATOM 2987 O O . ALA B 1 96 ? 10.016 6.438 6.836 1 92.88 96 ALA B O 1
ATOM 2988 N N . SER B 1 97 ? 12.031 7.078 7.562 1 91.56 97 SER B N 1
ATOM 2989 C CA . SER B 1 97 ? 12.727 6.566 6.387 1 91.56 97 SER B CA 1
ATOM 2990 C C . SER B 1 97 ? 13.375 5.215 6.672 1 91.56 97 SER B C 1
ATOM 2992 O O . SER B 1 97 ? 13.555 4.844 7.832 1 91.56 97 SER B O 1
ATOM 2994 N N . PHE B 1 98 ? 13.602 4.512 5.594 1 94.12 98 PHE B N 1
ATOM 2995 C CA . PHE B 1 98 ? 14.242 3.201 5.652 1 94.12 98 PHE B CA 1
ATOM 2996 C C . PHE B 1 98 ? 15.297 3.064 4.562 1 94.12 98 PHE B C 1
ATOM 2998 O O . PHE B 1 98 ? 15.289 3.82 3.588 1 94.12 98 PHE B O 1
ATOM 3005 N N . LYS B 1 99 ? 16.234 2.115 4.84 1 93.94 99 LYS B N 1
ATOM 3006 C CA . LYS B 1 99 ? 17.25 1.86 3.82 1 93.94 99 LYS B CA 1
ATOM 3007 C C . LYS B 1 99 ? 16.594 1.49 2.486 1 93.94 99 LYS B C 1
ATOM 3009 O O . LYS B 1 99 ? 15.617 0.741 2.451 1 93.94 99 LYS B O 1
ATOM 3014 N N . SER B 1 100 ? 17.188 1.995 1.431 1 93.75 100 SER B N 1
ATOM 3015 C CA . SER B 1 100 ? 16.656 1.771 0.09 1 93.75 100 SER B CA 1
ATOM 3016 C C . SER B 1 100 ? 17.109 0.427 -0.468 1 93.75 100 SER B C 1
ATOM 3018 O O . SER B 1 100 ? 17.75 0.37 -1.519 1 93.75 100 SER B O 1
ATOM 3020 N N . TYR B 1 101 ? 16.719 -0.625 0.146 1 96.56 101 TYR B N 1
ATOM 3021 C CA . TYR B 1 101 ? 17.016 -1.967 -0.346 1 96.56 101 TYR B CA 1
ATOM 3022 C C . TYR B 1 101 ? 16.281 -2.238 -1.656 1 96.56 101 TYR B C 1
ATOM 3024 O O . TYR B 1 101 ? 15.125 -1.834 -1.827 1 96.56 101 TYR B O 1
ATOM 3032 N N . ARG B 1 102 ? 17 -2.953 -2.527 1 96.75 102 ARG B N 1
ATOM 3033 C CA . ARG B 1 102 ? 16.266 -3.525 -3.648 1 96.75 102 ARG B CA 1
ATOM 3034 C C . ARG B 1 102 ? 15.164 -4.465 -3.16 1 96.75 102 ARG B C 1
ATOM 3036 O O . ARG B 1 102 ? 15.258 -5.02 -2.061 1 96.75 102 ARG B O 1
ATOM 3043 N N . VAL B 1 103 ? 14.18 -4.645 -3.969 1 97.19 103 VAL B N 1
ATOM 3044 C CA . VAL B 1 103 ? 12.93 -5.27 -3.549 1 97.19 103 VAL B CA 1
ATOM 3045 C C . VAL B 1 103 ? 13.211 -6.664 -2.998 1 97.19 103 VAL B C 1
ATOM 3047 O O . VAL B 1 103 ? 12.602 -7.082 -2.008 1 97.19 103 VAL B O 1
ATOM 3050 N N . LEU B 1 104 ? 14.109 -7.398 -3.533 1 97.94 104 LEU B N 1
ATOM 3051 C CA . LEU B 1 104 ? 14.375 -8.773 -3.125 1 97.94 104 LEU B CA 1
ATOM 3052 C C . LEU B 1 104 ? 15.211 -8.812 -1.854 1 97.94 104 LEU B C 1
ATOM 3054 O O . LEU B 1 104 ? 15.352 -9.867 -1.226 1 97.94 104 LEU B O 1
ATOM 3058 N N . ASP B 1 105 ? 15.703 -7.652 -1.431 1 97.62 105 ASP B N 1
ATOM 3059 C CA . ASP B 1 105 ? 16.594 -7.594 -0.272 1 97.62 105 ASP B CA 1
ATOM 3060 C C . ASP B 1 105 ? 15.906 -6.895 0.903 1 97.62 105 ASP B C 1
ATOM 3062 O O . ASP B 1 105 ? 16.5 -6.746 1.974 1 97.62 105 ASP B O 1
ATOM 3066 N N . ILE B 1 106 ? 14.68 -6.449 0.733 1 97.81 106 ILE B N 1
ATOM 3067 C CA . ILE B 1 106 ? 13.992 -5.734 1.802 1 97.81 106 ILE B CA 1
ATOM 3068 C C . ILE B 1 106 ? 13.758 -6.668 2.984 1 97.81 106 ILE B C 1
ATOM 3070 O O . ILE B 1 106 ? 13.102 -7.707 2.842 1 97.81 106 ILE B O 1
ATOM 3074 N N . PRO B 1 107 ? 14.25 -6.293 4.148 1 97.38 107 PRO B N 1
ATOM 3075 C CA . PRO B 1 107 ? 13.922 -7.109 5.32 1 97.38 107 PRO B CA 1
ATOM 3076 C C . PRO B 1 107 ? 12.461 -6.996 5.734 1 97.38 107 PRO B C 1
ATOM 3078 O O . PRO B 1 107 ? 11.875 -5.914 5.652 1 97.38 107 PRO B O 1
ATOM 3081 N N . THR B 1 108 ? 11.914 -8.094 6.25 1 96.75 108 THR B N 1
ATOM 3082 C CA . THR B 1 108 ? 10.516 -8.133 6.68 1 96.75 108 THR B CA 1
ATOM 3083 C C . THR B 1 108 ? 10.266 -7.121 7.793 1 96.75 108 THR B C 1
ATOM 3085 O O . THR B 1 108 ? 9.227 -6.469 7.82 1 96.75 108 THR B O 1
ATOM 3088 N N . HIS B 1 109 ? 11.195 -7.039 8.664 1 96.56 109 HIS B N 1
ATOM 3089 C CA . HIS B 1 109 ? 11.008 -6.125 9.789 1 96.56 109 HIS B CA 1
ATOM 3090 C C . HIS B 1 109 ? 10.93 -4.68 9.312 1 96.56 109 HIS B C 1
ATOM 3092 O O . HIS B 1 109 ? 10.203 -3.869 9.898 1 96.56 109 HIS B O 1
ATOM 3098 N N . ASP B 1 110 ? 11.68 -4.281 8.219 1 97.31 110 ASP B N 1
ATOM 3099 C CA . ASP B 1 110 ? 11.586 -2.941 7.648 1 97.31 110 ASP B CA 1
ATOM 3100 C C . ASP B 1 110 ? 10.195 -2.688 7.07 1 97.31 110 ASP B C 1
ATOM 3102 O O . ASP B 1 110 ? 9.641 -1.599 7.234 1 97.31 110 ASP B O 1
ATOM 3106 N N . LEU B 1 111 ? 9.641 -3.693 6.41 1 97.88 111 LEU B N 1
ATOM 3107 C CA . LEU B 1 111 ? 8.297 -3.555 5.863 1 97.88 111 LEU B CA 1
ATOM 3108 C C . LEU B 1 111 ? 7.273 -3.354 6.977 1 97.88 111 LEU B C 1
ATOM 3110 O O . LEU B 1 111 ? 6.449 -2.439 6.91 1 97.88 111 LEU B O 1
ATOM 3114 N N . ARG B 1 112 ? 7.367 -4.18 7.977 1 97.06 112 ARG B N 1
ATOM 3115 C CA . ARG B 1 112 ? 6.449 -4.074 9.102 1 97.06 112 ARG B CA 1
ATOM 3116 C C . ARG B 1 112 ? 6.52 -2.691 9.742 1 97.06 112 ARG B C 1
ATOM 3118 O O . ARG B 1 112 ? 5.492 -2.062 9.992 1 97.06 112 ARG B O 1
ATOM 3125 N N . SER B 1 113 ? 7.715 -2.26 9.961 1 97.12 113 SER B N 1
ATOM 3126 C CA . SER B 1 113 ? 7.91 -0.955 10.586 1 97.12 113 SER B CA 1
ATOM 3127 C C . SER B 1 113 ? 7.414 0.169 9.68 1 97.12 113 SER B C 1
ATOM 3129 O O . SER B 1 113 ? 6.793 1.124 10.156 1 97.12 113 SER B O 1
ATOM 3131 N N . ALA B 1 114 ? 7.684 0.059 8.383 1 97.62 114 ALA B N 1
ATOM 3132 C CA . ALA B 1 114 ? 7.262 1.082 7.434 1 97.62 114 ALA B CA 1
ATOM 3133 C C . ALA B 1 114 ? 5.742 1.2 7.395 1 97.62 114 ALA B C 1
ATOM 3135 O O . ALA B 1 114 ? 5.195 2.307 7.422 1 97.62 114 ALA B O 1
ATOM 3136 N N . PHE B 1 115 ? 5.062 0.076 7.379 1 98 115 PHE B N 1
ATOM 3137 C CA . PHE B 1 115 ? 3.605 0.109 7.363 1 98 115 PHE B CA 1
ATOM 3138 C C . PHE B 1 115 ? 3.061 0.646 8.68 1 98 115 PHE B C 1
ATOM 3140 O O . PHE B 1 115 ? 2.104 1.422 8.695 1 98 115 PHE B O 1
ATOM 3147 N N . GLU B 1 116 ? 3.682 0.248 9.719 1 97.62 116 GLU B N 1
ATOM 3148 C CA . GLU B 1 116 ? 3.234 0.683 11.039 1 97.62 116 GLU B CA 1
ATOM 3149 C C . GLU B 1 116 ? 3.336 2.199 11.18 1 97.62 116 GLU B C 1
ATOM 3151 O O . GLU B 1 116 ? 2.371 2.854 11.586 1 97.62 116 GLU B O 1
ATOM 3156 N N . ILE B 1 117 ? 4.406 2.734 10.844 1 96.81 117 ILE B N 1
ATOM 3157 C CA . ILE B 1 117 ? 4.723 4.133 11.109 1 96.81 117 ILE B CA 1
ATOM 3158 C C . ILE B 1 117 ? 4.141 5.016 10.008 1 96.81 117 ILE B C 1
ATOM 3160 O O . ILE B 1 117 ? 3.475 6.016 10.289 1 96.81 117 ILE B O 1
ATOM 3164 N N . ASN B 1 118 ? 4.336 4.641 8.75 1 97.06 118 ASN B N 1
ATOM 3165 C CA . ASN B 1 118 ? 4.07 5.531 7.625 1 97.06 118 ASN B CA 1
ATOM 3166 C C . ASN B 1 118 ? 2.654 5.344 7.082 1 97.06 118 ASN B C 1
ATOM 3168 O O . ASN B 1 118 ? 2.164 6.176 6.316 1 97.06 118 ASN B O 1
ATOM 3172 N N . THR B 1 119 ? 2.021 4.238 7.438 1 97.81 119 THR B N 1
ATOM 3173 C CA . THR B 1 119 ? 0.713 3.947 6.859 1 97.81 119 THR B CA 1
ATOM 3174 C C . THR B 1 119 ? -0.359 3.906 7.945 1 97.81 119 THR B C 1
ATOM 3176 O O . THR B 1 119 ? -1.273 4.734 7.953 1 97.81 119 THR B O 1
ATOM 3179 N N . ILE B 1 120 ? -0.176 3.066 8.906 1 98.12 120 ILE B N 1
ATOM 3180 C CA . ILE B 1 120 ? -1.171 2.854 9.953 1 98.12 120 ILE B CA 1
ATOM 3181 C C . ILE B 1 120 ? -1.185 4.051 10.898 1 98.12 120 ILE B C 1
ATOM 3183 O O . ILE B 1 120 ? -2.252 4.512 11.312 1 98.12 120 ILE B O 1
ATOM 3187 N N . GLY B 1 121 ? -0.035 4.523 11.219 1 97.06 121 GLY B N 1
ATOM 3188 C CA . GLY B 1 121 ? 0.099 5.656 12.125 1 97.06 121 GLY B CA 1
ATOM 3189 C C . GLY B 1 121 ? -0.746 6.848 11.719 1 97.06 121 GLY B C 1
ATOM 3190 O O . GLY B 1 121 ? -1.623 7.281 12.469 1 97.06 121 GLY B O 1
ATOM 3191 N N . PRO B 1 122 ? -0.517 7.363 10.508 1 97.56 122 PRO B N 1
ATOM 3192 C CA . PRO B 1 122 ? -1.3 8.516 10.055 1 97.56 122 PRO B CA 1
ATOM 3193 C C . PRO B 1 122 ? -2.805 8.258 10.094 1 97.56 122 PRO B C 1
ATOM 3195 O O . PRO B 1 122 ? -3.578 9.156 10.438 1 97.56 122 PRO B O 1
ATOM 3198 N N . LEU B 1 123 ? -3.252 7.035 9.734 1 98.06 123 LEU B N 1
ATOM 3199 C CA . LEU B 1 123 ? -4.68 6.742 9.766 1 98.06 123 LEU B CA 1
ATOM 3200 C C . LEU B 1 123 ? -5.219 6.797 11.195 1 98.06 123 LEU B C 1
ATOM 3202 O O . LEU B 1 123 ? -6.301 7.34 11.43 1 98.06 123 LEU B O 1
ATOM 3206 N N . THR B 1 124 ? -4.465 6.242 12.133 1 97.88 124 THR B N 1
ATOM 3207 C CA . THR B 1 124 ? -4.949 6.227 13.508 1 97.88 124 THR B CA 1
ATOM 3208 C C . THR B 1 124 ? -5.043 7.641 14.07 1 97.88 124 THR B C 1
ATOM 3210 O O . THR B 1 124 ? -5.922 7.941 14.875 1 97.88 124 THR B O 1
ATOM 3213 N N . VAL B 1 125 ? -4.191 8.516 13.641 1 97.94 125 VAL B N 1
ATOM 3214 C CA . VAL B 1 125 ? -4.273 9.914 14.047 1 97.94 125 VAL B CA 1
ATOM 3215 C C . VAL B 1 125 ? -5.586 10.516 13.547 1 97.94 125 VAL B C 1
ATOM 3217 O O . VAL B 1 125 ? -6.305 11.172 14.305 1 97.94 125 VAL B O 1
ATOM 3220 N N . VAL B 1 126 ? -5.926 10.289 12.266 1 98.31 126 VAL B N 1
ATOM 3221 C CA . VAL B 1 126 ? -7.172 10.805 11.703 1 98.31 126 VAL B CA 1
ATOM 3222 C C . VAL B 1 126 ? -8.359 10.25 12.492 1 98.31 126 VAL B C 1
ATOM 3224 O O . VAL B 1 126 ? -9.266 11 12.867 1 98.31 126 VAL B O 1
ATOM 3227 N N . GLN B 1 127 ? -8.289 8.945 12.758 1 98.19 127 GLN B N 1
ATOM 3228 C CA . GLN B 1 127 ? -9.375 8.305 13.492 1 98.19 127 GLN B CA 1
ATOM 3229 C C . GLN B 1 127 ? -9.531 8.906 14.883 1 98.19 127 GLN B C 1
ATOM 3231 O O . GLN B 1 127 ? -10.656 9.117 15.352 1 98.19 127 GLN B O 1
ATOM 3236 N N . GLY B 1 128 ? -8.484 9.18 15.516 1 97.5 128 GLY B N 1
ATOM 3237 C CA . GLY B 1 128 ? -8.5 9.727 16.859 1 97.5 128 GLY B CA 1
ATOM 3238 C C . GLY B 1 128 ? -9.023 11.148 16.922 1 97.5 128 GLY B C 1
ATOM 3239 O O . GLY B 1 128 ? -9.75 11.508 17.859 1 97.5 128 GLY B O 1
ATOM 3240 N N . ILE B 1 129 ? -8.719 11.953 15.93 1 97.38 129 ILE B N 1
ATOM 3241 C CA . ILE B 1 129 ? -9.078 13.359 16.031 1 97.38 129 ILE B CA 1
ATOM 3242 C C . ILE B 1 129 ? -10.312 13.641 15.18 1 97.38 129 ILE B C 1
ATOM 3244 O O . ILE B 1 129 ? -10.766 14.781 15.078 1 97.38 129 ILE B O 1
ATOM 3248 N N . TRP B 1 130 ? -10.867 12.562 14.633 1 97.88 130 TRP B N 1
ATOM 3249 C CA . TRP B 1 130 ? -12 12.688 13.711 1 97.88 130 TRP B CA 1
ATOM 3250 C C . TRP B 1 130 ? -13.133 13.477 14.352 1 97.88 130 TRP B C 1
ATOM 3252 O O . TRP B 1 130 ? -13.688 14.391 13.734 1 97.88 130 TRP B O 1
ATOM 3262 N N . PRO B 1 131 ? -13.469 13.227 15.625 1 97.25 131 PRO B N 1
ATOM 3263 C CA . PRO B 1 131 ? -14.539 14.023 16.234 1 97.25 131 PRO B CA 1
ATOM 3264 C C . PRO B 1 131 ? -14.219 15.516 16.281 1 97.25 131 PRO B C 1
ATOM 3266 O O . PRO B 1 131 ? -15.133 16.344 16.219 1 97.25 131 PRO B O 1
ATOM 3269 N N . LEU B 1 132 ? -12.984 15.875 16.391 1 97.69 132 LEU B N 1
ATOM 3270 C CA . LEU B 1 132 ? -12.562 17.281 16.406 1 97.69 132 LEU B CA 1
ATOM 3271 C C . LEU B 1 132 ? -12.586 17.875 15.008 1 97.69 132 LEU B C 1
ATOM 3273 O O . LEU B 1 132 ? -12.914 19.047 14.836 1 97.69 132 LEU B O 1
ATOM 3277 N N . LEU B 1 133 ? -12.227 17.062 13.984 1 98.19 133 LEU B N 1
ATOM 3278 C CA . LEU B 1 133 ? -12.266 17.484 12.594 1 98.19 133 LEU B CA 1
ATOM 3279 C C . LEU B 1 133 ? -13.703 17.766 12.148 1 98.19 133 LEU B C 1
ATOM 3281 O O . LEU B 1 133 ? -13.953 18.703 11.398 1 98.19 133 LEU B O 1
ATOM 3285 N N . GLN B 1 134 ? -14.625 16.984 12.664 1 96.94 134 GLN B N 1
ATOM 3286 C CA . GLN B 1 134 ? -16.031 17.094 12.273 1 96.94 134 GLN B CA 1
ATOM 3287 C C . GLN B 1 134 ? -16.625 18.422 12.766 1 96.94 134 GLN B C 1
ATOM 3289 O O . GLN B 1 134 ? -17.672 18.844 12.281 1 96.94 134 GLN B O 1
ATOM 3294 N N . LYS B 1 135 ? -15.992 19.031 13.703 1 96.62 135 LYS B N 1
ATOM 3295 C CA . LYS B 1 135 ? -16.484 20.297 14.258 1 96.62 135 LYS B CA 1
ATOM 3296 C C . LYS B 1 135 ? -16.016 21.484 13.422 1 96.62 135 LYS B C 1
ATOM 3298 O O . LYS B 1 135 ? -16.484 22.609 13.617 1 96.62 135 LYS B O 1
ATOM 3303 N N . SER B 1 136 ? -15.117 21.266 12.531 1 96.25 136 SER B N 1
ATOM 3304 C CA . SER B 1 136 ? -14.672 22.297 11.602 1 96.25 136 SER B CA 1
ATOM 3305 C C . SER B 1 136 ? -15.633 22.438 10.422 1 96.25 136 SER B C 1
ATOM 3307 O O . SER B 1 136 ? -16.203 21.438 9.961 1 96.25 136 SER B O 1
ATOM 3309 N N . SER B 1 137 ? -15.758 23.625 9.891 1 93.62 137 SER B N 1
ATOM 3310 C CA . SER B 1 137 ? -16.625 23.859 8.742 1 93.62 137 SER B CA 1
ATOM 3311 C C . SER B 1 137 ? -15.984 23.359 7.453 1 93.62 137 SER B C 1
ATOM 3313 O O . SER B 1 137 ? -16.688 23.062 6.484 1 93.62 137 SER B O 1
ATOM 3315 N N . ALA B 1 138 ? -14.688 23.25 7.434 1 92.69 138 ALA B N 1
ATOM 3316 C CA . ALA B 1 138 ? -13.969 22.797 6.246 1 92.69 138 ALA B CA 1
ATOM 3317 C C . ALA B 1 138 ? -12.711 22.016 6.633 1 92.69 138 ALA B C 1
ATOM 3319 O O . ALA B 1 138 ? -11.594 22.438 6.328 1 92.69 138 ALA B O 1
ATOM 3320 N N . PRO B 1 139 ? -12.914 20.859 7.215 1 97.12 139 PRO B N 1
ATOM 3321 C CA . PRO B 1 139 ? -11.766 20.094 7.695 1 97.12 139 PRO B CA 1
ATOM 3322 C C . PRO B 1 139 ? -10.898 19.547 6.562 1 97.12 139 PRO B C 1
ATOM 3324 O O . PRO B 1 139 ? -11.422 19.156 5.512 1 97.12 139 PRO B O 1
ATOM 3327 N N . LYS B 1 140 ? -9.586 19.594 6.793 1 96.81 140 LYS B N 1
ATOM 3328 C CA . LYS B 1 140 ? -8.617 19.062 5.836 1 96.81 140 LYS B CA 1
ATOM 3329 C C . LYS B 1 140 ? -7.672 18.078 6.512 1 96.81 140 LYS B C 1
ATOM 3331 O O . LYS B 1 140 ? -7.246 18.297 7.648 1 96.81 140 LYS B O 1
ATOM 3336 N N . VAL B 1 141 ? -7.445 17 5.805 1 97.06 141 VAL B N 1
ATOM 3337 C CA . VAL B 1 141 ? -6.402 16.047 6.191 1 97.06 141 VAL B CA 1
ATOM 3338 C C . VAL B 1 141 ? -5.355 15.953 5.086 1 97.06 141 VAL B C 1
ATOM 3340 O O . VAL B 1 141 ? -5.68 15.641 3.939 1 97.06 141 VAL B O 1
ATOM 3343 N N . VAL B 1 142 ? -4.133 16.297 5.469 1 95.56 142 VAL B N 1
ATOM 3344 C CA . VAL B 1 142 ? -3.008 16.219 4.539 1 95.56 142 VAL B CA 1
ATOM 3345 C C . VAL B 1 142 ? -2.043 15.125 4.984 1 95.56 142 VAL B C 1
ATOM 3347 O O . VAL B 1 142 ? -1.517 15.172 6.098 1 95.56 142 VAL B O 1
ATOM 3350 N N . ASN B 1 143 ? -1.922 14.109 4.156 1 94.56 143 ASN B N 1
ATOM 3351 C CA . ASN B 1 143 ? -0.869 13.117 4.363 1 94.56 143 ASN B CA 1
ATOM 3352 C C . ASN B 1 143 ? 0.363 13.43 3.516 1 94.56 143 ASN B C 1
ATOM 3354 O O . ASN B 1 143 ? 0.292 13.43 2.285 1 94.56 143 ASN B O 1
ATOM 3358 N N . VAL B 1 144 ? 1.479 13.727 4.207 1 92.38 144 VAL B N 1
ATOM 3359 C CA . VAL B 1 144 ? 2.713 13.977 3.471 1 92.38 144 VAL B CA 1
ATOM 3360 C C . VAL B 1 144 ? 3.232 12.664 2.879 1 92.38 144 VAL B C 1
ATOM 3362 O O . VAL B 1 144 ? 3.529 11.719 3.615 1 92.38 144 VAL B O 1
ATOM 3365 N N . SER B 1 145 ? 3.25 12.641 1.617 1 89.31 145 SER B N 1
ATOM 3366 C CA . SER B 1 145 ? 3.668 11.445 0.892 1 89.31 145 SER B CA 1
ATOM 3367 C C . SER B 1 145 ? 4.902 11.719 0.04 1 89.31 145 SER B C 1
ATOM 3369 O O . SER B 1 145 ? 5.738 12.555 0.398 1 89.31 145 SER B O 1
ATOM 3371 N N . SER B 1 146 ? 5.219 10.867 -0.828 1 77.06 146 SER B N 1
ATOM 3372 C CA . SER B 1 146 ? 6.406 10.914 -1.676 1 77.06 146 SER B CA 1
ATOM 3373 C C . SER B 1 146 ? 6.117 10.367 -3.068 1 77.06 146 SER B C 1
ATOM 3375 O O . SER B 1 146 ? 5.207 9.547 -3.24 1 77.06 146 SER B O 1
ATOM 3377 N N . SER B 1 147 ? 6.953 10.867 -4.008 1 71.31 147 SER B N 1
ATOM 3378 C CA . SER B 1 147 ? 6.852 10.305 -5.352 1 71.31 147 SER B CA 1
ATOM 3379 C C . SER B 1 147 ? 7.164 8.812 -5.352 1 71.31 147 SER B C 1
ATOM 3381 O O . SER B 1 147 ? 6.688 8.07 -6.215 1 71.31 147 SER B O 1
ATOM 3383 N N . VAL B 1 148 ? 7.902 8.383 -4.41 1 76.94 148 VAL B N 1
ATOM 3384 C CA . VAL B 1 148 ? 8.289 6.977 -4.324 1 76.94 148 VAL B CA 1
ATOM 3385 C C . VAL B 1 148 ? 7.07 6.121 -3.998 1 76.94 148 VAL B C 1
ATOM 3387 O O . VAL B 1 148 ? 7.109 4.895 -4.133 1 76.94 148 VAL B O 1
ATOM 3390 N N . GLY B 1 149 ? 5.996 6.719 -3.576 1 76.81 149 GLY B N 1
ATOM 3391 C CA . GLY B 1 149 ? 4.766 6 -3.281 1 76.81 149 GLY B CA 1
ATOM 3392 C C . GLY B 1 149 ? 3.896 5.777 -4.504 1 76.81 149 GLY B C 1
ATOM 3393 O O . GLY B 1 149 ? 2.857 5.121 -4.426 1 76.81 149 GLY B O 1
ATOM 3394 N N . CYS B 1 150 ? 4.387 6.305 -5.578 1 70.19 150 CYS B N 1
ATOM 3395 C CA . CYS B 1 150 ? 3.65 6.129 -6.824 1 70.19 150 CYS B CA 1
ATOM 3396 C C . CYS B 1 150 ? 3.871 4.734 -7.398 1 70.19 150 CYS B C 1
ATOM 3398 O O . CYS B 1 150 ? 5.012 4.316 -7.605 1 70.19 150 CYS B O 1
ATOM 3400 N N . ILE B 1 151 ? 2.789 4.059 -7.645 1 71.5 151 ILE B N 1
ATOM 3401 C CA . ILE B 1 151 ? 2.891 2.691 -8.148 1 71.5 151 ILE B CA 1
ATOM 3402 C C . ILE B 1 151 ? 3.371 2.707 -9.594 1 71.5 151 ILE B C 1
ATOM 3404 O O . ILE B 1 151 ? 4.152 1.847 -10.008 1 71.5 151 ILE B O 1
ATOM 3408 N N . THR B 1 152 ? 3.004 3.713 -10.289 1 64.25 152 THR B N 1
ATOM 3409 C CA . THR B 1 152 ? 3.24 3.717 -11.727 1 64.25 152 THR B CA 1
ATOM 3410 C C . THR B 1 152 ? 4.586 4.363 -12.047 1 64.25 152 THR B C 1
ATOM 3412 O O . THR B 1 152 ? 5.055 4.293 -13.188 1 64.25 152 THR B O 1
ATOM 3415 N N . TYR B 1 153 ? 5.254 4.914 -11.047 1 66.56 153 TYR B N 1
ATOM 3416 C CA . TYR B 1 153 ? 6.492 5.645 -11.305 1 66.56 153 TYR B CA 1
ATOM 3417 C C . TYR B 1 153 ? 7.555 5.289 -10.273 1 66.56 153 TYR B C 1
ATOM 3419 O O . TYR B 1 153 ? 7.504 5.762 -9.133 1 66.56 153 TYR B O 1
ATOM 3427 N N . HIS B 1 154 ? 8.469 4.41 -10.75 1 76.75 154 HIS B N 1
ATOM 3428 C CA . HIS B 1 154 ? 9.586 4.023 -9.898 1 76.75 154 HIS B CA 1
ATOM 3429 C C . HIS B 1 154 ? 10.898 4.602 -10.406 1 76.75 154 HIS B C 1
ATOM 3431 O O . HIS B 1 154 ? 11.594 3.975 -11.211 1 76.75 154 HIS B O 1
ATOM 3437 N N . GLU B 1 155 ? 11.266 5.77 -9.93 1 70.38 155 GLU B N 1
ATOM 3438 C CA . GLU B 1 155 ? 12.477 6.438 -10.391 1 70.38 155 GLU B CA 1
ATOM 3439 C C . GLU B 1 155 ? 13.703 5.945 -9.625 1 70.38 155 GLU B C 1
ATOM 3441 O O . GLU B 1 155 ? 14.82 5.969 -10.148 1 70.38 155 GLU B O 1
ATOM 3446 N N . VAL B 1 156 ? 13.43 5.551 -8.438 1 79.75 156 VAL B N 1
ATOM 3447 C CA . VAL B 1 156 ? 14.5 5.125 -7.543 1 79.75 156 VAL B CA 1
ATOM 3448 C C . VAL B 1 156 ? 14.062 3.881 -6.77 1 79.75 156 VAL B C 1
ATOM 3450 O O . VAL B 1 156 ? 12.891 3.508 -6.793 1 79.75 156 VAL B O 1
ATOM 3453 N N . VAL B 1 157 ? 15.055 3.291 -6.188 1 89.44 157 VAL B N 1
ATOM 3454 C CA . VAL B 1 157 ? 14.75 2.186 -5.281 1 89.44 157 VAL B CA 1
ATOM 3455 C C . VAL B 1 157 ? 14.141 2.727 -3.992 1 89.44 157 VAL B C 1
ATOM 3457 O O . VAL B 1 157 ? 14.812 3.416 -3.221 1 89.44 157 VAL B O 1
ATOM 3460 N N . GLY B 1 158 ? 12.898 2.379 -3.754 1 90.5 158 GLY B N 1
ATOM 3461 C CA . GLY B 1 158 ? 12.148 2.98 -2.664 1 90.5 158 GLY B CA 1
ATOM 3462 C C . GLY B 1 158 ? 12.133 2.127 -1.409 1 90.5 158 GLY B C 1
ATOM 3463 O O . GLY B 1 158 ? 11.68 2.574 -0.354 1 90.5 158 GLY B O 1
ATOM 3464 N N . GLY B 1 159 ? 12.711 0.875 -1.528 1 95.12 159 GLY B N 1
ATOM 3465 C CA . GLY B 1 159 ? 12.719 -0.002 -0.369 1 95.12 159 GLY B CA 1
ATOM 3466 C C . GLY B 1 159 ? 11.344 -0.211 0.23 1 95.12 159 GLY B C 1
ATOM 3467 O O . GLY B 1 159 ? 10.352 -0.311 -0.498 1 95.12 159 GLY B O 1
ATOM 3468 N N . SER B 1 160 ? 11.305 -0.347 1.593 1 97.56 160 SER B N 1
ATOM 3469 C CA . SER B 1 160 ? 10.039 -0.533 2.291 1 97.56 160 SER B CA 1
ATOM 3470 C C . SER B 1 160 ? 9.25 0.77 2.357 1 97.56 160 SER B C 1
ATOM 3472 O O . SER B 1 160 ? 8.039 0.757 2.604 1 97.56 160 SER B O 1
ATOM 3474 N N . TYR B 1 161 ? 9.914 1.882 2.129 1 95.62 161 TYR B N 1
ATOM 3475 C CA . TYR B 1 161 ? 9.281 3.195 2.156 1 95.62 161 TYR B CA 1
ATOM 3476 C C . TYR B 1 161 ? 8.25 3.324 1.039 1 95.62 161 TYR B C 1
ATOM 3478 O O . TYR B 1 161 ? 7.129 3.787 1.27 1 95.62 161 TYR B O 1
ATOM 3486 N N . GLY B 1 162 ? 8.555 2.879 -0.148 1 92.88 162 GLY B N 1
ATOM 3487 C CA . GLY B 1 162 ? 7.711 2.992 -1.324 1 92.88 162 GLY B CA 1
ATOM 3488 C C . GLY B 1 162 ? 6.34 2.367 -1.137 1 92.88 162 GLY B C 1
ATOM 3489 O O . GLY B 1 162 ? 5.324 3.061 -1.188 1 92.88 162 GLY B O 1
ATOM 3490 N N . PRO B 1 163 ? 6.328 1.093 -0.818 1 95.56 163 PRO B N 1
ATOM 3491 C CA . PRO B 1 163 ? 5.02 0.456 -0.641 1 95.56 163 PRO B CA 1
ATOM 3492 C C . PRO B 1 163 ? 4.242 1.029 0.54 1 95.56 163 PRO B C 1
ATOM 3494 O O . PRO B 1 163 ? 3.008 1.06 0.513 1 95.56 163 PRO B O 1
ATOM 3497 N N . SER B 1 164 ? 4.848 1.46 1.589 1 97.12 164 SER B N 1
ATOM 3498 C CA . SER B 1 164 ? 4.152 2.076 2.713 1 97.12 164 SER B CA 1
ATOM 3499 C C . SER B 1 164 ? 3.447 3.361 2.291 1 97.12 164 SER B C 1
ATOM 3501 O O . SER B 1 164 ? 2.316 3.623 2.705 1 97.12 164 SER B O 1
ATOM 3503 N N . LYS B 1 165 ? 4.152 4.16 1.458 1 92.31 165 LYS B N 1
ATOM 3504 C CA . LYS B 1 165 ? 3.561 5.41 0.985 1 92.31 165 LYS B CA 1
ATOM 3505 C C . LYS B 1 165 ? 2.48 5.145 -0.059 1 92.31 165 LYS B C 1
ATOM 3507 O O . LYS B 1 165 ? 1.493 5.883 -0.138 1 92.31 165 LYS B O 1
ATOM 3512 N N . ALA B 1 166 ? 2.637 4.062 -0.857 1 88.88 166 ALA B N 1
ATOM 3513 C CA . ALA B 1 166 ? 1.569 3.67 -1.773 1 88.88 166 ALA B CA 1
ATOM 3514 C C . ALA B 1 166 ? 0.293 3.322 -1.012 1 88.88 166 ALA B C 1
ATOM 3516 O O . ALA B 1 166 ? -0.799 3.752 -1.392 1 88.88 166 ALA B O 1
ATOM 3517 N N . ALA B 1 167 ? 0.448 2.572 0.047 1 95.06 167 ALA B N 1
ATOM 3518 C CA . ALA B 1 167 ? -0.694 2.211 0.884 1 95.06 167 ALA B CA 1
ATOM 3519 C C . ALA B 1 167 ? -1.307 3.447 1.537 1 95.06 167 ALA B C 1
ATOM 3521 O O . ALA B 1 167 ? -2.531 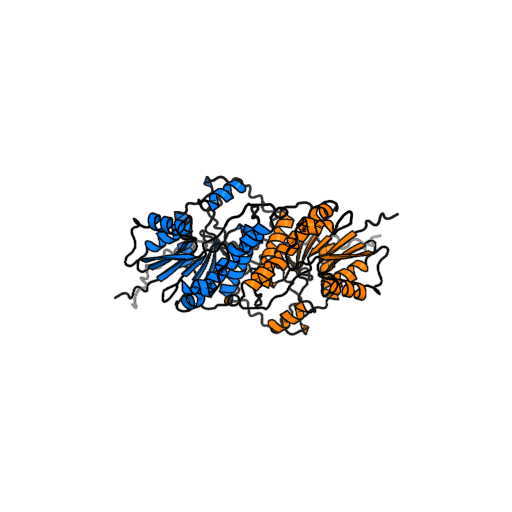3.564 1.634 1 95.06 167 ALA B O 1
ATOM 3522 N N . LEU B 1 168 ? -0.471 4.328 1.957 1 94.31 168 LEU B N 1
ATOM 3523 C CA . LEU B 1 168 ? -0.947 5.578 2.535 1 94.31 168 LEU B CA 1
ATOM 3524 C C . LEU B 1 168 ? -1.762 6.371 1.52 1 94.31 168 LEU B C 1
ATOM 3526 O O . LEU B 1 168 ? -2.805 6.934 1.858 1 94.31 168 LEU B O 1
ATOM 3530 N N . ASN B 1 169 ? -1.247 6.469 0.313 1 88.94 169 ASN B N 1
ATOM 3531 C CA . ASN B 1 169 ? -1.973 7.16 -0.747 1 88.94 169 ASN B CA 1
ATOM 3532 C C . ASN B 1 169 ? -3.359 6.559 -0.961 1 88.94 169 ASN B C 1
ATOM 3534 O O . ASN B 1 169 ? -4.332 7.289 -1.17 1 88.94 169 ASN B O 1
ATOM 3538 N N . TRP B 1 170 ? -3.43 5.254 -0.907 1 88.94 170 TRP B N 1
ATOM 3539 C CA . TRP B 1 170 ? -4.719 4.578 -1.037 1 88.94 170 TRP B CA 1
ATOM 3540 C C . TRP B 1 170 ? -5.668 5 0.08 1 88.94 170 TRP B C 1
ATOM 3542 O O . TRP B 1 170 ? -6.82 5.359 -0.177 1 88.94 170 TRP B O 1
ATOM 3552 N N . LEU B 1 171 ? -5.203 4.988 1.285 1 94.75 171 LEU B N 1
ATOM 3553 C CA . LEU B 1 171 ? -6.02 5.348 2.441 1 94.75 171 LEU B CA 1
ATOM 3554 C C . LEU B 1 171 ? -6.441 6.809 2.377 1 94.75 171 LEU B C 1
ATOM 3556 O O . LEU B 1 171 ? -7.547 7.16 2.797 1 94.75 171 LEU B O 1
ATOM 3560 N N . THR B 1 172 ? -5.535 7.629 1.901 1 93.25 172 THR B N 1
ATOM 3561 C CA . THR B 1 172 ? -5.836 9.047 1.756 1 93.25 172 THR B CA 1
ATOM 3562 C C . THR B 1 172 ? -7.023 9.258 0.819 1 93.25 172 THR B C 1
ATOM 3564 O O . THR B 1 172 ? -7.941 10.016 1.132 1 93.25 172 THR B O 1
ATOM 3567 N N . ARG B 1 173 ? -6.973 8.578 -0.272 1 88.56 173 ARG B N 1
ATOM 3568 C CA . ARG B 1 173 ? -8.086 8.68 -1.215 1 88.56 173 ARG B CA 1
ATOM 3569 C C . ARG B 1 173 ? -9.375 8.156 -0.596 1 88.56 173 ARG B C 1
ATOM 3571 O O . ARG B 1 173 ? -10.445 8.742 -0.793 1 88.56 173 ARG B O 1
ATOM 3578 N N . ALA B 1 174 ? -9.266 7.07 0.101 1 92.19 174 ALA B N 1
ATOM 3579 C CA . ALA B 1 174 ? -10.445 6.531 0.778 1 92.19 174 ALA B CA 1
ATOM 3580 C C . ALA B 1 174 ? -11.039 7.551 1.747 1 92.19 174 ALA B C 1
ATOM 3582 O O . ALA B 1 174 ? -12.258 7.715 1.812 1 92.19 174 ALA B O 1
ATOM 3583 N N . LEU B 1 175 ? -10.188 8.203 2.49 1 94.88 175 LEU B N 1
ATOM 3584 C CA . LEU B 1 175 ? -10.648 9.242 3.406 1 94.88 175 LEU B CA 1
ATOM 3585 C C . LEU B 1 175 ? -11.438 10.312 2.66 1 94.88 175 LEU B C 1
ATOM 3587 O O . LEU B 1 175 ? -12.516 10.719 3.1 1 94.88 175 LEU B O 1
ATOM 3591 N N . HIS B 1 176 ? -10.906 10.727 1.587 1 91.75 176 HIS B N 1
ATOM 3592 C CA . HIS B 1 176 ? -11.523 11.789 0.796 1 91.75 176 HIS B CA 1
ATOM 3593 C C . HIS B 1 176 ? -12.867 11.352 0.232 1 91.75 176 HIS B C 1
ATOM 3595 O O . HIS B 1 176 ? -13.852 12.086 0.32 1 91.75 176 HIS B O 1
ATOM 3601 N N . LEU B 1 177 ? -12.898 10.18 -0.298 1 88.56 177 LEU B N 1
ATOM 3602 C CA . LEU B 1 177 ? -14.078 9.703 -1.014 1 88.56 177 LEU B CA 1
ATOM 3603 C C . LEU B 1 177 ? -15.188 9.312 -0.04 1 88.56 177 LEU B C 1
ATOM 3605 O O . LEU B 1 177 ? -16.375 9.5 -0.332 1 88.56 177 LEU B O 1
ATOM 3609 N N . GLN B 1 178 ? -14.844 8.828 1.101 1 93.25 178 GLN B N 1
ATOM 3610 C CA . GLN B 1 178 ? -15.836 8.242 1.995 1 93.25 178 GLN B CA 1
ATOM 3611 C C . GLN B 1 178 ? -16.375 9.266 2.986 1 93.25 178 GLN B C 1
ATOM 3613 O O . GLN B 1 178 ? -17.281 8.977 3.76 1 93.25 178 GLN B O 1
ATOM 3618 N N . ASN B 1 179 ? -15.781 10.445 2.938 1 93.81 179 ASN B N 1
ATOM 3619 C CA . ASN B 1 179 ? -16.219 11.508 3.838 1 93.81 179 ASN B CA 1
ATOM 3620 C C . ASN B 1 179 ? -16.484 12.812 3.082 1 93.81 179 ASN B C 1
ATOM 3622 O O . ASN B 1 179 ? -15.555 13.578 2.828 1 93.81 179 ASN B O 1
ATOM 3626 N N . GLU B 1 180 ? -17.719 13.164 2.799 1 89.81 180 GLU B N 1
ATOM 3627 C CA . GLU B 1 180 ? -18.125 14.234 1.895 1 89.81 180 GLU B CA 1
ATOM 3628 C C . GLU B 1 180 ? -17.719 15.602 2.441 1 89.81 180 GLU B C 1
ATOM 3630 O O . GLU B 1 180 ? -17.438 16.516 1.675 1 89.81 180 GLU B O 1
ATOM 3635 N N . GLY B 1 181 ? -17.625 15.82 3.643 1 91.88 181 GLY B N 1
ATOM 3636 C CA . GLY B 1 181 ? -17.281 17.109 4.211 1 91.88 181 GLY B CA 1
ATOM 3637 C C . GLY B 1 181 ? -15.789 17.312 4.402 1 91.88 181 GLY B C 1
ATOM 3638 O O . GLY B 1 181 ? -15.344 18.391 4.77 1 91.88 181 GLY B O 1
ATOM 3639 N N . LEU B 1 182 ? -15.055 16.297 4.047 1 95.25 182 LEU B N 1
ATOM 3640 C CA . LEU B 1 182 ? -13.617 16.297 4.293 1 95.25 182 LEU B CA 1
ATOM 3641 C C . LEU B 1 182 ? -12.844 16.484 2.992 1 95.25 182 LEU B C 1
ATOM 3643 O O . LEU B 1 182 ? -13.195 15.898 1.967 1 95.25 182 LEU B O 1
ATOM 3647 N N . VAL B 1 183 ? -11.875 17.391 3.01 1 93.31 183 VAL B N 1
ATOM 3648 C CA . VAL B 1 183 ? -10.867 17.406 1.958 1 93.31 183 VAL B CA 1
ATOM 3649 C C . VAL B 1 183 ? -9.625 16.656 2.416 1 93.31 183 VAL B C 1
ATOM 3651 O O . VAL B 1 183 ? -8.969 17.047 3.385 1 93.31 183 VAL B O 1
ATOM 3654 N N . ALA B 1 184 ? -9.352 15.516 1.828 1 93.94 184 ALA B N 1
ATOM 3655 C CA . ALA B 1 184 ? -8.164 14.727 2.146 1 93.94 184 ALA B CA 1
ATOM 3656 C C . ALA B 1 184 ? -7.312 14.5 0.904 1 93.94 184 ALA B C 1
ATOM 3658 O O . ALA B 1 184 ? -7.832 14.164 -0.162 1 93.94 184 ALA B O 1
ATOM 3659 N N . PHE B 1 185 ? -5.973 14.727 1.061 1 89.06 185 PHE B N 1
ATOM 3660 C CA . PHE B 1 185 ? -5.102 14.5 -0.083 1 89.06 185 PHE B CA 1
ATOM 3661 C C . PHE B 1 185 ? -3.672 14.227 0.374 1 89.06 185 PHE B C 1
ATOM 3663 O O . PHE B 1 185 ? -3.316 14.508 1.52 1 89.06 185 PHE B O 1
ATOM 3670 N N . ALA B 1 186 ? -2.99 13.562 -0.522 1 89.81 186 ALA B N 1
ATOM 3671 C CA . ALA B 1 186 ? -1.562 13.328 -0.319 1 89.81 186 ALA B CA 1
ATOM 3672 C C . ALA B 1 186 ? -0.736 14.484 -0.879 1 89.81 186 ALA B C 1
ATOM 3674 O O . ALA B 1 186 ? -1.011 14.977 -1.976 1 89.81 186 ALA B O 1
ATOM 3675 N N . LEU B 1 187 ? 0.237 14.945 -0.096 1 88.56 187 LEU B N 1
ATOM 3676 C CA . LEU B 1 187 ? 1.09 16.062 -0.493 1 88.56 187 LEU B CA 1
ATOM 3677 C C . LEU B 1 187 ? 2.539 15.609 -0.646 1 88.56 187 LEU B C 1
ATOM 3679 O O . LEU B 1 187 ? 3.1 14.992 0.259 1 88.56 187 LEU B O 1
ATOM 3683 N N . HIS B 1 188 ? 3.068 15.781 -1.77 1 83.62 188 HIS B N 1
ATOM 3684 C CA . HIS B 1 188 ? 4.504 15.641 -1.979 1 83.62 188 HIS B CA 1
ATOM 3685 C C . HIS B 1 188 ? 5.227 16.969 -1.761 1 83.62 188 HIS B C 1
ATOM 3687 O O . HIS B 1 188 ? 5.094 17.891 -2.566 1 83.62 188 HIS B O 1
ATOM 3693 N N . PRO B 1 189 ? 5.953 17.047 -0.778 1 85.31 189 PRO B N 1
ATOM 3694 C CA . PRO B 1 189 ? 6.566 18.328 -0.436 1 85.31 189 PRO B CA 1
ATOM 3695 C C . PRO B 1 189 ? 7.758 18.672 -1.327 1 85.31 189 PRO B C 1
ATOM 3697 O O . PRO B 1 189 ? 8.32 19.766 -1.225 1 85.31 189 PRO B O 1
ATOM 3700 N N . GLY B 1 190 ? 8.125 17.734 -2.262 1 78.31 190 GLY B N 1
ATOM 3701 C CA . GLY B 1 190 ? 9.359 17.875 -3.025 1 78.31 190 GLY B CA 1
ATOM 3702 C C . GLY B 1 190 ? 10.523 17.125 -2.416 1 78.31 190 GLY B C 1
ATOM 3703 O O . GLY B 1 190 ? 10.344 16.328 -1.487 1 78.31 190 GLY B O 1
ATOM 3704 N N . PHE B 1 191 ? 11.648 17.234 -3.102 1 83.12 191 PHE B N 1
ATOM 3705 C CA . PHE B 1 191 ? 12.898 16.688 -2.578 1 83.12 191 PHE B CA 1
ATOM 3706 C C . PHE B 1 191 ? 13.609 17.719 -1.711 1 83.12 191 PHE B C 1
ATOM 3708 O O . PHE B 1 191 ? 14.336 18.578 -2.225 1 83.12 191 PHE B O 1
ATOM 3715 N N . VAL B 1 192 ? 13.359 17.594 -0.394 1 90.06 192 VAL B N 1
ATOM 3716 C CA . VAL B 1 192 ? 13.625 18.703 0.51 1 90.06 192 VAL B CA 1
ATOM 3717 C C . VAL B 1 192 ? 14.93 18.453 1.272 1 90.06 192 VAL B C 1
ATOM 3719 O O . VAL B 1 192 ? 15.234 17.312 1.629 1 90.06 192 VAL B O 1
ATOM 3722 N N . ASP B 1 193 ? 15.641 19.5 1.58 1 90.69 193 ASP B N 1
ATOM 3723 C CA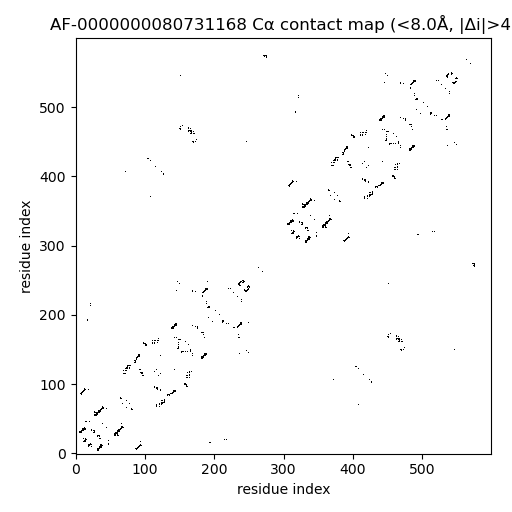 . ASP B 1 193 ? 16.906 19.453 2.295 1 90.69 193 ASP B CA 1
ATOM 3724 C C . ASP B 1 193 ? 16.688 19.234 3.791 1 90.69 193 ASP B C 1
ATOM 3726 O O . ASP B 1 193 ? 16.734 20.188 4.574 1 90.69 193 ASP B O 1
ATOM 3730 N N . THR B 1 194 ? 16.406 18.047 4.16 1 93.06 194 THR B N 1
ATOM 3731 C CA . THR B 1 194 ? 16.281 17.531 5.523 1 93.06 194 THR B CA 1
ATOM 3732 C C . THR B 1 194 ? 17.188 16.328 5.734 1 93.06 194 THR B C 1
ATOM 3734 O O . THR B 1 194 ? 17.812 15.844 4.793 1 93.06 194 THR B O 1
ATOM 3737 N N . GLU B 1 195 ? 17.281 15.914 7.02 1 90.06 195 GLU B N 1
ATOM 3738 C CA . GLU B 1 195 ? 18.062 14.703 7.277 1 90.06 195 GLU B CA 1
ATOM 3739 C C . GLU B 1 195 ? 17.562 13.547 6.422 1 90.06 195 GLU B C 1
ATOM 3741 O O . GLU B 1 195 ? 18.359 12.812 5.84 1 90.06 195 GLU B O 1
ATOM 3746 N N . MET B 1 196 ? 16.297 13.383 6.32 1 88.56 196 MET B N 1
ATOM 3747 C CA . MET B 1 196 ? 15.711 12.336 5.5 1 88.56 196 MET B CA 1
ATOM 3748 C C . MET B 1 196 ? 16.031 12.547 4.023 1 88.56 196 MET B C 1
ATOM 3750 O O . MET B 1 196 ? 16.375 11.602 3.314 1 88.56 196 MET B O 1
ATOM 3754 N N . GLY B 1 197 ? 15.891 13.797 3.592 1 88.62 197 GLY B N 1
ATOM 3755 C CA . GLY B 1 197 ? 16.203 14.117 2.209 1 88.62 197 GLY B CA 1
ATOM 3756 C C . GLY B 1 197 ? 17.656 13.859 1.852 1 88.62 197 GLY B C 1
ATOM 3757 O O . GLY B 1 197 ? 17.953 13.32 0.783 1 88.62 197 GLY B O 1
ATOM 3758 N N . GLU B 1 198 ? 18.531 14.227 2.709 1 90 198 GLU B N 1
ATOM 3759 C CA . GLU B 1 198 ? 19.969 14.016 2.488 1 90 198 GLU B CA 1
ATOM 3760 C C . GLU B 1 198 ? 20.297 12.523 2.424 1 90 198 GLU B C 1
ATOM 3762 O O . GLU B 1 198 ? 21.094 12.102 1.581 1 90 198 GLU B O 1
ATOM 3767 N N . SER B 1 199 ? 19.75 11.844 3.314 1 89.88 199 SER B N 1
ATOM 3768 C CA . SER B 1 199 ? 19.969 10.406 3.332 1 89.88 199 SER B CA 1
ATOM 3769 C C . SER B 1 199 ? 19.484 9.758 2.037 1 89.88 199 SER B C 1
ATOM 3771 O O . SER B 1 199 ? 20.188 8.93 1.452 1 89.88 199 SER B O 1
ATOM 3773 N N . ALA B 1 200 ? 18.344 10.125 1.598 1 88.06 200 ALA B N 1
ATOM 3774 C CA . ALA B 1 200 ? 17.797 9.594 0.353 1 88.06 200 ALA B CA 1
ATOM 3775 C C . ALA B 1 200 ? 18.672 9.977 -0.838 1 88.06 200 ALA B C 1
ATOM 3777 O O . ALA B 1 200 ? 18.969 9.141 -1.696 1 88.06 200 ALA B O 1
ATOM 3778 N N . ALA B 1 201 ? 19.094 11.234 -0.894 1 86.19 201 ALA B N 1
ATOM 3779 C CA . ALA B 1 201 ? 19.953 11.703 -1.977 1 86.19 201 ALA B CA 1
ATOM 3780 C C . ALA B 1 201 ? 21.234 10.883 -2.045 1 86.19 201 ALA B C 1
ATOM 3782 O O . ALA B 1 201 ? 21.672 10.492 -3.131 1 86.19 201 ALA B O 1
ATOM 3783 N N . THR B 1 202 ? 21.781 10.641 -0.91 1 89.31 202 THR B N 1
ATOM 3784 C CA . THR B 1 202 ? 23.016 9.852 -0.824 1 89.31 202 THR B CA 1
ATOM 3785 C C . THR B 1 202 ? 22.766 8.422 -1.308 1 89.31 202 THR B C 1
ATOM 3787 O O . THR B 1 202 ? 23.531 7.906 -2.129 1 89.31 202 THR B O 1
ATOM 3790 N N . GLU B 1 203 ? 21.797 7.82 -0.856 1 88.75 203 GLU B N 1
ATOM 3791 C CA . GLU B 1 203 ? 21.5 6.438 -1.21 1 88.75 203 GLU B CA 1
ATOM 3792 C C . GLU B 1 203 ? 21.203 6.301 -2.703 1 88.75 203 GLU B C 1
ATOM 3794 O O . GLU B 1 203 ? 21.547 5.289 -3.314 1 88.75 203 GLU B O 1
ATOM 3799 N N . TRP B 1 204 ? 20.562 7.32 -3.215 1 87.94 204 TRP B N 1
ATOM 3800 C CA . TRP B 1 204 ? 20.141 7.238 -4.609 1 87.94 204 TRP B CA 1
ATOM 3801 C C . TRP B 1 204 ? 21.188 7.836 -5.535 1 87.94 204 TRP B C 1
ATOM 3803 O O . TRP B 1 204 ? 21.047 7.805 -6.758 1 87.94 204 TRP B O 1
ATOM 3813 N N . GLY B 1 205 ? 22.141 8.406 -4.949 1 85.12 205 GLY B N 1
ATOM 3814 C CA . GLY B 1 205 ? 23.25 8.945 -5.723 1 85.12 205 GLY B CA 1
ATOM 3815 C C . GLY B 1 205 ? 22.922 10.281 -6.367 1 85.12 205 GLY B C 1
ATOM 3816 O O . GLY B 1 205 ? 23.422 10.594 -7.449 1 85.12 205 GLY B O 1
ATOM 3817 N N . PHE B 1 206 ? 22.016 11.016 -5.801 1 85.75 206 PHE B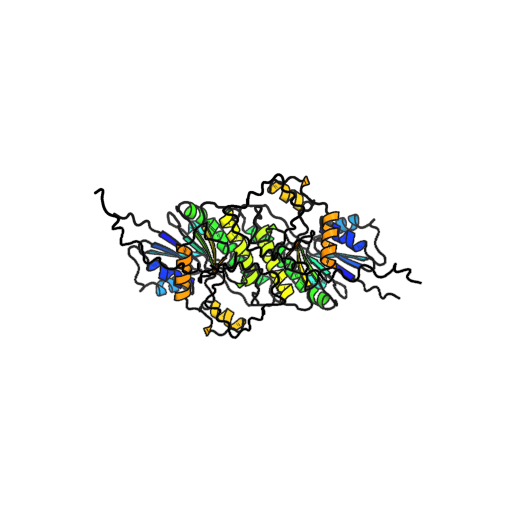 N 1
ATOM 3818 C CA . PHE B 1 206 ? 21.672 12.336 -6.309 1 85.75 206 PHE B CA 1
ATOM 3819 C C . PHE B 1 206 ? 22.531 13.406 -5.641 1 85.75 206 PHE B C 1
ATOM 3821 O O . PHE B 1 206 ? 22.844 13.305 -4.453 1 85.75 206 PHE B O 1
ATOM 3828 N N . PRO B 1 207 ? 22.844 14.445 -6.41 1 87.44 207 PRO B N 1
ATOM 3829 C CA . PRO B 1 207 ? 23.562 15.562 -5.797 1 87.44 207 PRO B CA 1
ATOM 3830 C C . PRO B 1 207 ? 22.719 16.328 -4.781 1 87.44 207 PRO B C 1
ATOM 3832 O O . PRO B 1 207 ? 21.516 16.5 -4.988 1 87.44 207 PRO B O 1
ATOM 3835 N N . ARG B 1 208 ? 23.312 16.797 -3.752 1 88 208 ARG B N 1
ATOM 3836 C CA . ARG B 1 208 ? 22.625 17.531 -2.699 1 88 208 ARG B CA 1
ATOM 3837 C C . ARG B 1 208 ? 22.016 18.812 -3.24 1 88 208 ARG B C 1
ATOM 3839 O O . ARG B 1 208 ? 21.031 19.328 -2.693 1 88 208 ARG B O 1
ATOM 3846 N N . ALA B 1 209 ? 22.594 19.312 -4.281 1 86.75 209 ALA B N 1
ATOM 3847 C CA . ALA B 1 209 ? 22.141 20.562 -4.898 1 86.75 209 ALA B CA 1
ATOM 3848 C C . ALA B 1 209 ? 20.734 20.422 -5.457 1 86.75 209 ALA B C 1
ATOM 3850 O O . ALA B 1 209 ? 20.047 21.422 -5.715 1 86.75 209 ALA B O 1
ATOM 3851 N N . MET B 1 210 ? 20.266 19.172 -5.574 1 82.25 210 MET B N 1
ATOM 3852 C CA . MET B 1 210 ? 18.938 18.906 -6.102 1 82.25 210 MET B CA 1
ATOM 3853 C C . MET B 1 210 ? 17.875 19.109 -5.02 1 82.25 210 MET B C 1
ATOM 3855 O O . MET B 1 210 ? 16.688 19.203 -5.32 1 82.25 210 MET B O 1
ATOM 3859 N N . LEU B 1 211 ? 18.297 19.203 -3.805 1 87.94 211 LEU B N 1
ATOM 3860 C CA . LEU B 1 211 ? 17.359 19.328 -2.695 1 87.94 211 LEU B CA 1
ATOM 3861 C C . LEU B 1 211 ? 16.844 20.75 -2.582 1 87.94 211 LEU B C 1
ATOM 3863 O O . LEU B 1 211 ? 17.594 21.703 -2.746 1 87.94 211 LEU B O 1
ATOM 3867 N N . GLU B 1 212 ? 15.586 20.828 -2.395 1 87.88 212 GLU B N 1
ATOM 3868 C CA . GLU B 1 212 ? 14.961 22.125 -2.158 1 87.88 212 GLU B CA 1
ATOM 3869 C C . GLU B 1 212 ? 15.039 22.516 -0.687 1 87.88 212 GLU B C 1
ATOM 3871 O O . GLU B 1 212 ? 15.039 21.656 0.193 1 87.88 212 GLU B O 1
ATOM 3876 N N . SER B 1 213 ? 15.008 23.859 -0.462 1 93.12 213 SER B N 1
ATOM 3877 C CA . SER B 1 213 ? 15.047 24.328 0.923 1 93.12 213 SER B CA 1
ATOM 3878 C C . SER B 1 213 ? 13.734 24.031 1.641 1 93.12 213 SER B C 1
ATOM 3880 O O . SER B 1 213 ? 12.68 23.969 1.01 1 93.12 213 SER B O 1
ATOM 3882 N N . VAL B 1 214 ? 13.844 23.891 2.959 1 95 214 VAL B N 1
ATOM 3883 C CA . VAL B 1 214 ? 12.656 23.672 3.781 1 95 214 VAL B CA 1
ATOM 3884 C C . VAL B 1 214 ? 11.695 24.844 3.639 1 95 214 VAL B C 1
ATOM 3886 O O . VAL B 1 214 ? 10.484 24.641 3.514 1 95 214 VAL B O 1
ATOM 3889 N N . GLU B 1 215 ? 12.219 26.031 3.598 1 94.56 215 GLU B N 1
ATOM 3890 C CA . GLU B 1 215 ? 11.398 27.25 3.494 1 94.56 215 GLU B CA 1
ATOM 3891 C C . GLU B 1 215 ? 10.57 27.234 2.215 1 94.56 215 GLU B C 1
ATOM 3893 O O . GLU B 1 215 ? 9.367 27.5 2.248 1 94.56 215 GLU B O 1
ATOM 3898 N N . LYS B 1 216 ? 11.203 26.922 1.155 1 90 216 LYS B N 1
ATOM 3899 C CA . LYS B 1 216 ? 10.508 26.891 -0.129 1 90 216 LYS B CA 1
ATOM 3900 C C . LYS B 1 216 ? 9.461 25.781 -0.158 1 90 216 LYS B C 1
ATOM 3902 O O . LYS B 1 216 ? 8.344 25.984 -0.629 1 90 216 LYS B O 1
ATOM 3907 N N . ALA B 1 217 ? 9.812 24.625 0.321 1 91.19 217 ALA B N 1
ATOM 3908 C CA . ALA B 1 217 ? 8.891 23.484 0.361 1 91.19 217 ALA B CA 1
ATOM 3909 C C . ALA B 1 217 ? 7.664 23.797 1.212 1 91.19 217 ALA B C 1
ATOM 3911 O O . ALA B 1 217 ? 6.535 23.5 0.823 1 91.19 217 ALA B O 1
ATOM 3912 N N . VAL B 1 218 ? 7.906 24.438 2.324 1 95 218 VAL B N 1
ATOM 3913 C CA . VAL B 1 218 ? 6.844 24.766 3.271 1 95 218 VAL B CA 1
ATOM 3914 C C . VAL B 1 218 ? 5.91 25.812 2.664 1 95 218 VAL B C 1
ATOM 3916 O O . VAL B 1 218 ? 4.688 25.672 2.746 1 95 218 VAL B O 1
ATOM 3919 N N . LYS B 1 219 ? 6.5 26.828 2.041 1 92.75 219 LYS B N 1
ATOM 3920 C CA . LYS B 1 219 ? 5.695 27.859 1.393 1 92.75 219 LYS B CA 1
ATOM 3921 C C . LYS B 1 219 ? 4.797 27.25 0.313 1 92.75 219 LYS B C 1
ATOM 3923 O O . LYS B 1 219 ? 3.6 27.547 0.264 1 92.75 219 LYS B O 1
ATOM 3928 N N . GLY B 1 220 ? 5.367 26.406 -0.51 1 88.5 220 GLY B N 1
ATOM 3929 C CA . GLY B 1 220 ? 4.59 25.719 -1.535 1 88.5 220 GLY B CA 1
ATOM 3930 C C . GLY B 1 220 ? 3.516 24.812 -0.967 1 88.5 220 GLY B C 1
ATOM 3931 O O . GLY B 1 220 ? 2.381 24.812 -1.45 1 88.5 220 GLY B O 1
ATOM 3932 N N . SER B 1 221 ? 3.85 24.094 0.06 1 91.56 221 SER B N 1
ATOM 3933 C CA . SER B 1 221 ? 2.918 23.156 0.695 1 91.56 221 SER B CA 1
ATOM 3934 C C . SER B 1 221 ? 1.721 23.906 1.285 1 91.56 221 SER B C 1
ATOM 3936 O O . SER B 1 221 ? 0.573 23.5 1.067 1 91.56 221 SER B O 1
ATOM 3938 N N . LEU B 1 222 ? 2 25 2.021 1 94.62 222 LEU B N 1
ATOM 3939 C CA . LEU B 1 222 ? 0.921 25.75 2.652 1 94.62 222 LEU B CA 1
ATOM 3940 C C . LEU B 1 222 ? 0.039 26.422 1.604 1 94.62 222 LEU B C 1
ATOM 3942 O O . LEU B 1 222 ? -1.172 26.547 1.796 1 94.62 222 LEU B O 1
ATOM 3946 N N . GLY B 1 223 ? 0.658 26.859 0.48 1 90.56 223 GLY B N 1
ATOM 3947 C CA . GLY B 1 223 ? -0.137 27.375 -0.625 1 90.56 223 GLY B CA 1
ATOM 3948 C C . GLY B 1 223 ? -1.126 26.359 -1.167 1 90.56 223 GLY B C 1
ATOM 3949 O O . GLY B 1 223 ? -2.289 26.688 -1.409 1 90.56 223 GLY B O 1
ATOM 3950 N N . ILE B 1 224 ? -0.704 25.141 -1.282 1 87.31 224 ILE B N 1
ATOM 3951 C CA . ILE B 1 224 ? -1.56 24.062 -1.773 1 87.31 224 ILE B CA 1
ATOM 3952 C C . ILE B 1 224 ? -2.654 23.766 -0.75 1 87.31 224 ILE B C 1
ATOM 3954 O O . ILE B 1 224 ? -3.83 23.656 -1.104 1 87.31 224 ILE B O 1
ATOM 3958 N N . ILE B 1 225 ? -2.307 23.688 0.51 1 92.56 225 ILE B N 1
ATOM 3959 C CA . ILE B 1 225 ? -3.242 23.328 1.57 1 92.56 225 ILE B CA 1
ATOM 3960 C C . ILE B 1 225 ? -4.316 24.406 1.699 1 92.56 225 ILE B C 1
ATOM 3962 O O . ILE B 1 225 ? -5.508 24.109 1.784 1 92.56 225 ILE B O 1
ATOM 3966 N N . ASP B 1 226 ? -3.9 25.641 1.668 1 92.75 226 ASP B N 1
ATOM 3967 C CA . ASP B 1 226 ? -4.824 26.766 1.818 1 92.75 226 ASP B CA 1
ATOM 3968 C C . ASP B 1 226 ? -5.832 26.797 0.673 1 92.75 226 ASP B C 1
ATOM 3970 O O . ASP B 1 226 ? -7.004 27.125 0.88 1 92.75 226 ASP B O 1
ATOM 3974 N N . GLY B 1 227 ? -5.414 26.422 -0.473 1 87.5 227 GLY B N 1
ATOM 3975 C CA . GLY B 1 227 ? -6.273 26.5 -1.646 1 87.5 227 GLY B CA 1
ATOM 3976 C C . GLY B 1 227 ? -7 25.219 -1.955 1 87.5 227 GLY B C 1
ATOM 3977 O O . GLY B 1 227 ? -7.848 25.172 -2.85 1 87.5 227 GLY B O 1
ATOM 3978 N N . ALA B 1 228 ? -6.766 24.203 -1.168 1 88.75 228 ALA B N 1
ATOM 3979 C CA . ALA B 1 228 ? -7.301 22.875 -1.477 1 88.75 228 ALA B CA 1
ATOM 3980 C C . ALA B 1 228 ? -8.805 22.828 -1.25 1 88.75 228 ALA B C 1
ATOM 3982 O O . ALA B 1 228 ? -9.297 23.281 -0.211 1 88.75 228 ALA B O 1
ATOM 3983 N N . THR B 1 229 ? -9.531 22.375 -2.262 1 86.19 229 THR B N 1
ATOM 3984 C CA . THR B 1 229 ? -10.961 22.078 -2.199 1 86.19 229 THR B CA 1
ATOM 3985 C C . THR B 1 229 ? -11.25 20.672 -2.711 1 86.19 229 THR B C 1
ATOM 3987 O O . THR B 1 229 ? -10.359 20 -3.238 1 86.19 229 THR B O 1
ATOM 3990 N N . ARG B 1 230 ? -12.453 20.266 -2.496 1 85.06 230 ARG B N 1
ATOM 3991 C CA . ARG B 1 230 ? -12.82 18.938 -2.965 1 85.06 230 ARG B CA 1
ATOM 3992 C C . ARG B 1 230 ? -12.695 18.844 -4.48 1 85.06 230 ARG B C 1
ATOM 3994 O O . ARG B 1 230 ? -12.383 17.781 -5.016 1 85.06 230 ARG B O 1
ATOM 4001 N N . GLU B 1 231 ? -12.805 19.984 -5.16 1 74.5 231 GLU B N 1
ATOM 4002 C CA . GLU B 1 231 ? -12.758 20.016 -6.617 1 74.5 231 GLU B CA 1
ATOM 4003 C C . GLU B 1 231 ? -11.32 20.031 -7.129 1 74.5 231 GLU B C 1
ATOM 4005 O O . GLU B 1 231 ? -11.047 19.562 -8.227 1 74.5 231 GLU B O 1
ATOM 4010 N N . THR B 1 232 ? -10.477 20.516 -6.293 1 71.94 232 THR B N 1
ATOM 4011 C CA . THR B 1 232 ? -9.125 20.719 -6.781 1 71.94 232 THR B CA 1
ATOM 4012 C C . THR B 1 232 ? -8.211 19.562 -6.375 1 71.94 232 THR B C 1
ATOM 4014 O O . THR B 1 232 ? -7.129 19.391 -6.934 1 71.94 232 THR B O 1
ATOM 4017 N N . VAL B 1 233 ? -8.727 18.906 -5.387 1 73.81 233 VAL B N 1
ATOM 4018 C CA . VAL B 1 233 ? -7.793 17.906 -4.883 1 73.81 233 VAL B CA 1
ATOM 4019 C C . VAL B 1 233 ? -7.98 16.594 -5.637 1 73.81 233 VAL B C 1
ATOM 4021 O O . VAL B 1 233 ? -9.102 16.234 -5.996 1 73.81 233 VAL B O 1
ATOM 4024 N N . SER B 1 234 ? -6.785 16.328 -6.297 1 62.34 234 SER B N 1
ATOM 4025 C CA . SER B 1 234 ? -6.621 14.93 -6.715 1 62.34 234 SER B CA 1
ATOM 4026 C C . SER B 1 234 ? -5.809 14.141 -5.695 1 62.34 234 SER B C 1
ATOM 4028 O O . SER B 1 234 ? -5.297 14.703 -4.727 1 62.34 234 SER B O 1
ATOM 4030 N N . VAL B 1 235 ? -5.707 12.906 -5.66 1 56.5 235 VAL B N 1
ATOM 4031 C CA . VAL B 1 235 ? -5.086 12.125 -4.59 1 56.5 235 VAL B CA 1
ATOM 4032 C C . VAL B 1 235 ? -3.701 12.688 -4.277 1 56.5 235 VAL B C 1
ATOM 4034 O O . VAL B 1 235 ? -3.379 12.953 -3.117 1 56.5 235 VAL B O 1
ATOM 4037 N N . LEU B 1 236 ? -2.705 12.891 -5.125 1 52.62 236 LEU B N 1
ATOM 4038 C CA . LEU B 1 236 ? -1.356 13.352 -4.812 1 52.62 236 LEU B CA 1
ATOM 4039 C C . LEU B 1 236 ? -1.072 14.688 -5.477 1 52.62 236 LEU B C 1
ATOM 4041 O O . LEU B 1 236 ? -1.258 14.844 -6.684 1 52.62 236 LEU B O 1
ATOM 4045 N N . ARG B 1 237 ? -0.638 15.82 -4.723 1 54.81 237 ARG B N 1
ATOM 4046 C CA . ARG B 1 237 ? -0.366 17.172 -5.207 1 54.81 237 ARG B CA 1
ATOM 4047 C C . ARG B 1 237 ? 1.067 17.594 -4.895 1 54.81 237 ARG B C 1
ATOM 4049 O O . ARG B 1 237 ? 1.574 17.312 -3.805 1 54.81 237 ARG B O 1
ATOM 4056 N N . TYR B 1 238 ? 1.846 17.984 -5.941 1 53.41 238 TYR B N 1
ATOM 4057 C CA . TYR B 1 238 ? 3.189 18.531 -5.766 1 53.41 238 TYR B CA 1
ATOM 4058 C C . TYR B 1 238 ? 3.145 20.031 -5.484 1 53.41 238 TYR B C 1
ATOM 4060 O O . TYR B 1 238 ? 2.189 20.703 -5.863 1 53.41 238 TYR B O 1
ATOM 4068 N N . PRO B 1 239 ? 4.145 20.531 -4.715 1 46.88 239 PRO B N 1
ATOM 4069 C CA . PRO B 1 239 ? 4.168 21.969 -4.414 1 46.88 239 PRO B CA 1
ATOM 4070 C C . PRO B 1 239 ? 4.133 22.844 -5.668 1 46.88 239 PRO B C 1
ATOM 4072 O O . PRO B 1 239 ? 3.654 23.969 -5.629 1 46.88 239 PRO B O 1
ATOM 4075 N N . ASP B 1 240 ? 4.746 22.375 -6.828 1 46.88 240 ASP B N 1
ATOM 4076 C CA . ASP B 1 240 ? 4.75 23.172 -8.047 1 46.88 240 ASP B CA 1
ATOM 4077 C C . ASP B 1 240 ? 3.393 23.141 -8.742 1 46.88 240 ASP B C 1
ATOM 4079 O O . ASP B 1 240 ? 3.219 23.719 -9.812 1 46.88 240 ASP B O 1
ATOM 4083 N N . GLY B 1 241 ? 2.414 22.734 -8.273 1 46.34 241 GLY B N 1
ATOM 4084 C CA . GLY B 1 241 ? 1.051 22.703 -8.781 1 46.34 241 GLY B CA 1
ATOM 4085 C C . GLY B 1 241 ? 0.792 21.531 -9.727 1 46.34 241 GLY B C 1
ATOM 4086 O O . GLY B 1 241 ? -0.345 21.312 -10.148 1 46.34 241 GLY B O 1
ATOM 4087 N N . ASN B 1 242 ? 1.873 21.047 -10.375 1 41.03 242 ASN B N 1
ATOM 4088 C CA . ASN B 1 242 ? 1.664 19.922 -11.289 1 41.03 242 ASN B CA 1
ATOM 4089 C C . ASN B 1 242 ? 0.97 18.766 -10.602 1 41.03 242 ASN B C 1
ATOM 4091 O O . ASN B 1 242 ? 1.018 18.641 -9.375 1 41.03 242 ASN B O 1
ATOM 4095 N N . PHE B 1 243 ? -0.087 18.438 -11.383 1 41.12 243 PHE B N 1
ATOM 4096 C CA . PHE B 1 243 ? -0.937 17.359 -10.883 1 41.12 243 PHE B CA 1
ATOM 4097 C C . PHE B 1 243 ? -0.504 16.016 -11.445 1 41.12 243 PHE B C 1
ATOM 4099 O O . PHE B 1 243 ? -0.024 15.938 -12.578 1 41.12 243 PHE B O 1
ATOM 4106 N N . THR B 1 244 ? 0.21 15.297 -11.094 1 39.25 244 THR B N 1
ATOM 4107 C CA . THR B 1 244 ? 0.18 13.938 -11.625 1 39.25 244 THR B CA 1
ATOM 4108 C C . THR B 1 244 ? -1.146 13.258 -11.297 1 39.25 244 THR B C 1
ATOM 4110 O O . THR B 1 244 ? -1.677 13.414 -10.195 1 39.25 244 THR B O 1
ATOM 4113 N N . ALA B 1 245 ? -2.131 13.344 -12.375 1 34.66 245 ALA B N 1
ATOM 4114 C CA . ALA B 1 245 ? -3.324 12.656 -11.891 1 34.66 245 ALA B CA 1
ATOM 4115 C C . ALA B 1 245 ? -3.027 11.883 -10.609 1 34.66 245 ALA B C 1
ATOM 4117 O O . ALA B 1 245 ? -3.57 12.203 -9.547 1 34.66 245 ALA B O 1
ATOM 4118 N N . LEU B 1 246 ? -2.973 10.625 -10.391 1 37.84 246 LEU B N 1
ATOM 4119 C CA . LEU B 1 246 ? -2.42 10.133 -9.133 1 37.84 246 LEU B CA 1
ATOM 4120 C C . LEU B 1 246 ? -0.958 10.539 -8.984 1 37.84 246 LEU B C 1
ATOM 4122 O O . LEU B 1 246 ? -0.524 10.938 -7.902 1 37.84 246 LEU B O 1
ATOM 4126 N N . ILE B 1 247 ? 0.487 10.453 -8.977 1 33.25 247 ILE B N 1
ATOM 4127 C CA . ILE B 1 247 ? 1.499 11.414 -8.547 1 33.25 247 ILE B CA 1
ATOM 4128 C C . ILE B 1 247 ? 1.729 12.445 -9.648 1 33.25 247 ILE B C 1
ATOM 4130 O O . ILE B 1 247 ? 2.102 12.094 -10.773 1 33.25 247 ILE B O 1
ATOM 4134 N N . HIS B 1 248 ? 1.093 13.539 -9.625 1 27.83 248 HIS B N 1
ATOM 4135 C CA . HIS B 1 248 ? 1.364 14.672 -10.5 1 27.83 248 HIS B CA 1
ATOM 4136 C C . HIS B 1 248 ? 2.805 15.148 -10.352 1 27.83 248 HIS B C 1
ATOM 4138 O O . HIS B 1 248 ? 3.188 15.656 -9.297 1 27.83 248 HIS B O 1
ATOM 4144 N N . ILE B 1 249 ? 3.967 14.578 -10.648 1 28.2 249 ILE B N 1
ATOM 4145 C CA . ILE B 1 249 ? 5.195 15.344 -10.461 1 28.2 249 ILE B CA 1
ATOM 4146 C C . ILE B 1 249 ? 5.234 16.5 -11.453 1 28.2 249 ILE B C 1
ATOM 4148 O O . ILE B 1 249 ? 4.914 16.328 -12.633 1 28.2 249 ILE B O 1
ATOM 4152 N N . SER B 1 250 ? 5.395 17.734 -10.891 1 25 250 SER B N 1
ATOM 4153 C CA . SER B 1 250 ? 5.531 19.031 -11.539 1 25 250 SER B CA 1
ATOM 4154 C C . SER B 1 250 ? 6.535 18.969 -12.688 1 25 250 SER B C 1
ATOM 4156 O O . SER B 1 250 ? 7.555 18.281 -12.594 1 25 250 SER B O 1
ATOM 4158 N N . ARG B 1 251 ? 6.191 19.406 -13.867 1 26.92 251 ARG B N 1
ATOM 4159 C CA . ARG B 1 251 ? 6.957 19.562 -15.094 1 26.92 251 ARG B CA 1
ATOM 4160 C C . ARG B 1 251 ? 8.195 20.422 -14.867 1 26.92 251 ARG B C 1
ATOM 4162 O O . ARG B 1 251 ? 9.109 20.438 -15.688 1 26.92 251 ARG B O 1
ATOM 4169 N N . GLN B 1 252 ? 8.094 21.562 -14.148 1 24.86 252 GLN B N 1
ATOM 4170 C CA . GLN B 1 252 ? 9.133 22.562 -14.406 1 24.86 252 GLN B CA 1
ATOM 4171 C C . GLN B 1 252 ? 10.492 22.078 -13.922 1 24.86 252 GLN B C 1
ATOM 4173 O O . GLN B 1 252 ? 11.516 22.328 -14.57 1 24.86 252 GLN B O 1
ATOM 4178 N N . GLN B 1 253 ? 10.625 22.078 -12.57 1 26.2 253 GLN B N 1
ATOM 4179 C CA . GLN B 1 253 ? 12.023 22.188 -12.172 1 26.2 253 GLN B CA 1
ATOM 4180 C C . GLN B 1 253 ? 12.805 20.938 -12.578 1 26.2 253 GLN B C 1
ATOM 4182 O O . GLN B 1 253 ? 13.953 20.75 -12.172 1 26.2 253 GLN B O 1
ATOM 4187 N N . ILE B 1 254 ? 12.164 19.828 -12.898 1 27.92 254 ILE B N 1
ATOM 4188 C CA . ILE B 1 254 ? 13.227 18.891 -13.234 1 27.92 254 ILE B CA 1
ATOM 4189 C C . ILE B 1 254 ? 13.953 19.375 -14.492 1 27.92 254 ILE B C 1
ATOM 4191 O O . ILE B 1 254 ? 13.398 19.344 -15.594 1 27.92 254 ILE B O 1
ATOM 4195 N N . ASN B 1 255 ? 14.57 20.5 -14.43 1 25.06 255 ASN B N 1
ATOM 4196 C CA . ASN B 1 255 ? 15.695 20.672 -15.344 1 25.06 255 ASN B CA 1
ATOM 4197 C C . ASN B 1 255 ? 16.594 19.438 -15.375 1 25.06 255 ASN B C 1
ATOM 4199 O O . ASN B 1 255 ? 17.5 19.312 -14.555 1 25.06 255 ASN B O 1
ATOM 4203 N N . TYR B 1 256 ? 16.125 18.328 -15.539 1 26.53 256 TYR B N 1
ATOM 4204 C CA . TYR B 1 256 ? 17.016 17.25 -15.961 1 26.53 256 TYR B CA 1
ATOM 4205 C C . TYR B 1 256 ? 17.75 17.609 -17.234 1 26.53 256 TYR B C 1
ATOM 4207 O O . TYR B 1 256 ? 17.25 17.344 -18.344 1 26.53 256 TYR B O 1
ATOM 4215 N N . ARG B 1 257 ? 18.234 18.719 -17.641 1 26.91 257 ARG B N 1
ATOM 4216 C CA . ARG B 1 257 ? 19.219 18.703 -18.719 1 26.91 257 ARG B CA 1
ATOM 4217 C C . ARG B 1 257 ? 20.203 17.547 -18.531 1 26.91 257 ARG B C 1
ATOM 4219 O O . ARG B 1 257 ? 20.766 17.047 -19.516 1 26.91 257 ARG B O 1
ATOM 4226 N N . ALA B 1 258 ? 20.906 17.312 -17.547 1 25.25 258 ALA B N 1
ATOM 4227 C CA . ALA B 1 258 ? 21.875 16.234 -17.609 1 25.25 258 ALA B CA 1
ATOM 4228 C C . ALA B 1 258 ? 21.188 14.867 -17.625 1 25.25 258 ALA B C 1
ATOM 4230 O O . ALA B 1 258 ? 21.812 13.852 -17.938 1 25.25 258 ALA B O 1
ATOM 4231 N N . VAL B 1 259 ? 20.328 14.555 -16.766 1 24.88 259 VAL B N 1
ATOM 4232 C CA . VAL B 1 259 ? 19.875 13.211 -17.109 1 24.88 259 VAL B CA 1
ATOM 4233 C C . VAL B 1 259 ? 19 13.258 -18.359 1 24.88 259 VAL B C 1
ATOM 4235 O O . VAL B 1 259 ? 18.109 14.094 -18.469 1 24.88 259 VAL B O 1
ATOM 4238 N N . THR B 1 260 ? 19.484 12.969 -19.531 1 22.48 260 THR B N 1
ATOM 4239 C CA . THR B 1 260 ? 18.891 12.633 -20.828 1 22.48 260 THR B CA 1
ATOM 4240 C C . THR B 1 260 ? 17.5 12.039 -20.656 1 22.48 260 THR B C 1
ATOM 4242 O O . THR B 1 260 ? 17.266 11.273 -19.719 1 22.48 260 THR B O 1
ATOM 4245 N N . PRO B 1 261 ? 16.578 12.641 -21.172 1 25.78 261 PRO B N 1
ATOM 4246 C CA . PRO B 1 261 ? 15.219 12.117 -21.375 1 25.78 261 PRO B CA 1
ATOM 4247 C C . PRO B 1 261 ? 15.219 10.648 -21.797 1 25.78 261 PRO B C 1
ATOM 4249 O O . PRO B 1 261 ? 15.492 10.336 -22.969 1 25.78 261 PRO B O 1
ATOM 4252 N N . LEU B 1 262 ? 16 9.844 -21.359 1 24.84 262 LEU B N 1
ATOM 4253 C CA . LEU B 1 262 ? 16.047 8.555 -22.047 1 24.84 262 LEU B CA 1
ATOM 4254 C C . LEU B 1 262 ? 14.648 8.078 -22.391 1 24.84 262 LEU B C 1
ATOM 4256 O O . LEU B 1 262 ? 14.477 6.949 -22.875 1 24.84 262 LEU B O 1
ATOM 4260 N N . CYS B 1 263 ? 13.57 8.5 -21.688 1 25.11 263 CYS B N 1
ATOM 4261 C CA . CYS B 1 263 ? 12.406 8.18 -22.516 1 25.11 263 CYS B CA 1
ATOM 4262 C C . CYS B 1 263 ? 12.398 9.008 -23.797 1 25.11 263 CYS B C 1
ATOM 4264 O O . CYS B 1 263 ? 11.984 10.172 -23.781 1 25.11 263 CYS B O 1
ATOM 4266 N N . SER B 1 264 ? 13.312 9.289 -24.578 1 22.64 264 SER B N 1
ATOM 4267 C CA . SER B 1 264 ? 13.156 9.781 -25.938 1 22.64 264 SER B CA 1
ATOM 4268 C C . SER B 1 264 ? 11.836 9.32 -26.547 1 22.64 264 SER B C 1
ATOM 4270 O O . SER B 1 264 ? 11.258 8.328 -26.109 1 22.64 264 SER B O 1
ATOM 4272 N N . TYR B 1 265 ? 11.133 10.055 -27.531 1 24.2 265 TYR B N 1
ATOM 4273 C CA . TYR B 1 265 ? 9.961 9.953 -28.391 1 24.2 265 TYR B CA 1
ATOM 4274 C C . TYR B 1 265 ? 9.719 8.508 -28.812 1 24.2 265 TYR B C 1
ATOM 4276 O O . TYR B 1 265 ? 8.609 8.156 -29.219 1 24.2 265 TYR B O 1
ATOM 4284 N N . ARG B 1 266 ? 10.719 8.016 -29.5 1 22.61 266 ARG B N 1
ATOM 4285 C CA . ARG B 1 266 ? 10.367 6.938 -30.422 1 22.61 266 ARG B CA 1
ATOM 4286 C C . ARG B 1 266 ? 9.773 5.75 -29.688 1 22.61 266 ARG B C 1
ATOM 4288 O O . ARG B 1 266 ? 8.734 5.215 -30.078 1 22.61 266 ARG B O 1
ATOM 4295 N N . LYS B 1 267 ? 10.609 4.887 -29.422 1 22.94 267 LYS B N 1
ATOM 4296 C CA . LYS B 1 267 ? 10.117 3.525 -29.219 1 22.94 267 LYS B CA 1
ATOM 4297 C C . LYS B 1 267 ? 9.359 3.408 -27.906 1 22.94 267 LYS B C 1
ATOM 4299 O O . LYS B 1 267 ? 8.234 2.904 -27.875 1 22.94 267 LYS B O 1
ATOM 4304 N N . CYS B 1 268 ? 10.039 2.994 -26.844 1 23.28 268 CYS B N 1
ATOM 4305 C CA . CYS B 1 268 ? 9.312 2.166 -25.891 1 23.28 268 CYS B CA 1
ATOM 4306 C C . CYS B 1 268 ? 8.523 3.027 -24.906 1 23.28 268 CYS B C 1
ATOM 4308 O O . CYS B 1 268 ? 8.086 2.541 -23.859 1 23.28 268 CYS B O 1
ATOM 4310 N N . CYS B 1 269 ? 8.68 4.441 -24.906 1 24.94 269 CYS B N 1
ATOM 4311 C CA . CYS B 1 269 ? 7.867 5.262 -24.016 1 24.94 269 CYS B CA 1
ATOM 4312 C C . CYS B 1 269 ? 6.383 4.961 -24.203 1 24.94 269 CYS B C 1
ATOM 4314 O O . CYS B 1 269 ? 5.797 5.32 -25.219 1 24.94 269 CYS B O 1
ATOM 4316 N N . VAL B 1 270 ? 5.938 3.873 -24.109 1 24.95 270 VAL B N 1
ATOM 4317 C CA . VAL B 1 270 ? 4.551 3.656 -24.5 1 24.95 270 VAL B CA 1
ATOM 4318 C C . VAL B 1 270 ? 3.697 4.848 -24.062 1 24.95 270 VAL B C 1
ATOM 4320 O O . VAL B 1 270 ? 3.867 5.367 -22.969 1 24.95 270 VAL B O 1
ATOM 4323 N N . ALA B 1 271 ? 3.229 5.668 -25.047 1 23.14 271 ALA B N 1
ATOM 4324 C CA . ALA B 1 271 ? 2.416 6.875 -25.172 1 23.14 271 ALA B CA 1
ATOM 4325 C C . ALA B 1 271 ? 1.44 6.992 -24 1 23.14 271 ALA B C 1
ATOM 4327 O O . ALA B 1 271 ? 0.71 6.047 -23.703 1 23.14 271 ALA B O 1
ATOM 4328 N N . PRO B 1 272 ? 1.85 7.73 -23.109 1 25.7 272 PRO B N 1
ATOM 4329 C CA . PRO B 1 272 ? 0.795 8.188 -22.203 1 25.7 272 PRO B CA 1
ATOM 4330 C C . PRO B 1 272 ? -0.427 8.727 -22.938 1 25.7 272 PRO B C 1
ATOM 4332 O O . PRO B 1 272 ? -0.285 9.43 -23.953 1 25.7 272 PRO B O 1
ATOM 4335 N N . VAL B 1 273 ? -1.435 8.031 -23.344 1 24.97 273 VAL B N 1
ATOM 4336 C CA . VAL B 1 273 ? -2.51 8.781 -23.984 1 24.97 273 VAL B CA 1
ATOM 4337 C C . VAL B 1 273 ? -2.746 10.094 -23.25 1 24.97 273 VAL B C 1
ATOM 4339 O O . VAL B 1 273 ? -3.223 10.094 -22.109 1 24.97 273 VAL B O 1
ATOM 4342 N N . ILE B 1 274 ? -1.727 10.914 -23.188 1 24.22 274 ILE B N 1
ATOM 4343 C CA . ILE B 1 274 ? -1.856 12.352 -22.953 1 24.22 274 ILE B CA 1
ATOM 4344 C C . ILE B 1 274 ? -2.912 12.922 -23.906 1 24.22 274 ILE B C 1
ATOM 4346 O O . ILE B 1 274 ? -2.756 12.867 -25.125 1 24.22 274 ILE B O 1
ATOM 4350 N N . ASN B 1 275 ? -4.184 12.688 -23.688 1 24.36 275 ASN B N 1
ATOM 4351 C CA . ASN B 1 275 ? -5.059 13.562 -24.453 1 24.36 275 ASN B CA 1
ATOM 4352 C C . ASN B 1 275 ? -4.699 15.031 -24.25 1 24.36 275 ASN B C 1
ATOM 4354 O O . ASN B 1 275 ? -4.918 15.578 -23.172 1 24.36 275 ASN B O 1
ATOM 4358 N N . CYS B 1 276 ? -3.486 15.375 -24.578 1 22.31 276 CYS B N 1
ATOM 4359 C CA . CYS B 1 276 ? -3.264 16.797 -24.859 1 22.31 276 CYS B CA 1
ATOM 4360 C C . CYS B 1 276 ? -4.348 17.344 -25.766 1 22.31 276 CYS B C 1
ATOM 4362 O O . CYS B 1 276 ? -4.469 16.922 -26.922 1 22.31 276 CYS B O 1
ATOM 4364 N N . VAL B 1 277 ? -5.617 17.422 -25.25 1 23.45 277 VAL B N 1
ATOM 4365 C CA . VAL B 1 277 ? -6.629 18.172 -26 1 23.45 277 VAL B CA 1
ATOM 4366 C C . VAL B 1 277 ? -6.059 19.5 -26.469 1 23.45 277 VAL B C 1
ATOM 4368 O O . VAL B 1 277 ? -5.617 20.312 -25.656 1 23.45 277 VAL B O 1
ATOM 4371 N N . TYR B 1 278 ? -5.254 19.359 -27.5 1 21.31 278 TYR B N 1
ATOM 4372 C CA . TYR B 1 278 ? -5.078 20.609 -28.234 1 21.31 278 TYR B CA 1
ATOM 4373 C C . TYR B 1 278 ? -6.426 21.234 -28.578 1 21.31 278 TYR B C 1
ATOM 4375 O O . TYR B 1 278 ? -7.246 20.609 -29.25 1 21.31 278 TYR B O 1
ATOM 4383 N N . ILE B 1 279 ? -7.055 21.75 -27.453 1 22.03 279 ILE B N 1
ATOM 4384 C CA . ILE B 1 279 ? -8.133 22.672 -27.797 1 22.03 279 ILE B CA 1
ATOM 4385 C C . ILE B 1 279 ? -7.695 23.594 -28.922 1 22.03 279 ILE B C 1
ATOM 4387 O O . ILE B 1 279 ? -6.727 24.344 -28.797 1 22.03 279 ILE B O 1
ATOM 4391 N N . SER B 1 280 ? -7.711 22.938 -30.062 1 21 280 SER B N 1
ATOM 4392 C CA . SER B 1 280 ? -7.625 23.828 -31.203 1 21 280 SER B CA 1
ATOM 4393 C C . SER B 1 280 ? -8.516 25.062 -31.016 1 21 280 SER B C 1
ATOM 4395 O O . SER B 1 280 ? -9.688 24.938 -30.672 1 21 280 SER B O 1
ATOM 4397 N N . LEU B 1 281 ? -7.852 26 -30.422 1 21.17 281 LEU B N 1
ATOM 4398 C CA . LEU B 1 281 ? -8.461 27.328 -30.453 1 21.17 281 LEU B CA 1
ATOM 4399 C C . LEU B 1 281 ? -9.25 27.531 -31.75 1 21.17 281 LEU B C 1
ATOM 4401 O O . LEU B 1 281 ? -8.805 27.141 -32.812 1 21.17 281 LEU B O 1
ATOM 4405 N N . PRO B 1 282 ? -10.609 27.359 -31.516 1 21.97 282 PRO B N 1
ATOM 4406 C CA . PRO B 1 282 ? -11.398 27.75 -32.688 1 21.97 282 PRO B CA 1
ATOM 4407 C C . PRO B 1 282 ? -10.758 28.906 -33.469 1 21.97 282 PRO B C 1
ATOM 4409 O O . PRO B 1 282 ? -10 29.688 -32.906 1 21.97 282 PRO B O 1
ATOM 4412 N N . ARG B 1 283 ? -10.477 28.594 -34.656 1 19.8 283 ARG B N 1
ATOM 4413 C CA . ARG B 1 283 ? -10.172 29.703 -35.531 1 19.8 283 ARG B CA 1
ATOM 4414 C C . ARG B 1 283 ? -11.016 30.922 -35.188 1 19.8 283 ARG B C 1
ATOM 4416 O O . ARG B 1 283 ? -12.203 30.797 -34.875 1 19.8 283 ARG B O 1
ATOM 4423 N N . ARG B 1 284 ? -10.359 31.984 -34.656 1 22.78 284 ARG B N 1
ATOM 4424 C CA . ARG B 1 284 ? -10.828 33.375 -34.531 1 22.78 284 ARG B CA 1
ATOM 4425 C C . ARG B 1 284 ? -11.844 33.688 -35.625 1 22.78 284 ARG B C 1
ATOM 4427 O O . ARG B 1 284 ? -11.484 33.781 -36.781 1 22.78 284 ARG B O 1
ATOM 4434 N N . GLU B 1 285 ? -12.977 32.875 -35.625 1 21.42 285 GLU B N 1
ATOM 4435 C CA . GLU B 1 285 ? -13.812 33.656 -36.562 1 21.42 285 GLU B CA 1
ATOM 4436 C C . GLU B 1 285 ? -13.75 35.125 -36.25 1 21.42 285 GLU B C 1
ATOM 4438 O O . GLU B 1 285 ? -13.742 35.531 -35.062 1 21.42 285 GLU B O 1
ATOM 4443 N N . LYS B 1 286 ? -13.195 35.906 -37.156 1 22.58 286 LYS B N 1
ATOM 4444 C CA . LYS B 1 286 ? -13.211 37.344 -37.344 1 22.58 286 LYS B CA 1
ATOM 4445 C C . LYS B 1 286 ? -14.539 37.938 -36.906 1 22.58 286 LYS B C 1
ATOM 4447 O O . LYS B 1 286 ? -15.594 37.562 -37.406 1 22.58 286 LYS B O 1
ATOM 4452 N N . TYR B 1 287 ? -14.758 38.031 -35.469 1 20.31 287 TYR B N 1
ATOM 4453 C CA . TYR B 1 287 ? -15.742 39.062 -35.188 1 20.31 287 TYR B CA 1
ATOM 4454 C C . TYR B 1 287 ? -15.562 40.25 -36.156 1 20.31 287 TYR B C 1
ATOM 4456 O O . TYR B 1 287 ? -14.453 40.531 -36.594 1 20.31 287 TYR B O 1
ATOM 4464 N N . PRO B 1 288 ? -16.609 40.812 -36.75 1 21.41 288 PRO B N 1
ATOM 4465 C CA . PRO B 1 288 ? -16.625 42 -37.625 1 21.41 288 PRO B CA 1
ATOM 4466 C C . PRO B 1 288 ? -15.695 43.094 -37.125 1 21.41 288 PRO B C 1
ATOM 4468 O O . PRO B 1 288 ? -15.477 43.219 -35.906 1 21.41 288 PRO B O 1
ATOM 4471 N N . HIS B 1 289 ? -14.562 43.469 -37.875 1 21.55 289 HIS B N 1
ATOM 4472 C CA . HIS B 1 289 ? -13.727 44.656 -38 1 21.55 289 HIS B CA 1
ATOM 4473 C C . HIS B 1 289 ? -14.547 45.906 -37.812 1 21.55 289 HIS B C 1
ATOM 4475 O O . HIS B 1 289 ? -14.031 47.031 -37.938 1 21.55 289 HIS B O 1
ATOM 4481 N N . GLY B 1 290 ? -16.031 45.812 -37.969 1 20.53 290 GLY B N 1
ATOM 4482 C CA . GLY B 1 290 ? -16.484 47.125 -38.406 1 20.53 290 GLY B CA 1
ATOM 4483 C C . GLY B 1 290 ? -16.141 48.25 -37.469 1 20.53 290 GLY B C 1
ATOM 4484 O O . GLY B 1 290 ? -16.25 49.406 -37.812 1 20.53 290 GLY B O 1
ATOM 4485 N N . LEU B 1 291 ? -16.344 48.094 -36.125 1 20.56 291 LEU B N 1
ATOM 4486 C CA . LEU B 1 291 ? -16.609 49.406 -35.625 1 20.56 291 LEU B CA 1
ATOM 4487 C C . LEU B 1 291 ? -15.352 50.25 -35.594 1 20.56 291 LEU B C 1
ATOM 4489 O O . LEU B 1 291 ? -14.539 50.156 -34.656 1 20.56 291 LEU B O 1
ATOM 4493 N N . LEU B 1 292 ? -14.516 50.156 -36.906 1 19.91 292 LEU B N 1
ATOM 4494 C CA . LEU B 1 292 ? -13.383 51.094 -37.062 1 19.91 292 LEU B CA 1
ATOM 4495 C C . LEU B 1 292 ? -13.758 52.469 -36.594 1 19.91 292 LEU B C 1
ATOM 4497 O O . LEU B 1 292 ? -13.039 53.094 -35.781 1 19.91 292 LEU B O 1
ATOM 4501 N N . SER B 1 293 ? -14.227 53.312 -37.594 1 19.34 293 SER B N 1
ATOM 4502 C CA . SER B 1 293 ? -13.922 54.656 -38.094 1 19.34 293 SER B CA 1
ATOM 4503 C C . SER B 1 293 ? -14.719 55.719 -37.344 1 19.34 293 SER B C 1
ATOM 4505 O O . SER B 1 293 ? -14.773 56.875 -37.75 1 19.34 293 SER B O 1
ATOM 4507 N N . THR B 1 294 ? -15.547 55.562 -36.344 1 18.89 294 THR B N 1
ATOM 4508 C CA . THR B 1 294 ? -16.594 56.562 -36.281 1 18.89 294 THR B CA 1
ATOM 4509 C C . THR B 1 294 ? -15.977 57.969 -36.25 1 18.89 294 THR B C 1
ATOM 4511 O O . THR B 1 294 ? -16.641 58.938 -36.594 1 18.89 294 THR B O 1
ATOM 4514 N N . ARG B 1 295 ? -14.867 58.406 -35.531 1 19.28 295 ARG B N 1
ATOM 4515 C CA . ARG B 1 295 ? -15.055 59.781 -35.125 1 19.28 295 ARG B CA 1
ATOM 4516 C C . ARG B 1 295 ? -14.812 60.75 -36.281 1 19.28 295 ARG B C 1
ATOM 4518 O O . ARG B 1 295 ? -15.219 61.906 -36.25 1 19.28 295 ARG B O 1
ATOM 4525 N N . LEU B 1 296 ? -13.852 60.719 -37.375 1 18.89 296 LEU B N 1
ATOM 4526 C CA . LEU B 1 296 ? -13.531 62.125 -37.719 1 18.89 296 LEU B CA 1
ATOM 4527 C C . LEU B 1 296 ? -14.656 62.75 -38.5 1 18.89 296 LEU B C 1
ATOM 4529 O O . LEU B 1 296 ? -14.57 63.938 -38.875 1 18.89 296 LEU B O 1
ATOM 4533 N N . SER B 1 297 ? -15.734 62.188 -39.188 1 18.53 297 SER B N 1
ATOM 4534 C CA . SER B 1 297 ? -16.172 63.125 -40.219 1 18.53 297 SER B CA 1
ATOM 4535 C C . SER B 1 297 ? -16.547 64.5 -39.594 1 18.53 297 SER B C 1
ATOM 4537 O O . SER B 1 297 ? -17.375 64.562 -38.688 1 18.53 297 SER B O 1
ATOM 4539 N N . ARG B 1 298 ? -15.617 65.688 -39.812 1 19.64 298 ARG B N 1
ATOM 4540 C CA . ARG B 1 298 ? -15.914 67.125 -39.875 1 19.64 298 ARG B CA 1
ATOM 4541 C C . ARG B 1 298 ? -17.062 67.375 -40.844 1 19.64 298 ARG B C 1
ATOM 4543 O O . ARG B 1 298 ? -17.062 68.375 -41.531 1 19.64 298 ARG B O 1
ATOM 4550 N N . VAL B 1 299 ? -17.938 66.5 -41.5 1 19.31 299 VAL B N 1
ATOM 4551 C CA . VAL B 1 299 ? -18.656 67.375 -42.469 1 19.31 299 VAL B CA 1
ATOM 4552 C C . VAL B 1 299 ? -19.094 68.625 -41.812 1 19.31 299 VAL B C 1
ATOM 4554 O O . VAL B 1 299 ? -19.281 68.688 -40.594 1 19.31 299 VAL B O 1
ATOM 4557 N N . HIS B 1 300 ? -19.984 69.625 -42.281 1 21.06 300 HIS B N 1
ATOM 4558 C CA . HIS B 1 300 ? -20.312 71.062 -42 1 21.06 300 HIS B CA 1
ATOM 4559 C C . HIS B 1 300 ? -20.719 71.25 -40.562 1 21.06 300 HIS B C 1
ATOM 4561 O O . HIS B 1 300 ? -21.422 70.375 -39.969 1 21.06 300 HIS B O 1
#

Radius of gyration: 28.4 Å; Cα contacts (8 Å, |Δi|>4): 1136; chains: 2; bounding box: 52×109×107 Å

Foldseek 3Di:
DPPLAAAEEEAEPLQFFLNVLLQLVQQQDARYEYEYEDADDVSVVSSCVSCVPRDGHHPYHYHYFYDHQLAADALQVLLVRDDDQAHAEYEYDDADADQLDAPVPFDPVLLVSRLSRQARNLVRNCSNRVVRQVPYQAHEYEREAAPLLDPVDHPFRRGSNNVSRVNNLVVQVVVLVVDPRYHGAYEHLALAPTPNSVVVCVSRVHDSVLHHYSNVSSVLRVVCVVPDDSVQDAHDAYSLRQCPRRNRHRPPRCPVPPVPCVVDDPDDPPDCPVCPVPPPPPDPPPPPPDDPPPPPDDDD/DPPLAAAEEEAEPLQFFLNVLLQLVQQQDARYEYEYEDADDVSVVSSCVSCVPRDGHHPYHYHYFYDHQLAADALQVLLVRDDDQAHAEYEYDDADADQLDAPVPADPVLLVSRLSRQARNLVRNCSNRVVRQVPYQAHEYEREAAPLLDPVDHPFRRGSNNVSRVNNLVVQVVVLVVDPRYHGAYEHLALAPTPNSVVVCVSRVHDSVRHHYSNLSSVLRVVCVVPDDSVQGAHYAYSLRQCPNSPRPDPPPPPPPPPPPVVPPDPDPPDPVPCPVPPVPPDPPPPDPPVPDPPDPPDD

Nearest PDB structures (foldseek):
  3i1j-assembly1_A  TM=8.671E-01  e=1.292E-14  Pseudomonas syringae pv. tomato
  3g1t-assembly1_A-2  TM=8.570E-01  e=2.896E-14  Salmonella enterica subsp. enterica serovar Typhi
  3f5q-assembly2_A  TM=8.693E-01  e=3.931E-13  Escherichia coli O6
  3svt-assembly1_B  TM=8.347E-01  e=7.783E-13  Mycobacterium ulcerans Agy99
  1iy8-assembly1_B  TM=8.554E-01  e=7.279E-12  Leifsonia aquatica

Organism: Fusarium oxysporum (strain Fo5176) (NCBI:txid660025)

InterPro domains:
  IPR002347 Short-chain dehydrogenase/reductase SDR [PF00106] (8-200)
  IPR002347 Short-chain dehydrogenase/reductase SDR [PR00081] (8-25)
  IPR002347 Short-chain dehydrogenase/reductase SDR [PR00081] (85-96)
  IPR002347 Short-chain dehydrogenase/reductase SDR [PR00081] (133-149)
  IPR002347 Short-chain dehydrogenase/reductase SDR [PR00081] (161-180)
  IPR002347 Short-chain dehydrogenase/reductase SDR [PR00081] (180-197)
  IPR036291 NAD(P)-binding domain superfamily [SSF51735] (8-232)
  IPR051468 Fungal Secondary Metabolite SDRs [PTHR43544] (9-233)

Sequence (600 aa):
MASSTNTVWVVTGGNRGIGLGLVKALLARPSVTVIATVRNGKARATLQDATVDLVKGDDAVLSIVQLDFTTALSPDQIRNVFDIDHVDVLINNAAASFKSYRVLDIPTHDLRSAFEINTIGPLTVVQGIWPLLQKSSAPKVVNVSSSVGCITYHEVVGGSYGPSKAALNWLTRALHLQNEGLVAFALHPGFVDTEMGESAATEWGFPRAMLESVEKAVKGSLGIIDGATRETVSVLRYPDGNFTALIHISRQQINYRAVTPLCSYRKCCVAPVINCVYISLPRREKYPHGLLSTRLSRVHMASSTNTVWVVTGGNRGIGLGLVKALLARPSVTVIATVRNGKARATLQDATVDLVKGDDAVLSIVQLDFTTALSPDQIRNVFDIDHVDVLINNAAASFKSYRVLDIPTHDLRSAFEINTIGPLTVVQGIWPLLQKSSAPKVVNVSSSVGCITYHEVVGGSYGPSKAALNWLTRALHLQNEGLVAFALHPGFVDTEMGESAATEWGFPRAMLESVEKAVKGSLGIIDGATRETVSVLRYPDGNFTALIHISRQQINYRAVTPLCSYRKCCVAPVINCVYISLPRREKYPHGLLSTRLSRVH

pLDDT: mean 77.49, std 28.38, range [17.34, 98.62]

Secondary structure (DSSP, 8-state):
------EEEEESSTTSHHHHHHHHHHHTSSSEEEEEEESSHHHHHHHHHHHTTPPPPTT-EEEEEE--TTSPPPHHHHHTT--SS--SEEEE----------GGG--HHHHHHHIIIIIIHHHHHHHHHHHHHTTSSS-EEEEE--GGG-SS---S--TTHHHHHHHHHHHHHHHHHH-TT-EEEEE---SBSSHHHHHHHHHHT--GGGPBPHHHHHHHHHHHHHH--TTT--SEE-TTS---SSS---SSS---SSS---S-SSSSS-S-----------------SGGG--------/------EEEEESSTTSHHHHHHHHHHHTSSSEEEEEEESSHHHHHHHHHHHTTPPPPTT-EEEEEE--TTSPPPHHHHHTT--SS--SEEEE----------GGG--HHHHHHHIIIIIIHHHHHHHHHHHHHTTSSS-EEEEE--GGG-SS---S--TTHHHHHHHHHHHHHHHHHH-TT-EEEEE---SBSSHHHHHHHHHHT--GGGPBPHHHHHHHHHHHHHH--TTT--SEE-TT--BBTTTB--SSS---SSS--SS-SSSSS---------------------TT-GGG----